Protein AF-0000000082405242 (afdb_homodimer)

Nearest PDB structures (foldseek):
  3mnl-assembly1_A  TM=6.055E-01  e=1.118E-03  Mycobacterium tuberculosis H37Rv
  3iuv-assembly1_A-2  TM=7.377E-01  e=4.902E-03  Streptomyces coelicolor A3(2)
  3hta-assembly2_C  TM=6.570E-01  e=5.362E-03  Streptomyces lividans
  3hta-assembly1_B  TM=6.204E-01  e=1.098E-02  Streptomyces lividans
  3htj-assembly1_B  TM=5.086E-01  e=2.813E-02  Streptomyces lividans

Secondary structure (DSSP, 8-state):
-HHHHHHHHHHHHHHHHHHHHHIIIIITTT--HHHHHHHHTS-HHHHHHHHSSHHHHHHHHHHHHHHTSS----GGGSHHHHHHHH-SSHHHHHHHHHHHHHHHHHHHHHHHHHHHHHHTT-HHHHHHHHHHHHHHHHHHHHHHHHHHHH-TTS-HHHHHHHHHHHTSHHHHIIIIIIT---HHHHHHHHHHHHHHHHT--S------/-HHHHHHHHHHHHHHHHHHHHHIIIIITTT--HHHHHHHHTS-HHHHHHHHSSHHHHHHHHHHHHHHTSS----GGGSHHHHHHHH-SSHHHHHHHHHHHHHHHHHHHHHHHHHHHHHHTT-HHHHHHHHHHHHHHHHHHHHHHHHHHHH-TTS-HHHHHHHHHHHTSHHHHIIIIIIS---HHHHHHHHHHHHHHHHT--TT-----

Solvent-accessible surface area (backbone atoms only — not comparable to full-atom values): 22062 Å² total; per-residue (Å²): 108,67,63,57,51,52,46,47,52,46,50,50,50,33,40,38,61,22,37,56,50,37,32,45,59,88,13,45,73,80,45,46,65,63,57,32,14,60,64,35,71,50,50,54,65,53,51,39,70,74,45,61,44,72,66,48,44,52,50,52,36,48,52,33,32,57,59,73,40,89,64,89,64,52,73,83,73,33,69,64,48,54,51,21,65,63,36,92,41,52,63,55,19,45,50,44,51,44,52,52,49,50,55,25,38,75,57,32,24,66,55,51,53,26,36,51,34,27,26,75,82,30,71,66,36,33,51,50,44,51,50,49,53,51,49,52,46,52,52,40,44,56,54,37,52,45,37,30,72,71,37,72,85,37,54,59,68,60,51,31,52,53,49,53,51,63,69,25,48,65,44,45,40,50,43,34,68,68,64,63,39,50,72,64,59,50,41,52,49,49,46,52,46,50,31,60,76,52,68,49,70,79,77,66,63,76,80,129,109,67,64,57,49,53,48,44,52,46,48,52,50,31,40,37,60,23,38,59,50,36,31,45,58,88,13,46,72,78,46,47,63,63,57,33,15,61,64,35,71,50,50,53,65,53,50,40,70,74,46,61,44,72,66,49,44,52,52,50,36,48,51,31,31,57,59,73,41,88,63,90,64,53,72,83,74,34,69,65,47,54,52,21,66,63,38,92,41,52,63,54,17,44,51,46,52,44,51,53,51,50,54,26,38,74,56,32,24,64,54,51,52,26,35,49,32,26,26,75,82,29,70,66,36,33,50,51,45,51,51,51,53,51,50,54,47,53,51,40,44,57,53,38,52,48,39,30,73,70,37,72,87,36,56,59,68,60,51,30,52,51,49,51,52,62,68,25,46,67,46,45,40,50,43,34,69,67,64,63,40,49,72,64,58,50,41,52,49,50,46,50,45,50,30,60,76,53,69,50,70,80,76,67,64,76,81,128

Sequence (416 aa):
MTEVLREDTSARRKIIEAAREVFVDPGYAAATIKQLAAAAGVSVQSVYFVFGNKPSVLSALLDVAVAGDEEKTATLDRPWVAAALGAPHPLGQLRIQVHHGRLILERTADILLALRAAASADEDAARLWQINRTQRRTVQEHLMVGIVEKAPTVDLETAVNVALTLLSPETYTDLVVGAGWTGQKYEEWVVNTLAATLGLDRTVKSRKMTEVLREDTSARRKIIEAAREVFVDPGYAAATIKQLAAAAGVSVQSVYFVFGNKPSVLSALLDVAVAGDEEKTATLDRPWVAAALGAPHPLGQLRIQVHHGRLILERTADILLALRAAASADEDAARLWQINRTQRRTVQEHLMVGIVEKAPTVDLETAVNVALTLLSPETYTDLVVGAGWTGQKYEEWVVNTLAATLGLDRTVKSRK

Radius of gyration: 24.04 Å; Cα contacts (8 Å, |Δi|>4): 509; chains: 2; bounding box: 59×74×50 Å

Organism: Rhodococcus erythropolis (NCBI:txid1833)

Foldseek 3Di:
DVVVVVVLVLLLVLLLVLCVVQCLVVHVQPGDLCSSCVSSVHDSVSSCVNQVDSLSSLLQNLCCLQVVHNDPDQPCRDVLVVVLLPQLALLSSLLSVLLSLLSSLVRPLSSLVRLVVCLVPDVSSVVVNVVVLVSLLVSLLVSLVSSCVNPVQFDSVQLSVLLCVLSHSVNCCCVCVVVVDDSVVSSVVSSVVSCVSRVNDPPPPRDD/DVVVVVVLVLLLVLLLVLCVVQCLVVHVQPGDLCSSCVSSVHDSVSSCVNQVDSLSSLVQNLQCLQVVHNDPDQPCRDPLVVVLLPQLFLLSSLLSVLLSLLSSLVRCLSSLVRLVVCLVPDVSSVVVNVVVLVSLLVSQLVSLVSSCVNPVQFDSVQLSVLLCVLSHSVNCCCVCVVVVDDSVVSSVVSSVVSCVSRVNDPPPPRDD

Structure (mmCIF, N/CA/C/O backbone):
data_AF-0000000082405242-model_v1
#
loop_
_entity.id
_entity.type
_entity.pdbx_description
1 polymer 'TetR family transcriptional regulator'
#
loop_
_atom_site.group_PDB
_atom_site.id
_atom_site.type_symbol
_atom_site.label_atom_id
_atom_site.label_alt_id
_atom_site.label_comp_id
_atom_site.label_asym_id
_atom_site.label_entity_id
_atom_site.label_seq_id
_atom_site.pdbx_PDB_ins_code
_atom_site.Cartn_x
_atom_site.Cartn_y
_atom_site.Cartn_z
_atom_site.occupancy
_atom_site.B_iso_or_equiv
_atom_site.auth_seq_id
_atom_site.auth_comp_id
_atom_site.auth_asym_id
_atom_site.auth_atom_id
_atom_site.pdbx_PDB_model_num
ATOM 1 N N . MET A 1 1 ? -18.359 -35.531 -31.016 1 45.78 1 MET A N 1
ATOM 2 C CA . MET A 1 1 ? -18.047 -35.281 -29.625 1 45.78 1 MET A CA 1
ATOM 3 C C . MET A 1 1 ? -16.75 -34.531 -29.484 1 45.78 1 MET A C 1
ATOM 5 O O . MET A 1 1 ? -16.656 -33.594 -28.672 1 45.78 1 MET A O 1
ATOM 9 N N . THR A 1 2 ? -15.883 -34.969 -30.312 1 47.19 2 THR A N 1
ATOM 10 C CA . THR A 1 2 ? -14.555 -34.344 -30.312 1 47.19 2 THR A CA 1
ATOM 11 C C . THR A 1 2 ? -14.617 -32.938 -30.859 1 47.19 2 THR A C 1
ATOM 13 O O . THR A 1 2 ? -13.906 -32.031 -30.375 1 47.19 2 THR A O 1
ATOM 16 N N . GLU A 1 3 ? -15.453 -32.781 -31.891 1 45.88 3 GLU A N 1
ATOM 17 C CA . GLU A 1 3 ? -15.617 -31.453 -32.531 1 45.88 3 GLU A CA 1
ATOM 18 C C . GLU A 1 3 ? -16.25 -30.453 -31.562 1 45.88 3 GLU A C 1
ATOM 20 O O . GLU A 1 3 ? -15.883 -29.281 -31.547 1 45.88 3 GLU A O 1
ATOM 25 N N . VAL A 1 4 ? -17.25 -31.016 -30.812 1 45.25 4 VAL A N 1
ATOM 26 C CA . VAL A 1 4 ? -17.969 -30.188 -29.844 1 45.25 4 VAL A CA 1
ATOM 27 C C . VAL A 1 4 ? -17 -29.734 -28.75 1 45.25 4 VAL A C 1
ATOM 29 O O . VAL A 1 4 ? -17.047 -28.578 -28.312 1 45.25 4 VAL A O 1
ATOM 32 N N . LEU A 1 5 ? -16.25 -30.672 -28.375 1 45.69 5 LEU A N 1
ATOM 33 C CA . LEU A 1 5 ? -15.273 -30.359 -27.344 1 45.69 5 LEU A CA 1
ATOM 34 C C . LEU A 1 5 ? -14.258 -29.328 -27.844 1 45.69 5 LEU A C 1
ATOM 36 O O . LEU A 1 5 ? -13.805 -28.484 -27.078 1 45.69 5 LEU A O 1
ATOM 40 N N . ARG A 1 6 ? -13.75 -29.609 -29.094 1 50.47 6 ARG A N 1
ATOM 41 C CA . ARG A 1 6 ? -12.789 -28.688 -29.703 1 50.47 6 ARG A CA 1
ATOM 42 C C . ARG A 1 6 ? -13.391 -27.297 -29.844 1 50.47 6 ARG A C 1
ATOM 44 O O . ARG A 1 6 ? -12.688 -26.297 -29.688 1 50.47 6 ARG A O 1
ATOM 51 N N . GLU A 1 7 ? -14.695 -27.25 -30.25 1 49.56 7 GLU A N 1
ATOM 52 C CA . GLU A 1 7 ? -15.43 -26 -30.422 1 49.56 7 GLU A CA 1
ATOM 53 C C . GLU A 1 7 ? -15.594 -25.266 -29.094 1 49.56 7 GLU A C 1
ATOM 55 O O . GLU A 1 7 ? -15.547 -24.031 -29.047 1 49.56 7 GLU A O 1
ATOM 60 N N . ASP A 1 8 ? -15.875 -26.156 -28.109 1 53.84 8 ASP A N 1
ATOM 61 C CA . ASP A 1 8 ? -16.047 -25.609 -26.766 1 53.84 8 ASP A CA 1
ATOM 62 C C . ASP A 1 8 ? -14.742 -24.969 -26.266 1 53.84 8 ASP A C 1
ATOM 64 O O . ASP A 1 8 ? -14.773 -23.906 -25.641 1 53.84 8 ASP A O 1
ATOM 68 N N . THR A 1 9 ? -13.703 -25.719 -26.688 1 64.62 9 THR A N 1
ATOM 69 C CA . THR A 1 9 ? -12.398 -25.203 -26.281 1 64.62 9 THR A CA 1
ATOM 70 C C . THR A 1 9 ? -12.086 -23.906 -27.016 1 64.62 9 THR A C 1
ATOM 72 O O . THR A 1 9 ? -11.555 -22.969 -26.406 1 64.62 9 THR A O 1
ATOM 75 N N . SER A 1 10 ? -12.75 -23.797 -28.234 1 85.19 10 SER A N 1
ATOM 76 C CA . SER A 1 10 ? -12.508 -22.594 -29.031 1 85.19 10 SER A CA 1
ATOM 77 C C . SER A 1 10 ? -13.32 -21.422 -28.516 1 85.19 10 SER A C 1
ATOM 79 O O . SER A 1 10 ? -12.789 -20.312 -28.359 1 85.19 10 SER A O 1
ATOM 81 N N . ALA A 1 11 ? -14.68 -21.781 -28.203 1 90.94 11 ALA A N 1
ATOM 82 C CA . ALA A 1 11 ? -15.539 -20.703 -27.703 1 90.94 11 ALA A CA 1
ATOM 83 C C . ALA A 1 11 ? -15.047 -20.188 -26.359 1 90.94 11 ALA A C 1
ATOM 85 O O . ALA A 1 11 ? -15.039 -18.984 -26.109 1 90.94 11 ALA A O 1
ATOM 86 N N . ARG A 1 12 ? -14.688 -21.172 -25.609 1 93.69 12 ARG A N 1
ATOM 87 C CA . ARG A 1 12 ? -14.18 -20.812 -24.281 1 93.69 12 ARG A CA 1
ATOM 88 C C . ARG A 1 12 ? -12.984 -19.875 -24.391 1 93.69 12 ARG A C 1
ATOM 90 O O . ARG A 1 12 ? -12.93 -18.844 -23.719 1 93.69 12 ARG A O 1
ATOM 97 N N . ARG A 1 13 ? -12.055 -20.234 -25.203 1 94 13 ARG A N 1
ATOM 98 C CA . ARG A 1 13 ? -10.852 -19.438 -25.406 1 94 13 ARG A CA 1
ATOM 99 C C . ARG A 1 13 ? -11.195 -18.062 -25.984 1 94 13 ARG A C 1
ATOM 101 O O . ARG A 1 13 ? -10.648 -17.047 -25.547 1 94 13 ARG A O 1
ATOM 108 N N . LYS A 1 14 ? -12.102 -17.984 -26.938 1 95.38 14 LYS A N 1
ATOM 109 C CA . LYS A 1 14 ? -12.523 -16.734 -27.547 1 95.38 14 LYS A CA 1
ATOM 110 C C . LYS A 1 14 ? -13.172 -15.797 -26.531 1 95.38 14 LYS A C 1
ATOM 112 O O . LYS A 1 14 ? -12.906 -14.594 -26.516 1 95.38 14 LYS A O 1
ATOM 117 N N . ILE A 1 15 ? -13.945 -16.391 -25.688 1 96.25 15 ILE A N 1
ATOM 118 C CA . ILE A 1 15 ? -14.664 -15.602 -24.688 1 96.25 15 ILE A CA 1
ATOM 119 C C . ILE A 1 15 ? -13.672 -15.047 -23.672 1 96.25 15 ILE A C 1
ATOM 121 O O . ILE A 1 15 ? -13.758 -13.875 -23.281 1 96.25 15 ILE A O 1
ATOM 125 N N . ILE A 1 16 ? -12.781 -15.922 -23.281 1 95.56 16 ILE A N 1
ATOM 126 C CA . ILE A 1 16 ? -11.789 -15.484 -22.297 1 95.56 16 ILE A CA 1
ATOM 127 C C . ILE A 1 16 ? -10.93 -14.375 -22.891 1 95.56 16 ILE A C 1
ATOM 129 O O . ILE A 1 16 ? -10.648 -13.375 -22.219 1 95.56 16 ILE A O 1
ATOM 133 N N . GLU A 1 17 ? -10.484 -14.461 -24.141 1 94.81 17 GLU A N 1
ATOM 134 C CA . GLU A 1 17 ? -9.688 -13.445 -24.812 1 94.81 17 GLU A CA 1
ATOM 135 C C . GLU A 1 17 ? -10.453 -12.133 -24.938 1 94.81 17 GLU A C 1
ATOM 137 O O . GLU A 1 17 ? -9.898 -11.055 -24.688 1 94.81 17 GLU A O 1
ATOM 142 N N . ALA A 1 18 ? -11.773 -12.211 -25.281 1 96.19 18 ALA A N 1
ATOM 143 C CA . ALA A 1 18 ? -12.633 -11.031 -25.375 1 96.19 18 ALA A CA 1
ATOM 144 C C . ALA A 1 18 ? -12.844 -10.391 -24.016 1 96.19 18 ALA A C 1
ATOM 146 O O . ALA A 1 18 ? -12.953 -9.164 -23.906 1 96.19 18 ALA A O 1
ATOM 147 N N . ALA A 1 19 ? -12.914 -11.25 -23.016 1 96.75 19 ALA A N 1
ATOM 148 C CA . ALA A 1 19 ? -13.188 -10.789 -21.656 1 96.75 19 ALA A CA 1
ATOM 149 C C . ALA A 1 19 ? -12.094 -9.836 -21.188 1 96.75 19 ALA A C 1
ATOM 151 O O . ALA A 1 19 ? -12.375 -8.875 -20.469 1 96.75 19 ALA A O 1
ATOM 152 N N . ARG A 1 20 ? -10.891 -10.109 -21.531 1 94.38 20 ARG A N 1
ATOM 153 C CA . ARG A 1 20 ? -9.789 -9.234 -21.125 1 94.38 20 ARG A CA 1
ATOM 154 C C . ARG A 1 20 ? -10.023 -7.805 -21.578 1 94.38 20 ARG A C 1
ATOM 156 O O . ARG A 1 20 ? -9.828 -6.859 -20.812 1 94.38 20 ARG A O 1
ATOM 163 N N . GLU A 1 21 ? -10.453 -7.66 -22.781 1 94 21 GLU A N 1
ATOM 164 C CA . GLU A 1 21 ? -10.688 -6.336 -23.344 1 94 21 GLU A CA 1
ATOM 165 C C . GLU A 1 21 ? -11.93 -5.691 -22.734 1 94 21 GLU A C 1
ATOM 167 O O . GLU A 1 21 ? -11.883 -4.535 -22.297 1 94 21 GLU A O 1
ATOM 172 N N . VAL A 1 22 ? -12.969 -6.453 -22.625 1 95.38 22 VAL A N 1
ATOM 173 C CA . VAL A 1 22 ? -14.273 -5.922 -22.25 1 95.38 22 VAL A CA 1
ATOM 174 C C . VAL A 1 22 ? -14.289 -5.609 -20.75 1 95.38 22 VAL A C 1
ATOM 176 O O . VAL A 1 22 ? -14.914 -4.633 -20.328 1 95.38 22 VAL A O 1
ATOM 179 N N . PHE A 1 23 ? -13.586 -6.434 -19.938 1 94.88 23 PHE A N 1
ATOM 180 C CA . PHE A 1 23 ? -13.656 -6.281 -18.5 1 94.88 23 PHE A CA 1
ATOM 181 C C . PHE A 1 23 ? -12.664 -5.227 -18.016 1 94.88 23 PHE A C 1
ATOM 183 O O . PHE A 1 23 ? -12.734 -4.77 -16.875 1 94.88 23 PHE A O 1
ATOM 190 N N . VAL A 1 24 ? -11.688 -4.812 -18.844 1 92.44 24 VAL A N 1
ATOM 191 C CA . VAL A 1 24 ? -10.711 -3.799 -18.453 1 92.44 24 VAL A CA 1
ATOM 192 C C . VAL A 1 24 ? -11.164 -2.43 -18.969 1 92.44 24 VAL A C 1
ATOM 194 O O . VAL A 1 24 ? -11.164 -1.451 -18.219 1 92.44 24 VAL A O 1
ATOM 197 N N . ASP A 1 25 ? -11.57 -2.33 -20.125 1 86.5 25 ASP A N 1
ATOM 198 C CA . ASP A 1 25 ? -12.148 -1.148 -20.75 1 86.5 25 ASP A CA 1
ATOM 199 C C . ASP A 1 25 ? -13.375 -1.515 -21.594 1 86.5 25 ASP A C 1
ATOM 201 O O . ASP A 1 25 ? -13.258 -2.176 -22.625 1 86.5 25 ASP A O 1
ATOM 205 N N . PRO A 1 26 ? -14.43 -1.115 -21.031 1 82.94 26 PRO A N 1
ATOM 206 C CA . PRO A 1 26 ? -14.758 0.028 -20.188 1 82.94 26 PRO A CA 1
ATOM 207 C C . PRO A 1 26 ? -14.695 -0.307 -18.688 1 82.94 26 PRO A C 1
ATOM 209 O O . PRO A 1 26 ? -14.75 0.592 -17.844 1 82.94 26 PRO A O 1
ATOM 212 N N . GLY A 1 27 ? -14.641 -1.665 -18.391 1 87.94 27 GLY A N 1
ATOM 213 C CA . GLY A 1 27 ? -14.594 -2.084 -17 1 87.94 27 GLY A CA 1
ATOM 214 C C . GLY A 1 27 ? -15.602 -3.172 -16.672 1 87.94 27 GLY A C 1
ATOM 215 O O . GLY A 1 27 ? -16.594 -3.344 -17.375 1 87.94 27 GLY A O 1
ATOM 216 N N . TYR A 1 28 ? -15.398 -3.791 -15.625 1 90.81 28 TYR A N 1
ATOM 217 C CA . TYR A 1 28 ? -16.203 -4.957 -15.273 1 90.81 28 TYR A CA 1
ATOM 218 C C . TYR A 1 28 ? -17.641 -4.559 -14.945 1 90.81 28 TYR A C 1
ATOM 220 O O . TYR A 1 28 ? -18.578 -5.223 -15.375 1 90.81 28 TYR A O 1
ATOM 228 N N . ALA A 1 29 ? -17.734 -3.506 -14.203 1 85.75 29 ALA A N 1
ATOM 229 C CA . ALA A 1 29 ? -19.078 -3.092 -13.781 1 85.75 29 ALA A CA 1
ATOM 230 C C . ALA A 1 29 ? -19.938 -2.732 -14.984 1 85.75 29 ALA A C 1
ATOM 232 O O . ALA A 1 29 ? -21.109 -3.133 -15.062 1 85.75 29 ALA A O 1
ATOM 233 N N . ALA A 1 30 ? -19.406 -2.09 -15.977 1 87.88 30 ALA A N 1
ATOM 234 C CA . ALA A 1 30 ? -20.141 -1.581 -17.141 1 87.88 30 ALA A CA 1
ATOM 235 C C . ALA A 1 30 ? -20.281 -2.656 -18.203 1 87.88 30 ALA A C 1
ATOM 237 O O . ALA A 1 30 ? -21.156 -2.566 -19.078 1 87.88 30 ALA A O 1
ATOM 238 N N . ALA A 1 31 ? -19.453 -3.674 -18.125 1 93.56 31 ALA A N 1
ATOM 239 C CA . ALA A 1 31 ? -19.422 -4.711 -19.156 1 93.56 31 ALA A CA 1
ATOM 240 C C . ALA A 1 31 ? -20.656 -5.598 -19.094 1 93.56 31 ALA A C 1
ATOM 242 O O . ALA A 1 31 ? -21.156 -5.902 -18 1 93.56 31 ALA A O 1
ATOM 243 N N . THR A 1 32 ? -21.094 -6.035 -20.297 1 93.81 32 THR A N 1
ATOM 244 C CA . THR A 1 32 ? -22.25 -6.922 -20.375 1 93.81 32 THR A CA 1
ATOM 245 C C . THR A 1 32 ? -21.906 -8.211 -21.109 1 93.81 32 THR A C 1
ATOM 247 O O . THR A 1 32 ? -20.922 -8.258 -21.859 1 93.81 32 THR A O 1
ATOM 250 N N . ILE A 1 33 ? -22.719 -9.117 -20.875 1 95.44 33 ILE A N 1
ATOM 251 C CA . ILE A 1 33 ? -22.562 -10.383 -21.578 1 95.44 33 ILE A CA 1
ATOM 252 C C . ILE A 1 33 ? -22.75 -10.156 -23.078 1 95.44 33 ILE A C 1
ATOM 254 O O . ILE A 1 33 ? -22.078 -10.789 -23.906 1 95.44 33 ILE A O 1
ATOM 258 N N . LYS A 1 34 ? -23.656 -9.227 -23.422 1 96.5 34 LYS A N 1
ATOM 259 C CA . LYS A 1 34 ? -23.891 -8.898 -24.828 1 96.5 34 LYS A CA 1
ATOM 260 C C . LYS A 1 34 ? -22.625 -8.344 -25.469 1 96.5 34 LYS A C 1
ATOM 262 O O . LYS A 1 34 ? -22.25 -8.758 -26.562 1 96.5 34 LYS A O 1
ATOM 267 N N . GLN A 1 35 ? -22 -7.477 -24.797 1 96.44 35 GLN A N 1
ATOM 268 C CA . GLN A 1 35 ? -20.75 -6.914 -25.281 1 96.44 35 GLN A CA 1
ATOM 269 C C . GLN A 1 35 ? -19.672 -7.988 -25.391 1 96.44 35 GLN A C 1
ATOM 271 O O . GLN A 1 35 ? -18.906 -8.008 -26.359 1 96.44 35 GLN A O 1
ATOM 276 N N . LEU A 1 36 ? -19.609 -8.836 -24.406 1 96.5 36 LEU A N 1
ATOM 277 C CA . LEU A 1 36 ? -18.641 -9.93 -24.391 1 96.5 36 LEU A CA 1
ATOM 278 C C . LEU A 1 36 ? -18.859 -10.867 -25.562 1 96.5 36 LEU A C 1
ATOM 280 O O . LEU A 1 36 ? -17.891 -11.242 -26.25 1 96.5 36 LEU A O 1
ATOM 284 N N . ALA A 1 37 ? -20.109 -11.234 -25.766 1 96.75 37 ALA A N 1
ATOM 285 C CA . ALA A 1 37 ? -20.469 -12.117 -26.859 1 96.75 37 ALA A CA 1
ATOM 286 C C . ALA A 1 37 ? -20.078 -11.508 -28.203 1 96.75 37 ALA A C 1
ATOM 288 O O . ALA A 1 37 ? -19.453 -12.18 -29.031 1 96.75 37 ALA A O 1
ATOM 289 N N . ALA A 1 38 ? -20.328 -10.25 -28.391 1 97.44 38 ALA A N 1
ATOM 290 C CA . ALA A 1 38 ? -20 -9.539 -29.625 1 97.44 38 ALA A CA 1
ATOM 291 C C . ALA A 1 38 ? -18.484 -9.5 -29.844 1 97.44 38 ALA A C 1
ATOM 293 O O . ALA A 1 38 ? -18.016 -9.789 -30.953 1 97.44 38 ALA A O 1
ATOM 294 N N . ALA A 1 39 ? -17.797 -9.234 -28.812 1 96.44 39 ALA A N 1
ATOM 295 C CA . ALA A 1 39 ? -16.344 -9.141 -28.906 1 96.44 39 ALA A CA 1
ATOM 296 C C . ALA A 1 39 ? -15.727 -10.5 -29.203 1 96.44 39 ALA A C 1
ATOM 298 O O . ALA A 1 39 ? -14.711 -10.586 -29.906 1 96.44 39 ALA A O 1
ATOM 299 N N . ALA A 1 40 ? -16.297 -11.516 -28.734 1 96.69 40 ALA A N 1
ATOM 300 C CA . ALA A 1 40 ? -15.781 -12.875 -28.875 1 96.69 40 ALA A CA 1
ATOM 301 C C . ALA A 1 40 ? -16.234 -13.492 -30.188 1 96.69 40 ALA A C 1
ATOM 303 O O . ALA A 1 40 ? -15.727 -14.539 -30.609 1 96.69 40 ALA A O 1
ATOM 304 N N . GLY A 1 41 ? -17.266 -12.852 -30.812 1 96.88 41 GLY A N 1
ATOM 305 C CA . GLY A 1 41 ? -17.812 -13.398 -32.031 1 96.88 41 GLY A CA 1
ATOM 306 C C . GLY A 1 41 ? -18.656 -14.641 -31.812 1 96.88 41 GLY A C 1
ATOM 307 O O . GLY A 1 41 ? -18.594 -15.594 -32.594 1 96.88 41 GLY A O 1
ATOM 308 N N . VAL A 1 42 ? -19.312 -14.695 -30.734 1 96.75 42 VAL A N 1
ATOM 309 C CA . VAL A 1 42 ? -20.219 -15.797 -30.406 1 96.75 42 VAL A CA 1
ATOM 310 C C . VAL A 1 42 ? -21.578 -15.25 -30 1 96.75 42 VAL A C 1
ATOM 312 O O . VAL A 1 42 ? -21.766 -14.039 -29.906 1 96.75 42 VAL A O 1
ATOM 315 N N . SER A 1 43 ? -22.531 -16.156 -29.812 1 96 43 SER A N 1
ATOM 316 C CA . SER A 1 43 ? -23.844 -15.734 -29.359 1 96 43 SER A CA 1
ATOM 317 C C . SER A 1 43 ? -23.875 -15.523 -27.844 1 96 43 SER A C 1
ATOM 319 O O . SER A 1 43 ? -23.047 -16.094 -27.125 1 96 43 SER A O 1
ATOM 321 N N . VAL A 1 44 ? -24.781 -14.758 -27.406 1 95.88 44 VAL A N 1
ATOM 322 C CA . VAL A 1 44 ? -25.016 -14.562 -25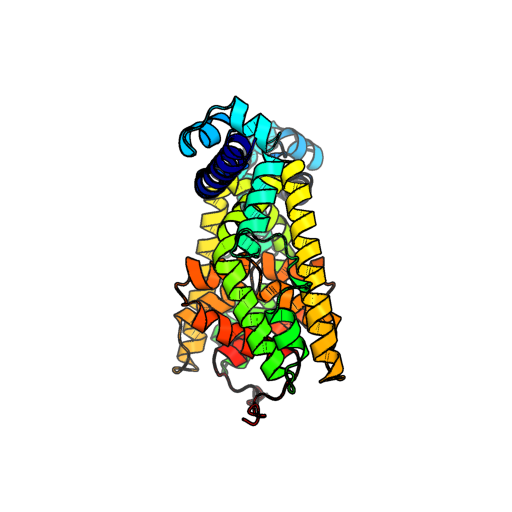.984 1 95.88 44 VAL A CA 1
ATOM 323 C C . VAL A 1 44 ? -25.281 -15.906 -25.312 1 95.88 44 VAL A C 1
ATOM 325 O O . VAL A 1 44 ? -24.75 -16.188 -24.234 1 95.88 44 VAL A O 1
ATOM 328 N N . GLN A 1 45 ? -26 -16.703 -25.969 1 95.69 45 GLN A N 1
ATOM 329 C CA . GLN A 1 45 ? -26.328 -18.031 -25.453 1 95.69 45 GLN A CA 1
ATOM 330 C C . GLN A 1 45 ? -25.062 -18.875 -25.266 1 95.69 45 GLN A C 1
ATOM 332 O O . GLN A 1 45 ? -24.969 -19.656 -24.312 1 95.69 45 GLN A O 1
ATOM 337 N N . SER A 1 46 ? -24.188 -18.734 -26.125 1 95.31 46 SER A N 1
ATOM 338 C CA . SER A 1 46 ? -22.938 -19.484 -26.047 1 95.31 46 SER A CA 1
ATOM 339 C C . SER A 1 46 ? -22.141 -19.094 -24.812 1 95.31 46 SER A C 1
ATOM 341 O O . SER A 1 46 ? -21.547 -19.953 -24.156 1 95.31 46 SER A O 1
ATOM 343 N N . VAL A 1 47 ? -22.156 -17.781 -24.438 1 96 47 VAL A N 1
ATOM 344 C CA . VAL A 1 47 ? -21.438 -17.328 -23.25 1 96 47 VAL A CA 1
ATOM 345 C C . VAL A 1 47 ? -22.062 -17.953 -22 1 96 47 VAL A C 1
ATOM 347 O O . VAL A 1 47 ? -21.344 -18.469 -21.141 1 96 47 VAL A O 1
ATOM 350 N N . TYR A 1 48 ? -23.344 -18.016 -22.016 1 95.25 48 TYR A N 1
ATOM 351 C CA . TYR A 1 48 ? -24.047 -18.578 -20.875 1 95.25 48 TYR A CA 1
ATOM 352 C C . TYR A 1 48 ? -23.828 -20.078 -20.797 1 95.25 48 TYR A C 1
ATOM 354 O O . TYR A 1 48 ? -23.719 -20.641 -19.703 1 95.25 48 TYR A O 1
ATOM 362 N N . PHE A 1 49 ? -23.844 -20.672 -21.906 1 95.06 49 PHE A N 1
ATOM 363 C CA . PHE A 1 49 ? -23.641 -22.109 -21.938 1 95.06 49 PHE A CA 1
ATOM 364 C C . PHE A 1 49 ? -22.25 -22.469 -21.422 1 95.06 49 PHE A C 1
ATOM 366 O O . PHE A 1 49 ? -22.109 -23.406 -20.625 1 95.06 49 PHE A O 1
ATOM 373 N N . VAL A 1 50 ? -21.266 -21.734 -21.797 1 95.06 50 VAL A N 1
ATOM 374 C CA . VAL A 1 50 ? -19.875 -22.047 -21.469 1 95.06 50 VAL A CA 1
ATOM 375 C C . VAL A 1 50 ? -19.578 -21.656 -20.016 1 95.06 50 VAL A C 1
ATOM 377 O O . VAL A 1 50 ? -18.938 -22.406 -19.281 1 95.06 50 VAL A O 1
ATOM 380 N N . PHE A 1 51 ? -20.078 -20.406 -19.484 1 96 51 PHE A N 1
ATOM 381 C CA . PHE A 1 51 ? -19.625 -19.891 -18.203 1 96 51 PHE A CA 1
ATOM 382 C C . PHE A 1 51 ? -20.797 -19.672 -17.266 1 96 51 PHE A C 1
ATOM 384 O O . PHE A 1 51 ? -20.609 -19.562 -16.047 1 96 51 PHE A O 1
ATOM 391 N N . GLY A 1 52 ? -21.906 -19.578 -17.766 1 93.12 52 GLY A N 1
ATOM 392 C CA . GLY A 1 52 ? -23.078 -19.406 -16.938 1 93.12 52 GLY A CA 1
ATOM 393 C C . GLY A 1 52 ? -23.344 -17.953 -16.578 1 93.12 52 GLY A C 1
ATOM 394 O O . GLY A 1 52 ? -24.484 -17.484 -16.688 1 93.12 52 GLY A O 1
ATOM 395 N N . ASN A 1 53 ? -22.344 -17.234 -16.125 1 93.62 53 ASN A N 1
ATOM 396 C CA . ASN A 1 53 ? -22.516 -15.852 -15.688 1 93.62 53 ASN A CA 1
ATOM 397 C C . ASN A 1 53 ? -21.219 -15.055 -15.805 1 93.62 53 ASN A C 1
ATOM 399 O O . ASN A 1 53 ? -20.156 -15.617 -16.062 1 93.62 53 ASN A O 1
ATOM 403 N N . LYS A 1 54 ? -21.438 -13.781 -15.656 1 94.44 54 LYS A N 1
ATOM 404 C CA . LYS A 1 54 ? -20.328 -12.836 -15.852 1 94.44 54 LYS A CA 1
ATOM 405 C C . LYS A 1 54 ? -19.203 -13.102 -14.852 1 94.44 54 LYS A C 1
ATOM 407 O O . LYS A 1 54 ? -18.031 -13.164 -15.227 1 94.44 54 LYS A O 1
ATOM 412 N N . PRO A 1 55 ? -19.453 -13.414 -13.539 1 94.56 55 PRO A N 1
ATOM 413 C CA . PRO A 1 55 ? -18.391 -13.703 -12.562 1 94.56 55 PRO A CA 1
ATOM 414 C C . PRO A 1 55 ? -17.578 -14.938 -12.93 1 94.56 55 PRO A C 1
ATOM 416 O O . PRO A 1 55 ? -16.359 -14.953 -12.734 1 94.56 55 PRO A O 1
ATOM 419 N N . SER A 1 56 ? -18.219 -15.859 -13.445 1 95.75 56 SER A N 1
ATOM 420 C CA . SER A 1 56 ? -17.531 -17.078 -13.836 1 95.75 56 SER A CA 1
ATOM 421 C C . SER A 1 56 ? -16.547 -16.812 -14.977 1 95.75 56 SER A C 1
ATOM 423 O O . SER A 1 56 ? -15.484 -17.438 -15.047 1 95.75 56 SER A O 1
ATOM 425 N N . VAL A 1 57 ? -16.922 -15.922 -15.93 1 96.31 57 VAL A N 1
ATOM 426 C CA . VAL A 1 57 ? -16.031 -15.539 -17.016 1 96.31 57 VAL A CA 1
ATOM 427 C C . VAL A 1 57 ? -14.797 -14.844 -16.453 1 96.31 57 VAL A C 1
ATOM 429 O O . VAL A 1 57 ? -13.672 -15.156 -16.844 1 96.31 57 VAL A O 1
ATOM 432 N N . LEU A 1 58 ? -15.023 -13.961 -15.523 1 95.75 58 LEU A N 1
ATOM 433 C CA . LEU A 1 58 ? -13.914 -13.234 -14.922 1 95.75 58 LEU A CA 1
ATOM 434 C C . LEU A 1 58 ? -12.984 -14.18 -14.164 1 95.75 58 LEU A C 1
ATOM 436 O O . LEU A 1 58 ? -11.758 -14.047 -14.25 1 95.75 58 LEU A O 1
ATOM 440 N N . SER A 1 59 ? -13.586 -15.078 -13.438 1 94.88 59 SER A N 1
ATOM 441 C CA . SER A 1 59 ? -12.789 -16.062 -12.711 1 94.88 59 SER A CA 1
ATOM 442 C C . SER A 1 59 ? -11.914 -16.875 -13.664 1 94.88 59 SER A C 1
ATOM 444 O O . SER A 1 59 ? -10.727 -17.062 -13.398 1 94.88 59 SER A O 1
ATOM 446 N N . ALA A 1 60 ? -12.484 -17.281 -14.719 1 94.88 60 ALA A N 1
ATOM 447 C CA . ALA A 1 60 ? -11.742 -18.062 -15.711 1 94.88 60 ALA A CA 1
ATOM 448 C C . ALA A 1 60 ? -10.641 -17.219 -16.344 1 94.88 60 ALA A C 1
ATOM 450 O O . ALA A 1 60 ? -9.531 -17.703 -16.562 1 94.88 60 ALA A O 1
ATOM 451 N N . LEU A 1 61 ? -10.953 -15.984 -16.703 1 96.31 61 LEU A N 1
ATOM 452 C CA . LEU A 1 61 ? -9.969 -15.055 -17.234 1 96.31 61 LEU A CA 1
ATOM 453 C C . LEU A 1 61 ? -8.781 -14.906 -16.281 1 96.31 61 LEU A C 1
ATOM 455 O O . LEU A 1 61 ? -7.629 -15 -16.703 1 96.31 61 LEU A O 1
ATOM 459 N N . LEU A 1 62 ? -9.055 -14.734 -15.016 1 95.88 62 LEU A N 1
ATOM 460 C CA . LEU A 1 62 ? -8.008 -14.562 -14.016 1 95.88 62 LEU A CA 1
ATOM 461 C C . LEU A 1 62 ? -7.16 -15.82 -13.883 1 95.88 62 LEU A C 1
ATOM 463 O O . LEU A 1 62 ? -5.934 -15.75 -13.789 1 95.88 62 LEU A O 1
ATOM 467 N N . ASP A 1 63 ? -7.852 -16.938 -13.875 1 94.62 63 ASP A N 1
ATOM 468 C CA . ASP A 1 63 ? -7.133 -18.203 -13.773 1 94.62 63 ASP A CA 1
ATOM 469 C C . ASP A 1 63 ? -6.129 -18.359 -14.914 1 94.62 63 ASP A C 1
ATOM 471 O O . ASP A 1 63 ? -4.969 -18.703 -14.68 1 94.62 63 ASP A O 1
ATOM 475 N N . VAL A 1 64 ? -6.559 -18.062 -16.109 1 95.12 64 VAL A N 1
ATOM 476 C CA . VAL A 1 64 ? -5.711 -18.188 -17.281 1 95.12 64 VAL A CA 1
ATOM 477 C C . VAL A 1 64 ? -4.594 -17.156 -17.234 1 95.12 64 VAL A C 1
ATOM 479 O O . VAL A 1 64 ? -3.436 -17.469 -17.531 1 95.12 64 VAL A O 1
ATOM 482 N N . ALA A 1 65 ? -4.926 -15.953 -16.859 1 96.19 65 ALA A N 1
ATOM 483 C CA . ALA A 1 65 ? -3.947 -14.875 -16.797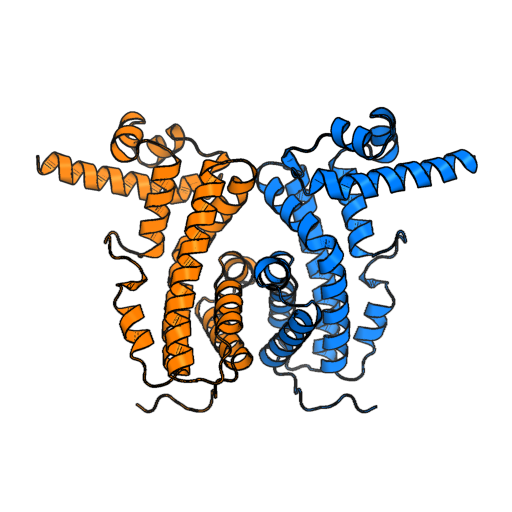 1 96.19 65 ALA A CA 1
ATOM 484 C C . ALA A 1 65 ? -2.881 -15.148 -15.742 1 96.19 65 ALA A C 1
ATOM 486 O O . ALA A 1 65 ? -1.694 -14.906 -15.969 1 96.19 65 ALA A O 1
ATOM 487 N N . VAL A 1 66 ? -3.25 -15.672 -14.586 1 96.19 66 VAL A N 1
ATOM 488 C CA . VAL A 1 66 ? -2.309 -16.016 -13.523 1 96.19 66 VAL A CA 1
ATOM 489 C C . VAL A 1 66 ? -1.378 -17.125 -13.984 1 96.19 66 VAL A C 1
ATOM 491 O O . VAL A 1 66 ? -0.161 -17.047 -13.797 1 96.19 66 VAL A O 1
ATOM 494 N N . ALA A 1 67 ? -1.968 -18.141 -14.594 1 93.88 67 ALA A N 1
ATOM 495 C CA . ALA A 1 67 ? -1.205 -19.312 -15.031 1 93.88 67 ALA A CA 1
ATOM 496 C C . ALA A 1 67 ? -0.293 -18.969 -16.203 1 93.88 67 ALA A C 1
ATOM 498 O O . ALA A 1 67 ? 0.806 -19.516 -16.328 1 93.88 67 ALA A O 1
ATOM 499 N N . GLY A 1 68 ? -0.733 -18.031 -17.094 1 93.38 68 GLY A N 1
ATOM 500 C CA . GLY A 1 68 ? -0.032 -17.719 -18.328 1 93.38 68 GLY A CA 1
ATOM 501 C C . GLY A 1 68 ? -0.24 -18.766 -19.422 1 93.38 68 GLY A C 1
ATOM 502 O O . GLY A 1 68 ? 0.431 -18.734 -20.453 1 93.38 68 GLY A O 1
ATOM 503 N N . ASP A 1 69 ? -1.071 -19.719 -19.062 1 90.31 69 ASP A N 1
ATOM 504 C CA . ASP A 1 69 ? -1.443 -20.781 -19.984 1 90.31 69 ASP A CA 1
ATOM 505 C C . ASP A 1 69 ? -2.824 -21.344 -19.641 1 90.31 69 ASP A C 1
ATOM 507 O O . ASP A 1 69 ? -3.498 -20.844 -18.734 1 90.31 69 ASP A O 1
ATOM 511 N N . GLU A 1 70 ? -3.24 -22.266 -20.359 1 85.5 70 GLU A N 1
ATOM 512 C CA . GLU A 1 70 ? -4.582 -22.812 -20.188 1 85.5 70 GLU A CA 1
ATOM 513 C C . GLU A 1 70 ? -4.562 -24.062 -19.297 1 85.5 70 GLU A C 1
ATOM 515 O O . GLU A 1 70 ? -5.582 -24.734 -19.141 1 85.5 70 GLU A O 1
ATOM 520 N N . GLU A 1 71 ? -3.449 -24.297 -18.719 1 84.38 71 GLU A N 1
ATOM 521 C CA . GLU A 1 71 ? -3.342 -25.484 -17.891 1 84.38 71 GLU A CA 1
ATOM 522 C C . GLU A 1 71 ? -4.004 -25.281 -16.531 1 84.38 71 GLU A C 1
ATOM 524 O O . GLU A 1 71 ? -3.936 -24.172 -15.969 1 84.38 71 GLU A O 1
ATOM 529 N N . LYS A 1 72 ? -4.59 -26.219 -15.977 1 84.44 72 LYS A N 1
ATOM 530 C CA . LYS A 1 72 ? -5.309 -26.141 -14.703 1 84.44 72 LYS A CA 1
ATOM 531 C C . LYS A 1 72 ? -4.391 -26.484 -13.531 1 84.44 72 LYS A C 1
ATOM 533 O O . LYS A 1 72 ? -4.832 -27.062 -12.539 1 84.44 72 LYS A O 1
ATOM 538 N N . THR A 1 73 ? -3.217 -26.156 -13.672 1 89.44 73 THR A N 1
ATOM 539 C CA . THR A 1 73 ? -2.275 -26.375 -12.586 1 89.44 73 THR A CA 1
ATOM 540 C C . THR A 1 73 ? -2.266 -25.188 -11.625 1 89.44 73 THR A C 1
ATOM 542 O O . THR A 1 73 ? -2.064 -24.047 -12.047 1 89.44 73 THR A O 1
ATOM 545 N N . ALA A 1 74 ? -2.523 -25.547 -10.391 1 92.5 74 ALA A N 1
ATOM 546 C CA . ALA A 1 74 ? -2.502 -24.5 -9.367 1 92.5 74 ALA A CA 1
ATOM 547 C C . ALA A 1 74 ? -1.12 -23.875 -9.258 1 92.5 74 ALA A C 1
ATOM 549 O O . ALA A 1 74 ? -0.106 -24.531 -9.508 1 92.5 74 ALA A O 1
ATOM 550 N N . THR A 1 75 ? -1.09 -22.578 -8.906 1 94.62 75 THR A N 1
ATOM 551 C CA . THR A 1 75 ? 0.16 -21.828 -8.812 1 94.62 75 THR A CA 1
ATOM 552 C C . THR A 1 75 ? 1.174 -22.578 -7.949 1 94.62 75 THR A C 1
ATOM 554 O O . THR A 1 75 ? 2.328 -22.75 -8.352 1 94.62 75 THR A O 1
ATOM 557 N N . LEU A 1 76 ? 0.805 -23.094 -6.801 1 96.31 76 LEU A N 1
ATOM 558 C CA . LEU A 1 76 ? 1.706 -23.719 -5.836 1 96.31 76 LEU A CA 1
ATOM 559 C C . LEU A 1 76 ? 2.279 -25.016 -6.387 1 96.31 76 LEU A C 1
ATOM 561 O O . LEU A 1 76 ? 3.281 -25.531 -5.875 1 96.31 76 LEU A O 1
ATOM 565 N N . ASP A 1 77 ? 1.616 -25.531 -7.449 1 95.94 77 ASP A N 1
ATOM 566 C CA . ASP A 1 77 ? 2.051 -26.797 -8.031 1 95.94 77 ASP A CA 1
ATOM 567 C C . ASP A 1 77 ? 2.898 -26.562 -9.281 1 95.94 77 ASP A C 1
ATOM 569 O O . ASP A 1 77 ? 3.311 -27.516 -9.945 1 95.94 77 ASP A O 1
ATOM 573 N N . ARG A 1 78 ? 3.119 -25.344 -9.594 1 96.19 78 ARG A N 1
ATOM 574 C CA . ARG A 1 78 ? 3.891 -25.031 -10.789 1 96.19 78 ARG A CA 1
ATOM 575 C C . ARG A 1 78 ? 5.387 -25.203 -10.547 1 96.19 78 ARG A C 1
ATOM 577 O O . ARG A 1 78 ? 5.867 -24.969 -9.43 1 96.19 78 ARG A O 1
ATOM 584 N N . PRO A 1 79 ? 6.16 -25.484 -11.586 1 96.31 79 PRO A N 1
ATOM 585 C CA . PRO A 1 79 ? 7.578 -25.828 -11.445 1 96.31 79 PRO A CA 1
ATOM 586 C C . PRO A 1 79 ? 8.398 -24.688 -10.836 1 96.31 79 PRO A C 1
ATOM 588 O O . PRO A 1 79 ? 9.359 -24.953 -10.094 1 96.31 79 PRO A O 1
ATOM 591 N N . TRP A 1 80 ? 8.055 -23.469 -11.133 1 97.31 80 TRP A N 1
ATOM 592 C CA . TRP A 1 80 ? 8.859 -22.359 -10.641 1 97.31 80 TRP A CA 1
ATOM 593 C C . TRP A 1 80 ? 8.781 -22.266 -9.125 1 97.31 80 TRP A C 1
ATOM 595 O O . TRP A 1 80 ? 9.719 -21.781 -8.477 1 97.31 80 TRP A O 1
ATOM 605 N N . VAL A 1 81 ? 7.668 -22.688 -8.492 1 98.38 81 VAL A N 1
ATOM 606 C CA . VAL A 1 81 ? 7.543 -22.672 -7.039 1 98.38 81 VAL A CA 1
ATOM 607 C C . VAL A 1 81 ? 8.516 -23.688 -6.43 1 98.38 81 VAL A C 1
ATOM 609 O O . VAL A 1 81 ? 9.211 -23.375 -5.461 1 98.38 81 VAL A O 1
ATOM 612 N N . ALA A 1 82 ? 8.523 -24.906 -7.02 1 98.12 82 ALA A N 1
ATOM 613 C CA . ALA A 1 82 ? 9.492 -25.906 -6.566 1 98.12 82 ALA A CA 1
ATOM 614 C C . ALA A 1 82 ? 10.922 -25.406 -6.73 1 98.12 82 ALA A C 1
ATOM 616 O O . ALA A 1 82 ? 11.766 -25.641 -5.867 1 98.12 82 ALA A O 1
ATOM 617 N N . ALA A 1 83 ? 11.203 -24.75 -7.875 1 98.44 83 ALA A N 1
ATOM 618 C CA . ALA A 1 83 ? 12.523 -24.188 -8.125 1 98.44 83 ALA A CA 1
ATOM 619 C C . ALA A 1 83 ? 12.891 -23.156 -7.074 1 98.44 83 ALA A C 1
ATOM 621 O O . ALA A 1 83 ? 14.023 -23.109 -6.594 1 98.44 83 ALA A O 1
ATOM 622 N N . ALA A 1 84 ? 11.961 -22.297 -6.738 1 98.5 84 ALA A N 1
ATOM 623 C CA . ALA A 1 84 ? 12.188 -21.281 -5.703 1 98.5 84 ALA A CA 1
ATOM 624 C C . ALA A 1 84 ? 12.5 -21.938 -4.359 1 98.5 84 ALA A C 1
ATOM 626 O O . ALA A 1 84 ? 13.516 -21.625 -3.73 1 98.5 84 ALA A O 1
ATOM 627 N N . LEU A 1 85 ? 11.656 -22.875 -3.934 1 98.25 85 LEU A N 1
ATOM 628 C CA . LEU A 1 85 ? 11.812 -23.531 -2.639 1 98.25 85 LEU A CA 1
ATOM 629 C C . LEU A 1 85 ? 13.086 -24.359 -2.604 1 98.25 85 LEU A C 1
ATOM 631 O O . LEU A 1 85 ? 13.68 -24.547 -1.538 1 98.25 85 LEU A O 1
ATOM 635 N N . GLY A 1 86 ? 13.516 -24.797 -3.77 1 97.94 86 GLY A N 1
ATOM 636 C CA . GLY A 1 86 ? 14.703 -25.625 -3.859 1 97.94 86 GLY A CA 1
ATOM 637 C C . GLY A 1 86 ? 15.992 -24.828 -3.945 1 97.94 86 GLY A C 1
ATOM 638 O O . GLY A 1 86 ? 17.078 -25.406 -3.873 1 97.94 86 GLY A O 1
ATOM 639 N N . ALA A 1 87 ? 15.93 -23.516 -4.164 1 97.25 87 ALA A N 1
ATOM 640 C CA . ALA A 1 87 ? 17.125 -22.688 -4.211 1 97.25 87 ALA A CA 1
ATOM 641 C C . ALA A 1 87 ? 17.906 -22.766 -2.898 1 97.25 87 ALA A C 1
ATOM 643 O O . ALA A 1 87 ? 17.312 -22.719 -1.818 1 97.25 87 ALA A O 1
ATOM 644 N N . PRO A 1 88 ? 19.203 -22.844 -2.973 1 94.31 88 PRO A N 1
ATOM 645 C CA . PRO A 1 88 ? 19.984 -23.078 -1.764 1 94.31 88 PRO A CA 1
ATOM 646 C C . PRO A 1 88 ? 20.062 -21.844 -0.862 1 94.31 88 PRO A C 1
ATOM 648 O O . PRO A 1 88 ? 20.234 -21.969 0.353 1 94.31 88 PRO A O 1
ATOM 651 N N . HIS A 1 89 ? 19.984 -20.672 -1.386 1 95.25 89 HIS A N 1
ATOM 652 C CA . HIS A 1 89 ? 20.094 -19.438 -0.613 1 95.25 89 HIS A CA 1
ATOM 653 C C . HIS A 1 89 ? 18.797 -18.641 -0.669 1 95.25 89 HIS A C 1
ATOM 655 O O . HIS A 1 89 ? 18.109 -18.609 -1.699 1 95.25 89 HIS A O 1
ATOM 661 N N . PRO A 1 90 ? 18.5 -18.016 0.441 1 96.81 90 PRO A N 1
ATOM 662 C CA . PRO A 1 90 ? 17.25 -17.25 0.49 1 96.81 90 PRO A CA 1
ATOM 663 C C . PRO A 1 90 ? 17.156 -16.172 -0.586 1 96.81 90 PRO A C 1
ATOM 665 O O . PRO A 1 90 ? 16.078 -15.922 -1.131 1 96.81 90 PRO A O 1
ATOM 668 N N . LEU A 1 91 ? 18.25 -15.609 -0.913 1 96.56 91 LEU A N 1
ATOM 669 C CA . LEU A 1 91 ? 18.219 -14.578 -1.944 1 96.56 91 LEU A CA 1
ATOM 670 C C . LEU A 1 91 ? 17.922 -15.18 -3.311 1 96.56 91 LEU A C 1
ATOM 672 O O . LEU A 1 91 ? 17.25 -14.562 -4.133 1 96.56 91 LEU A O 1
ATOM 676 N N . GLY A 1 92 ? 18.531 -16.312 -3.58 1 96.81 92 GLY A N 1
ATOM 677 C CA . GLY A 1 92 ? 18.188 -17.016 -4.809 1 96.81 92 GLY A CA 1
ATOM 678 C C . GLY A 1 92 ? 16.703 -17.344 -4.918 1 96.81 92 GLY A C 1
ATOM 679 O O . GLY A 1 92 ? 16.094 -17.141 -5.977 1 96.81 92 GLY A O 1
ATOM 680 N N . GLN A 1 93 ? 16.109 -17.859 -3.824 1 98.38 93 GLN A N 1
ATOM 681 C CA . GLN A 1 93 ? 14.664 -18.109 -3.799 1 98.38 93 GLN A CA 1
ATOM 682 C C . GLN A 1 93 ? 13.883 -16.812 -4.059 1 98.38 93 GLN A C 1
ATOM 684 O O . GLN A 1 93 ? 12.945 -16.812 -4.855 1 98.38 93 GLN A O 1
ATOM 689 N N . LEU A 1 94 ? 14.328 -15.789 -3.369 1 98.31 94 LEU A N 1
ATOM 690 C CA . LEU A 1 94 ? 13.648 -14.5 -3.482 1 98.31 94 LEU A CA 1
ATOM 691 C C . LEU A 1 94 ? 13.633 -14.016 -4.93 1 98.31 94 LEU A C 1
ATOM 693 O O . LEU A 1 94 ? 12.617 -13.523 -5.418 1 98.31 94 LEU A O 1
ATOM 697 N N . ARG A 1 95 ? 14.711 -14.156 -5.664 1 98.19 95 ARG A N 1
ATOM 698 C CA . ARG A 1 95 ? 14.812 -13.727 -7.055 1 98.19 95 ARG A CA 1
ATOM 699 C C . ARG A 1 95 ? 13.859 -14.508 -7.949 1 98.19 95 ARG A C 1
ATOM 701 O O . ARG A 1 95 ? 13.195 -13.93 -8.812 1 98.19 95 ARG A O 1
ATOM 708 N N . ILE A 1 96 ? 13.719 -15.805 -7.668 1 98.69 96 ILE A N 1
ATOM 709 C CA . ILE A 1 96 ? 12.828 -16.641 -8.469 1 98.69 96 ILE A CA 1
ATOM 710 C C . ILE A 1 96 ? 11.375 -16.234 -8.203 1 98.69 96 ILE A C 1
ATOM 712 O O . ILE A 1 96 ? 10.609 -16 -9.141 1 98.69 96 ILE A O 1
ATOM 716 N N . GLN A 1 97 ? 10.992 -16.125 -6.934 1 98.75 97 GLN A N 1
ATOM 717 C CA . GLN A 1 97 ? 9.586 -15.883 -6.625 1 98.75 97 GLN A CA 1
ATOM 718 C C . GLN A 1 97 ? 9.172 -14.469 -7.047 1 98.75 97 GLN A C 1
ATOM 720 O O . GLN A 1 97 ? 8.047 -14.258 -7.496 1 98.75 97 GLN A O 1
ATOM 725 N N . VAL A 1 98 ? 10.047 -13.461 -6.945 1 98.88 98 VAL A N 1
ATOM 726 C CA . VAL A 1 98 ? 9.719 -12.102 -7.371 1 98.88 98 VAL A CA 1
ATOM 727 C C . VAL A 1 98 ? 9.609 -12.055 -8.891 1 98.88 98 VAL A C 1
ATOM 729 O O . VAL A 1 98 ? 8.727 -11.383 -9.438 1 98.88 98 VAL A O 1
ATOM 732 N N . HIS A 1 99 ? 10.539 -12.727 -9.648 1 98.88 99 HIS A N 1
ATOM 733 C CA . HIS A 1 99 ? 10.484 -12.805 -11.102 1 98.88 99 HIS A CA 1
ATOM 734 C C . HIS A 1 99 ? 9.125 -13.32 -11.57 1 98.88 99 HIS A C 1
ATOM 736 O O . HIS A 1 99 ? 8.492 -12.711 -12.43 1 98.88 99 HIS A O 1
ATOM 742 N N . HIS A 1 100 ? 8.641 -14.352 -10.969 1 98.69 100 HIS A N 1
ATOM 743 C CA . HIS A 1 100 ? 7.387 -14.953 -11.406 1 98.69 100 HIS A CA 1
ATOM 744 C C . HIS A 1 100 ? 6.188 -14.141 -10.922 1 98.69 100 HIS A C 1
ATOM 746 O O . HIS A 1 100 ? 5.168 -14.055 -11.609 1 98.69 100 HIS A O 1
ATOM 752 N N . GLY A 1 101 ? 6.301 -13.516 -9.703 1 98.69 101 GLY A N 1
ATOM 753 C CA . GLY A 1 101 ? 5.285 -12.555 -9.297 1 98.69 101 GLY A CA 1
ATOM 754 C C . GLY A 1 101 ? 5.102 -11.422 -10.289 1 98.69 101 GLY A C 1
ATOM 755 O O . GLY A 1 101 ? 3.973 -11.07 -10.633 1 98.69 101 GLY A O 1
ATOM 756 N N . ARG A 1 102 ? 6.238 -10.906 -10.758 1 98.75 102 ARG A N 1
ATOM 757 C CA . ARG A 1 102 ? 6.199 -9.836 -11.75 1 98.75 102 ARG A CA 1
ATOM 758 C C . ARG A 1 102 ? 5.555 -10.32 -13.047 1 98.75 102 ARG A C 1
ATOM 760 O O . ARG A 1 102 ? 4.758 -9.594 -13.656 1 98.75 102 ARG A O 1
ATOM 767 N N . LEU A 1 103 ? 5.879 -11.508 -13.516 1 98.5 103 LEU A N 1
ATOM 768 C CA . LEU A 1 103 ? 5.293 -12.055 -14.734 1 98.5 103 LEU A CA 1
ATOM 769 C C . LEU A 1 103 ? 3.783 -12.203 -14.594 1 98.5 103 LEU A C 1
ATOM 771 O O . LEU A 1 103 ? 3.039 -11.906 -15.531 1 98.5 103 LEU A O 1
ATOM 775 N N . ILE A 1 104 ? 3.354 -12.648 -13.453 1 98.5 104 ILE A N 1
ATOM 776 C CA . ILE A 1 104 ? 1.925 -12.797 -13.195 1 98.5 104 ILE A CA 1
ATOM 777 C C . ILE A 1 104 ? 1.252 -11.43 -13.211 1 98.5 104 ILE A C 1
ATOM 779 O O . ILE A 1 104 ? 0.203 -11.25 -13.836 1 98.5 104 ILE A O 1
ATOM 783 N N . LEU A 1 105 ? 1.817 -10.477 -12.531 1 98.75 105 LEU A N 1
ATOM 784 C CA . LEU A 1 105 ? 1.256 -9.133 -12.477 1 98.75 105 LEU A CA 1
ATOM 785 C C . LEU A 1 105 ? 1.189 -8.516 -13.867 1 98.75 105 LEU A C 1
ATOM 787 O O . LEU A 1 105 ? 0.241 -7.793 -14.188 1 98.75 105 LEU A O 1
ATOM 791 N N . GLU A 1 106 ? 2.189 -8.734 -14.688 1 98.19 106 GLU A N 1
ATOM 792 C CA . GLU A 1 106 ? 2.201 -8.234 -16.062 1 98.19 106 GLU A CA 1
ATOM 793 C C . GLU A 1 106 ? 0.948 -8.672 -16.812 1 98.19 106 GLU A C 1
ATOM 795 O O . GLU A 1 106 ? 0.424 -7.922 -17.641 1 98.19 106 GLU A O 1
ATOM 800 N N . ARG A 1 107 ? 0.445 -9.828 -16.422 1 97.31 107 ARG A N 1
ATOM 801 C CA . ARG A 1 107 ? -0.698 -10.398 -17.125 1 97.31 107 ARG A CA 1
ATOM 802 C C . ARG A 1 107 ? -2.006 -10.047 -16.422 1 97.31 107 ARG A C 1
ATOM 804 O O . ARG A 1 107 ? -3.082 -10.156 -17.016 1 97.31 107 ARG A O 1
ATOM 811 N N . THR A 1 108 ? -1.92 -9.633 -15.133 1 98.12 108 THR A N 1
ATOM 812 C CA . THR A 1 108 ? -3.168 -9.664 -14.375 1 98.12 108 THR A CA 1
ATOM 813 C C . THR A 1 108 ? -3.469 -8.289 -13.781 1 98.12 108 THR A C 1
ATOM 815 O O . THR A 1 108 ? -4.598 -8.023 -13.367 1 98.12 108 THR A O 1
ATOM 818 N N . ALA A 1 109 ? -2.479 -7.402 -13.688 1 98.06 109 ALA A N 1
ATOM 819 C CA . ALA A 1 109 ? -2.631 -6.203 -12.859 1 98.06 109 ALA A CA 1
ATOM 820 C C . ALA A 1 109 ? -3.838 -5.383 -13.305 1 98.06 109 ALA A C 1
ATOM 822 O O . ALA A 1 109 ? -4.625 -4.926 -12.477 1 98.06 109 ALA A O 1
ATOM 823 N N . ASP A 1 110 ? -3.988 -5.184 -14.625 1 96.25 110 ASP A N 1
ATOM 824 C CA . ASP A 1 110 ? -5.082 -4.371 -15.141 1 96.25 110 ASP A CA 1
ATOM 825 C C . ASP A 1 110 ? -6.434 -5.027 -14.867 1 96.25 110 ASP A C 1
ATOM 827 O O . ASP A 1 110 ? -7.398 -4.348 -14.508 1 96.25 110 ASP A O 1
ATOM 831 N N . ILE A 1 111 ? -6.566 -6.359 -14.945 1 96.44 111 ILE A N 1
ATOM 832 C CA . ILE A 1 111 ? -7.781 -7.113 -14.664 1 96.44 111 ILE A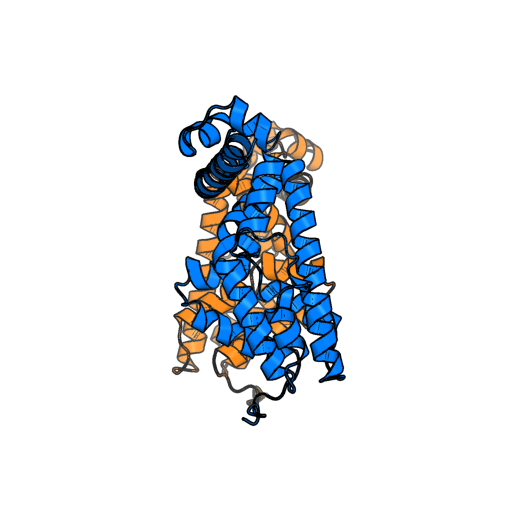 CA 1
ATOM 833 C C . ILE A 1 111 ? -8.125 -6.996 -13.18 1 96.44 111 ILE A C 1
ATOM 835 O O . ILE A 1 111 ? -9.273 -6.738 -12.82 1 96.44 111 ILE A O 1
ATOM 839 N N . LEU A 1 112 ? -7.109 -7.113 -12.336 1 97.25 112 LEU A N 1
ATOM 840 C CA . LEU A 1 112 ? -7.312 -7.098 -10.891 1 97.25 112 LEU A CA 1
ATOM 841 C C . LEU A 1 112 ? -7.75 -5.715 -10.414 1 97.25 112 LEU A C 1
ATOM 843 O O . LEU A 1 112 ? -8.609 -5.598 -9.539 1 97.25 112 LEU A O 1
ATOM 847 N N . LEU A 1 113 ? -7.195 -4.691 -11 1 95.06 113 LEU A N 1
ATOM 848 C CA . LEU A 1 113 ? -7.59 -3.346 -10.602 1 95.06 113 LEU A CA 1
ATOM 849 C C . LEU A 1 113 ? -9.008 -3.033 -11.062 1 95.06 113 LEU A C 1
ATOM 851 O O . LEU A 1 113 ? -9.75 -2.324 -10.375 1 95.06 113 LEU A O 1
ATOM 855 N N . ALA A 1 114 ? -9.422 -3.52 -12.25 1 93.25 114 ALA A N 1
ATOM 856 C CA . ALA A 1 114 ? -10.805 -3.391 -12.703 1 93.25 114 ALA A CA 1
ATOM 857 C C . ALA A 1 114 ? -11.75 -4.141 -11.773 1 93.25 114 ALA A C 1
ATOM 859 O O . ALA A 1 114 ? -12.836 -3.645 -11.453 1 93.25 114 ALA A O 1
ATOM 860 N N . LEU A 1 115 ? -11.328 -5.336 -11.375 1 94.44 115 LEU A N 1
ATOM 861 C CA . LEU A 1 115 ? -12.109 -6.133 -10.438 1 94.44 115 LEU A CA 1
ATOM 862 C C . LEU A 1 115 ? -12.25 -5.418 -9.094 1 94.44 115 LEU A C 1
ATOM 864 O O . LEU A 1 115 ? -13.352 -5.34 -8.547 1 94.44 115 LEU A O 1
ATOM 868 N N . ARG A 1 116 ? -11.172 -4.84 -8.594 1 94.25 116 ARG A N 1
ATOM 869 C CA . ARG A 1 116 ? -11.18 -4.109 -7.328 1 94.25 116 ARG A CA 1
ATOM 870 C C . ARG A 1 116 ? -12.133 -2.922 -7.387 1 94.25 116 ARG A C 1
ATOM 872 O O . ARG A 1 116 ? -12.883 -2.676 -6.441 1 94.25 116 ARG A O 1
ATOM 879 N N . ALA A 1 117 ? -12.047 -2.238 -8.477 1 90.88 117 ALA A N 1
ATOM 880 C CA . ALA A 1 117 ? -12.922 -1.081 -8.664 1 90.88 117 ALA A CA 1
ATOM 881 C C . ALA A 1 117 ? -14.391 -1.49 -8.617 1 90.88 117 ALA A C 1
ATOM 883 O O . ALA A 1 117 ? -15.219 -0.796 -8.023 1 90.88 117 ALA A O 1
ATOM 884 N N . ALA A 1 118 ? -14.703 -2.588 -9.148 1 90.19 118 ALA A N 1
ATOM 885 C CA . ALA A 1 118 ? -16.078 -3.053 -9.234 1 90.19 118 ALA A CA 1
ATOM 886 C C . ALA A 1 118 ? -16.562 -3.609 -7.898 1 90.19 118 ALA A C 1
ATOM 888 O O . ALA A 1 118 ? -17.766 -3.697 -7.645 1 90.19 118 ALA A O 1
ATOM 889 N N . ALA A 1 119 ? -15.633 -4.012 -7.07 1 91.75 119 ALA A N 1
ATOM 890 C CA . ALA A 1 119 ? -15.938 -4.715 -5.824 1 91.75 119 ALA A CA 1
ATOM 891 C C . ALA A 1 119 ? -16.719 -3.826 -4.867 1 91.75 119 ALA A C 1
ATOM 893 O O . ALA A 1 119 ? -17.453 -4.324 -4.008 1 91.75 119 ALA A O 1
ATOM 894 N N . SER A 1 120 ? -16.641 -2.521 -5.004 1 85 120 SER A N 1
ATOM 895 C CA . SER A 1 120 ? -17.312 -1.604 -4.094 1 85 120 SER A CA 1
ATOM 896 C C . SER A 1 120 ? -18.812 -1.564 -4.371 1 85 120 SER A C 1
ATOM 898 O O . SER A 1 120 ? -19.609 -1.212 -3.492 1 85 120 SER A O 1
ATOM 900 N N . ALA A 1 121 ? -19.234 -2.023 -5.543 1 84.69 121 ALA A N 1
ATOM 901 C CA . ALA A 1 121 ? -20.625 -1.848 -5.926 1 84.69 121 ALA A CA 1
ATOM 902 C C . ALA A 1 121 ? -21.234 -3.166 -6.391 1 84.69 121 ALA A C 1
ATOM 904 O O . ALA A 1 121 ? -22.438 -3.234 -6.68 1 84.69 121 ALA A O 1
ATOM 905 N N . ASP A 1 122 ? -20.391 -4.199 -6.523 1 89.38 122 ASP A N 1
ATOM 906 C CA . ASP A 1 122 ? -20.828 -5.496 -7.039 1 89.38 122 ASP A CA 1
ATOM 907 C C . ASP A 1 122 ? -20.406 -6.629 -6.105 1 89.38 122 ASP A C 1
ATOM 909 O O . ASP A 1 122 ? -19.203 -6.898 -5.953 1 89.38 122 ASP A O 1
ATOM 913 N N . GLU A 1 123 ? -21.406 -7.316 -5.547 1 92.19 123 GLU A N 1
ATOM 914 C CA . GLU A 1 123 ? -21.156 -8.336 -4.539 1 92.19 123 GLU A CA 1
ATOM 915 C C . GLU A 1 123 ? -20.328 -9.484 -5.121 1 92.19 123 GLU A C 1
ATOM 917 O O . GLU A 1 123 ? -19.484 -10.062 -4.434 1 92.19 123 GLU A O 1
ATOM 922 N N . ASP A 1 124 ? -20.609 -9.852 -6.371 1 93.31 124 ASP A N 1
ATOM 923 C CA . ASP A 1 124 ? -19.844 -10.922 -6.996 1 93.31 124 ASP A CA 1
ATOM 924 C C . ASP A 1 124 ? -18.391 -10.516 -7.207 1 93.31 124 ASP A C 1
ATOM 926 O O . ASP A 1 124 ? -17.484 -11.305 -6.965 1 93.31 124 ASP A O 1
ATOM 930 N N . ALA A 1 125 ? -18.219 -9.25 -7.621 1 93.5 125 ALA A N 1
ATOM 931 C CA . ALA A 1 125 ? -16.875 -8.727 -7.781 1 93.5 125 ALA A CA 1
ATOM 932 C C . ALA A 1 125 ? -16.141 -8.695 -6.441 1 93.5 125 ALA A C 1
ATOM 934 O O . ALA A 1 125 ? -14.953 -9.047 -6.367 1 93.5 125 ALA A O 1
ATOM 935 N N . ALA A 1 126 ? -16.875 -8.336 -5.43 1 94.31 126 ALA A N 1
ATOM 936 C CA . ALA A 1 126 ? -16.297 -8.281 -4.09 1 94.31 126 ALA A CA 1
ATOM 937 C C . ALA A 1 126 ? -15.836 -9.664 -3.633 1 94.31 126 ALA A C 1
ATOM 939 O O . ALA A 1 126 ? -14.742 -9.812 -3.08 1 94.31 126 ALA A O 1
ATOM 940 N N . ARG A 1 127 ? -16.656 -10.633 -3.869 1 96.12 127 ARG A N 1
ATOM 941 C CA . ARG A 1 127 ? -16.328 -12.008 -3.496 1 96.12 127 ARG A CA 1
ATOM 942 C C . ARG A 1 127 ? -15.102 -12.508 -4.254 1 96.12 127 ARG A C 1
ATOM 944 O O . ARG A 1 127 ? -14.203 -13.109 -3.664 1 96.12 127 ARG A O 1
ATOM 951 N N . LEU A 1 128 ? -15.062 -12.242 -5.555 1 96.06 128 LEU A N 1
ATOM 952 C CA . LEU A 1 128 ? -13.945 -12.688 -6.383 1 96.06 128 LEU A CA 1
ATOM 953 C C . LEU A 1 128 ? -12.656 -11.984 -5.98 1 96.06 128 LEU A C 1
ATOM 955 O O . LEU A 1 128 ? -11.586 -12.594 -5.969 1 96.06 128 LEU A O 1
ATOM 959 N N . TRP A 1 129 ? -12.758 -10.727 -5.652 1 96.38 129 TRP A N 1
ATOM 960 C CA . TRP A 1 129 ? -11.594 -9.969 -5.188 1 96.38 129 TRP A CA 1
ATOM 961 C C . TRP A 1 129 ? -11.039 -10.57 -3.898 1 96.38 129 TRP A C 1
ATOM 963 O O . TRP A 1 129 ? -9.828 -10.781 -3.779 1 96.38 129 TRP A O 1
ATOM 973 N N . GLN A 1 130 ? -11.93 -10.922 -3.01 1 96.94 130 GLN A N 1
ATOM 974 C CA . GLN A 1 130 ? -11.508 -11.508 -1.743 1 96.94 130 GLN A CA 1
ATOM 975 C C . GLN A 1 130 ? -10.875 -12.883 -1.958 1 96.94 130 GLN A C 1
ATOM 977 O O . GLN A 1 130 ? -9.891 -13.227 -1.305 1 96.94 130 GLN A O 1
ATOM 982 N N . ILE A 1 131 ? -11.453 -13.609 -2.816 1 96.69 131 ILE A N 1
ATOM 983 C CA . ILE A 1 131 ? -10.898 -14.922 -3.137 1 96.69 131 ILE A CA 1
ATOM 984 C C . ILE A 1 131 ? -9.484 -14.766 -3.682 1 96.69 131 ILE A C 1
ATOM 986 O O . ILE A 1 131 ? -8.562 -15.461 -3.246 1 96.69 131 ILE A O 1
ATOM 990 N N . ASN A 1 132 ? -9.32 -13.836 -4.637 1 97.31 132 ASN A N 1
ATOM 991 C CA . ASN A 1 132 ? -8.008 -13.609 -5.227 1 97.31 132 ASN A CA 1
ATOM 992 C C . ASN A 1 132 ? -6.996 -13.148 -4.18 1 97.31 132 ASN A C 1
ATOM 994 O O . ASN A 1 132 ? -5.852 -13.594 -4.176 1 97.31 132 ASN A O 1
ATOM 998 N N . ARG A 1 133 ? -7.367 -12.242 -3.299 1 97.44 133 ARG A N 1
ATOM 999 C CA . ARG A 1 133 ? -6.496 -11.766 -2.232 1 97.44 133 ARG A CA 1
ATOM 1000 C C . ARG A 1 133 ? -6.043 -12.914 -1.335 1 97.44 133 ARG A C 1
ATOM 1002 O O . ARG A 1 133 ? -4.871 -12.992 -0.967 1 97.44 133 ARG A O 1
ATOM 1009 N N . THR A 1 134 ? -7 -13.797 -0.983 1 97.75 134 THR A N 1
ATOM 1010 C CA . THR A 1 134 ? -6.703 -14.938 -0.134 1 97.75 134 THR A CA 1
ATOM 1011 C C . THR A 1 134 ? -5.738 -15.898 -0.833 1 97.75 134 THR A C 1
ATOM 1013 O O . THR A 1 134 ? -4.832 -16.438 -0.204 1 97.75 134 THR A O 1
ATOM 1016 N N . GLN A 1 135 ? -5.977 -16.094 -2.098 1 97.31 135 GLN A N 1
ATOM 1017 C CA . GLN A 1 135 ? -5.105 -16.969 -2.875 1 97.31 135 GLN A CA 1
ATOM 1018 C C . GLN A 1 135 ? -3.688 -16.406 -2.949 1 97.31 135 GLN A C 1
ATOM 1020 O O . GLN A 1 135 ? -2.713 -17.141 -2.785 1 97.31 135 GLN A O 1
ATOM 1025 N N . ARG A 1 136 ? -3.525 -15.117 -3.195 1 98.19 136 ARG A N 1
ATOM 1026 C CA . ARG A 1 136 ? -2.209 -14.492 -3.225 1 98.19 136 ARG A CA 1
ATOM 1027 C C . ARG A 1 136 ? -1.509 -14.625 -1.877 1 98.19 136 ARG A C 1
ATOM 1029 O O . ARG A 1 136 ? -0.308 -14.891 -1.818 1 98.19 136 ARG A O 1
ATOM 1036 N N . ARG A 1 137 ? -2.25 -14.469 -0.859 1 98.56 137 ARG A N 1
ATOM 1037 C CA . ARG A 1 137 ? -1.669 -14.609 0.472 1 98.56 137 ARG A CA 1
ATOM 1038 C C . ARG A 1 137 ? -1.195 -16.047 0.713 1 98.56 137 ARG A C 1
ATOM 1040 O O . ARG A 1 137 ? -0.108 -16.266 1.252 1 98.56 137 ARG A O 1
ATOM 1047 N N . THR A 1 138 ? -2.031 -16.984 0.347 1 98.56 138 THR A N 1
ATOM 1048 C CA . THR A 1 138 ? -1.671 -18.391 0.521 1 98.56 138 THR A CA 1
ATOM 1049 C C . THR A 1 138 ? -0.358 -18.703 -0.192 1 98.56 138 THR A C 1
ATOM 1051 O O . THR A 1 138 ? 0.517 -19.359 0.37 1 98.56 138 THR A O 1
ATOM 1054 N N . VAL A 1 139 ? -0.189 -18.188 -1.401 1 98.56 139 VAL A N 1
ATOM 1055 C CA . VAL A 1 139 ? 1.021 -18.438 -2.18 1 98.56 139 VAL A CA 1
ATOM 1056 C C . VAL A 1 139 ? 2.219 -17.781 -1.488 1 98.56 139 VAL A C 1
ATOM 1058 O O . VAL A 1 139 ? 3.262 -18.422 -1.318 1 98.56 139 VAL A O 1
ATOM 1061 N N . GLN A 1 140 ? 2.1 -16.516 -1.085 1 98.69 140 GLN A N 1
ATOM 1062 C CA . GLN A 1 140 ? 3.209 -15.82 -0.442 1 98.69 140 GLN A CA 1
ATOM 1063 C C . GLN A 1 140 ? 3.58 -16.484 0.882 1 98.69 140 GLN A C 1
ATOM 1065 O O . GLN A 1 140 ? 4.762 -16.594 1.214 1 98.69 140 GLN A O 1
ATOM 1070 N N . GLU A 1 141 ? 2.557 -16.922 1.637 1 98.75 141 GLU A N 1
ATOM 1071 C CA . GLU A 1 141 ? 2.824 -17.594 2.896 1 98.75 141 GLU A CA 1
ATOM 1072 C C . GLU A 1 141 ? 3.639 -18.875 2.672 1 98.75 141 GLU A C 1
ATOM 1074 O O . GLU A 1 141 ? 4.617 -19.125 3.379 1 98.75 141 GLU A O 1
ATOM 1079 N N . HIS A 1 142 ? 3.223 -19.641 1.688 1 98.81 142 HIS A N 1
ATOM 1080 C CA . HIS A 1 142 ? 3.939 -20.859 1.368 1 98.81 142 HIS A CA 1
ATOM 1081 C C . HIS A 1 142 ? 5.391 -20.578 1.001 1 98.81 142 HIS A C 1
ATOM 1083 O O . HIS A 1 142 ? 6.305 -21.234 1.513 1 98.81 142 HIS A O 1
ATOM 1089 N N . LEU A 1 143 ? 5.625 -19.625 0.163 1 98.88 143 LEU A N 1
ATOM 1090 C CA . LEU A 1 143 ? 6.961 -19.266 -0.299 1 98.88 143 LEU A CA 1
ATOM 1091 C C . LEU A 1 143 ? 7.797 -18.703 0.841 1 98.88 143 LEU A C 1
ATOM 1093 O O . LEU A 1 143 ? 8.969 -19.047 0.998 1 98.88 143 LEU A O 1
ATOM 1097 N N . MET A 1 144 ? 7.203 -17.875 1.694 1 98.81 144 MET A N 1
ATOM 1098 C CA . MET A 1 144 ? 7.969 -17.188 2.732 1 98.81 144 MET A CA 1
ATOM 1099 C C . MET A 1 144 ? 8.312 -18.141 3.869 1 98.81 144 MET A C 1
ATOM 1101 O O . MET A 1 144 ? 9.328 -17.984 4.543 1 98.81 144 MET A O 1
ATOM 1105 N N . VAL A 1 145 ? 7.48 -19.156 4.078 1 98.75 145 VAL A N 1
ATOM 1106 C CA . VAL A 1 145 ? 7.875 -20.219 4.996 1 98.75 145 VAL A CA 1
ATOM 1107 C C . VAL A 1 145 ? 9.195 -20.828 4.539 1 98.75 145 VAL A C 1
ATOM 1109 O O . VAL A 1 145 ? 10.078 -21.094 5.359 1 98.75 145 VAL A O 1
ATOM 1112 N N . GLY A 1 146 ? 9.344 -21.031 3.203 1 98.56 146 GLY A N 1
ATOM 1113 C CA . GLY A 1 146 ? 10.602 -21.516 2.66 1 98.56 146 GLY A CA 1
ATOM 1114 C C . GLY A 1 146 ? 11.766 -20.578 2.934 1 98.56 146 GLY A C 1
ATOM 1115 O O . GLY A 1 146 ? 12.875 -21.031 3.223 1 98.56 146 GLY A O 1
ATOM 1116 N N . ILE A 1 147 ? 11.594 -19.328 2.832 1 98.5 147 ILE A N 1
ATOM 1117 C CA . ILE A 1 147 ? 12.633 -18.344 3.141 1 98.5 147 ILE A CA 1
ATOM 1118 C C . ILE A 1 147 ? 13.031 -18.453 4.609 1 98.5 147 ILE A C 1
ATOM 1120 O O . ILE A 1 147 ? 14.219 -18.469 4.941 1 98.5 147 ILE A O 1
ATOM 1124 N N . VAL A 1 148 ? 12.023 -18.531 5.539 1 98.06 148 VAL A N 1
ATOM 1125 C CA . VAL A 1 148 ? 12.266 -18.594 6.977 1 98.06 148 VAL A CA 1
ATOM 1126 C C . VAL A 1 148 ? 13.062 -19.859 7.309 1 98.06 148 VAL A C 1
ATOM 1128 O O . VAL A 1 148 ? 13.914 -19.844 8.195 1 98.06 148 VAL A O 1
ATOM 1131 N N . GLU A 1 149 ? 12.758 -21 6.551 1 97.69 149 GLU A N 1
ATOM 1132 C CA . GLU A 1 149 ? 13.508 -22.234 6.75 1 97.69 149 GLU A CA 1
ATOM 1133 C C . GLU A 1 149 ? 14.992 -22.031 6.457 1 97.69 149 GLU A C 1
ATOM 1135 O O . GLU A 1 149 ? 15.844 -22.641 7.113 1 97.69 149 GLU A O 1
ATOM 1140 N N . LYS A 1 150 ? 15.344 -21.203 5.559 1 96.62 150 LYS A N 1
ATOM 1141 C CA . LYS A 1 150 ? 16.719 -20.953 5.152 1 96.62 150 LYS A CA 1
ATOM 1142 C C . LYS A 1 150 ? 17.344 -19.812 5.965 1 96.62 150 LYS A C 1
ATOM 1144 O O . LYS A 1 150 ? 18.562 -19.719 6.082 1 96.62 150 LYS A O 1
ATOM 1149 N N . ALA A 1 151 ? 16.484 -18.922 6.469 1 97.06 151 ALA A N 1
ATOM 1150 C CA . ALA A 1 151 ? 16.875 -17.781 7.285 1 97.06 151 ALA A CA 1
ATOM 1151 C C . ALA A 1 151 ? 15.945 -17.609 8.484 1 97.06 151 ALA A C 1
ATOM 1153 O O . ALA A 1 151 ? 15.055 -16.766 8.477 1 97.06 151 ALA A O 1
ATOM 1154 N N . PRO A 1 152 ? 16.25 -18.203 9.562 1 95.62 152 PRO A N 1
ATOM 1155 C CA . PRO A 1 152 ? 15.32 -18.297 10.688 1 95.62 152 PRO A CA 1
ATOM 1156 C C . PRO A 1 152 ? 15.133 -16.953 11.414 1 95.62 152 PRO A C 1
ATOM 1158 O O . PRO A 1 152 ? 14.211 -16.812 12.219 1 95.62 152 PRO A O 1
ATOM 1161 N N . THR A 1 153 ? 15.898 -16.016 11.148 1 96 153 THR A N 1
ATOM 1162 C CA . THR A 1 153 ? 15.781 -14.727 11.812 1 96 153 THR A CA 1
ATOM 1163 C C . THR A 1 153 ? 14.688 -13.883 11.164 1 96 153 THR A C 1
ATOM 1165 O O . THR A 1 153 ? 14.266 -12.867 11.719 1 96 153 THR A O 1
ATOM 1168 N N . VAL A 1 154 ? 14.242 -14.312 10.062 1 97.56 154 VAL A N 1
ATOM 1169 C CA . VAL A 1 154 ? 13.211 -13.586 9.32 1 97.56 154 VAL A CA 1
ATOM 1170 C C . VAL A 1 154 ? 11.867 -13.727 10.039 1 97.56 154 VAL A C 1
ATOM 1172 O O . VAL A 1 154 ? 11.477 -14.828 10.422 1 97.56 154 VAL A O 1
ATOM 1175 N N . ASP A 1 155 ? 11.188 -12.625 10.258 1 98.06 155 ASP A N 1
ATOM 1176 C CA . ASP A 1 155 ? 9.82 -12.641 10.758 1 98.06 155 ASP A CA 1
ATOM 1177 C C . ASP A 1 155 ? 8.828 -12.984 9.641 1 98.06 155 ASP A C 1
ATOM 1179 O O . ASP A 1 155 ? 8.68 -12.219 8.688 1 98.06 155 ASP A O 1
ATOM 1183 N N . LEU A 1 156 ? 8.141 -14.078 9.742 1 98.56 156 LEU A N 1
ATOM 1184 C CA . LEU A 1 156 ? 7.293 -14.617 8.688 1 98.56 156 LEU A CA 1
ATOM 1185 C C . LEU A 1 156 ? 6.164 -13.648 8.352 1 98.56 156 LEU A C 1
ATOM 1187 O O . LEU A 1 156 ? 5.875 -13.414 7.18 1 98.56 156 LEU A O 1
ATOM 1191 N N . GLU A 1 157 ? 5.531 -13.07 9.352 1 98.38 157 GLU A N 1
ATOM 1192 C CA . GLU A 1 157 ? 4.402 -12.18 9.117 1 98.38 157 GLU A CA 1
ATOM 1193 C C . GLU A 1 157 ? 4.836 -10.938 8.336 1 98.38 157 GLU A C 1
ATOM 1195 O O . GLU A 1 157 ? 4.164 -10.523 7.387 1 98.38 157 GLU A O 1
ATOM 1200 N N . THR A 1 158 ? 5.996 -10.375 8.742 1 98.5 158 THR A N 1
ATOM 1201 C CA . THR A 1 158 ? 6.539 -9.234 8.016 1 98.5 158 THR A CA 1
ATOM 1202 C C . THR A 1 158 ? 6.879 -9.617 6.578 1 98.5 158 THR A C 1
ATOM 1204 O O . THR A 1 158 ? 6.551 -8.883 5.641 1 98.5 158 THR A O 1
ATOM 1207 N N . ALA A 1 159 ? 7.488 -10.766 6.41 1 98.81 159 ALA A N 1
ATOM 1208 C CA . ALA A 1 159 ? 7.887 -11.234 5.086 1 98.81 159 ALA A CA 1
ATOM 1209 C C . ALA A 1 159 ? 6.676 -11.359 4.164 1 98.81 159 ALA A C 1
ATOM 1211 O O . ALA A 1 159 ? 6.688 -10.844 3.041 1 98.81 159 ALA A O 1
ATOM 1212 N N . VAL A 1 160 ? 5.613 -11.953 4.688 1 98.88 160 VAL A N 1
ATOM 1213 C CA . VAL A 1 160 ? 4.414 -12.203 3.896 1 98.88 160 VAL A CA 1
ATOM 1214 C C . VAL A 1 160 ? 3.74 -10.875 3.555 1 98.88 160 VAL A C 1
ATOM 1216 O O . VAL A 1 160 ? 3.426 -10.609 2.391 1 98.88 160 VAL A O 1
ATOM 1219 N N . ASN A 1 161 ? 3.541 -10.016 4.535 1 98.81 161 ASN A N 1
ATOM 1220 C CA . ASN A 1 161 ? 2.793 -8.773 4.344 1 98.81 161 ASN A CA 1
ATOM 1221 C C . ASN A 1 161 ? 3.535 -7.812 3.42 1 98.81 161 ASN A C 1
ATOM 1223 O O . ASN A 1 161 ? 2.922 -7.168 2.564 1 98.81 161 ASN A O 1
ATOM 1227 N N . VAL A 1 162 ? 4.887 -7.703 3.543 1 98.88 162 VAL A N 1
ATOM 1228 C CA . VAL A 1 162 ? 5.672 -6.812 2.697 1 98.88 162 VAL A CA 1
ATOM 1229 C C . VAL A 1 162 ? 5.727 -7.363 1.273 1 98.88 162 VAL A C 1
ATOM 1231 O O . VAL A 1 162 ? 5.613 -6.609 0.304 1 98.88 162 VAL A O 1
ATOM 1234 N N . ALA A 1 163 ? 5.828 -8.68 1.118 1 98.94 163 ALA A N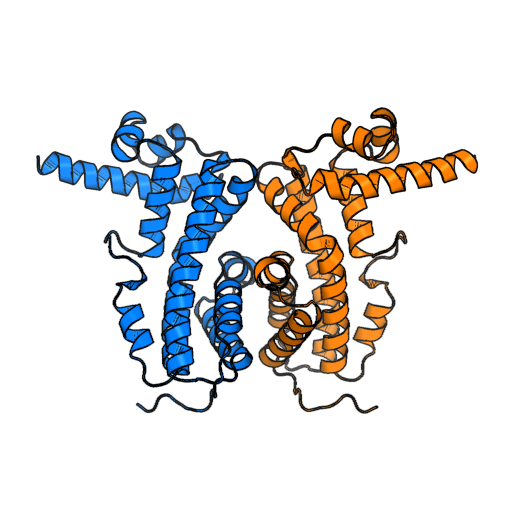 1
ATOM 1235 C CA . ALA A 1 163 ? 5.812 -9.289 -0.212 1 98.94 163 ALA A CA 1
ATOM 1236 C C . ALA A 1 163 ? 4.484 -9.023 -0.915 1 98.94 163 ALA A C 1
ATOM 1238 O O . ALA A 1 163 ? 4.457 -8.641 -2.086 1 98.94 163 ALA A O 1
ATOM 1239 N N . LEU A 1 164 ? 3.383 -9.227 -0.154 1 98.88 164 LEU A N 1
ATOM 1240 C CA . LEU A 1 164 ? 2.055 -8.977 -0.705 1 98.88 164 LEU A CA 1
ATOM 1241 C C . LEU A 1 164 ? 1.909 -7.523 -1.142 1 98.88 164 LEU A C 1
ATOM 1243 O O . LEU A 1 164 ? 1.351 -7.242 -2.205 1 98.88 164 LEU A O 1
ATOM 1247 N N . THR A 1 165 ? 2.414 -6.605 -0.385 1 98.81 165 THR A N 1
ATOM 1248 C CA . THR A 1 165 ? 2.299 -5.176 -0.659 1 98.81 165 THR A CA 1
ATOM 1249 C C . THR A 1 165 ? 3.131 -4.789 -1.878 1 98.81 165 THR A C 1
ATOM 1251 O O . THR A 1 165 ? 2.646 -4.086 -2.768 1 98.81 165 THR A O 1
ATOM 1254 N N . LEU A 1 166 ? 4.391 -5.281 -2 1 98.88 166 LEU A N 1
ATOM 1255 C CA . LEU A 1 166 ? 5.309 -4.902 -3.068 1 98.88 166 LEU A CA 1
ATOM 1256 C C . LEU A 1 166 ? 4.934 -5.586 -4.379 1 98.88 166 LEU A C 1
ATOM 1258 O O . LEU A 1 166 ? 5.176 -5.047 -5.461 1 98.88 166 LEU A O 1
ATOM 1262 N N . LEU A 1 167 ? 4.297 -6.754 -4.25 1 98.88 167 LEU A N 1
ATOM 1263 C CA . LEU A 1 167 ? 3.891 -7.508 -5.43 1 98.88 167 LEU A CA 1
ATOM 1264 C C . LEU A 1 167 ? 2.385 -7.398 -5.652 1 98.88 167 LEU A C 1
ATOM 1266 O O . LEU A 1 167 ? 1.744 -8.359 -6.078 1 98.88 167 LEU A O 1
ATOM 1270 N N . SER A 1 168 ? 1.823 -6.316 -5.297 1 98.62 168 SER A N 1
ATOM 1271 C CA . SER A 1 168 ? 0.405 -6.051 -5.516 1 98.62 168 SER A CA 1
ATOM 1272 C C . SER A 1 168 ? 0.164 -5.434 -6.887 1 98.62 168 SER A C 1
ATOM 1274 O O . SER A 1 168 ? 1.06 -4.805 -7.457 1 98.62 168 SER A O 1
ATOM 1276 N N . PRO A 1 169 ? -1.068 -5.605 -7.441 1 98.44 169 PRO A N 1
ATOM 1277 C CA . PRO A 1 169 ? -1.396 -4.918 -8.695 1 98.44 169 PRO A CA 1
ATOM 1278 C C . PRO A 1 169 ? -1.263 -3.402 -8.586 1 98.44 169 PRO A C 1
ATOM 1280 O O . PRO A 1 169 ? -0.918 -2.738 -9.57 1 98.44 169 PRO A O 1
ATOM 1283 N N . GLU A 1 170 ? -1.512 -2.822 -7.402 1 97.94 170 GLU A N 1
ATOM 1284 C CA . GLU A 1 170 ? -1.408 -1.382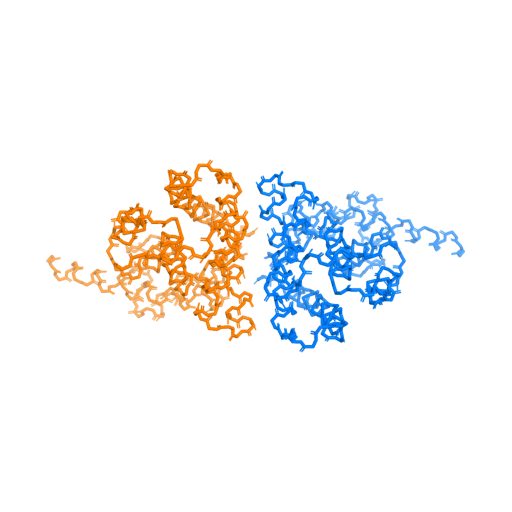 -7.188 1 97.94 170 GLU A CA 1
ATOM 1285 C C . GLU A 1 170 ? 0.037 -0.908 -7.309 1 97.94 170 GLU A C 1
ATOM 1287 O O . GLU A 1 170 ? 0.328 0.027 -8.055 1 97.94 170 GLU A O 1
ATOM 1292 N N . THR A 1 171 ? 0.938 -1.615 -6.59 1 98.81 171 THR A N 1
ATOM 1293 C CA . THR A 1 171 ? 2.344 -1.23 -6.617 1 98.81 171 THR A CA 1
ATOM 1294 C C . THR A 1 171 ? 2.926 -1.408 -8.016 1 98.81 171 THR A C 1
ATOM 1296 O O . THR A 1 171 ? 3.621 -0.526 -8.523 1 98.81 171 THR A O 1
ATOM 1299 N N . TYR A 1 172 ? 2.652 -2.557 -8.672 1 98.88 172 TYR A N 1
ATOM 1300 C CA . TYR A 1 172 ? 3.102 -2.82 -10.031 1 98.88 172 TYR A CA 1
ATOM 1301 C C . TYR A 1 172 ? 2.615 -1.736 -10.984 1 98.88 172 TYR A C 1
ATOM 1303 O O . TYR A 1 172 ? 3.395 -1.211 -11.789 1 98.88 172 TYR A O 1
ATOM 1311 N N . THR A 1 173 ? 1.33 -1.351 -10.938 1 98.38 173 THR A N 1
ATOM 1312 C CA . THR A 1 173 ? 0.742 -0.365 -11.836 1 98.38 173 THR A CA 1
ATOM 1313 C C . THR A 1 173 ? 1.338 1.018 -11.594 1 98.38 173 THR A C 1
ATOM 1315 O O . THR A 1 173 ? 1.615 1.76 -12.531 1 98.38 173 THR A O 1
ATOM 1318 N N . ASP A 1 174 ? 1.541 1.367 -10.297 1 98.06 174 ASP A N 1
ATOM 1319 C CA . ASP A 1 174 ? 2.131 2.662 -9.969 1 98.06 174 ASP A CA 1
ATOM 1320 C C . ASP A 1 174 ? 3.525 2.799 -10.578 1 98.06 174 ASP A C 1
ATOM 1322 O O . ASP A 1 174 ? 3.846 3.822 -11.188 1 98.06 174 ASP A O 1
ATOM 1326 N N . LEU A 1 175 ? 4.324 1.734 -10.516 1 98.75 175 LEU A N 1
ATOM 1327 C CA . LEU A 1 175 ? 5.734 1.884 -10.859 1 98.75 175 LEU A CA 1
ATOM 1328 C C . LEU A 1 175 ? 5.992 1.491 -12.305 1 98.75 175 LEU A C 1
ATOM 1330 O O . LEU A 1 175 ? 6.805 2.119 -12.992 1 98.75 175 LEU A O 1
ATOM 1334 N N . VAL A 1 176 ? 5.34 0.512 -12.852 1 98.75 176 VAL A N 1
ATOM 1335 C CA . VAL A 1 176 ? 5.605 0.027 -14.203 1 98.75 176 VAL A CA 1
ATOM 1336 C C . VAL A 1 176 ? 4.707 0.758 -15.203 1 98.75 176 VAL A C 1
ATOM 1338 O O . VAL A 1 176 ? 5.195 1.344 -16.172 1 98.75 176 VAL A O 1
ATOM 1341 N N . VAL A 1 177 ? 3.43 0.823 -14.977 1 97.19 177 VAL A N 1
ATOM 1342 C CA . VAL A 1 177 ? 2.492 1.452 -15.898 1 97.19 177 VAL A CA 1
ATOM 1343 C C . VAL A 1 177 ? 2.518 2.967 -15.711 1 97.19 177 VAL A C 1
ATOM 1345 O O . VAL A 1 177 ? 2.676 3.717 -16.672 1 97.19 177 VAL A O 1
ATOM 1348 N N . GLY A 1 178 ? 2.445 3.42 -14.469 1 96.81 178 GLY A N 1
ATOM 1349 C CA . GLY A 1 178 ? 2.363 4.84 -14.164 1 96.81 178 GLY A CA 1
ATOM 1350 C C . GLY A 1 178 ? 3.691 5.559 -14.32 1 96.81 178 GLY A C 1
ATOM 1351 O O . GLY A 1 178 ? 3.768 6.602 -14.969 1 96.81 178 GLY A O 1
ATOM 1352 N N . ALA A 1 179 ? 4.742 4.98 -13.797 1 97.81 179 ALA A N 1
ATOM 1353 C CA . ALA A 1 179 ? 6.035 5.656 -13.766 1 97.81 179 ALA A CA 1
ATOM 1354 C C . ALA A 1 179 ? 6.902 5.242 -14.953 1 97.81 179 ALA A C 1
ATOM 1356 O O . ALA A 1 179 ? 7.984 5.801 -15.164 1 97.81 179 ALA A O 1
ATOM 1357 N N . GLY A 1 180 ? 6.496 4.227 -15.711 1 98.12 180 GLY A N 1
ATOM 1358 C CA . GLY A 1 180 ? 7.207 3.844 -16.922 1 98.12 180 GLY A CA 1
ATOM 1359 C C . GLY A 1 180 ? 8.406 2.951 -16.656 1 98.12 180 GLY A C 1
ATOM 1360 O O . GLY A 1 180 ? 9.289 2.82 -17.5 1 98.12 180 GLY A O 1
ATOM 1361 N N . TRP A 1 181 ? 8.508 2.314 -15.43 1 98.62 181 TRP A N 1
ATOM 1362 C CA . TRP A 1 181 ? 9.578 1.361 -15.156 1 98.62 181 TRP A CA 1
ATOM 1363 C C . TRP A 1 181 ? 9.453 0.132 -16.047 1 98.62 181 TRP A C 1
ATOM 1365 O O . TRP A 1 181 ? 8.344 -0.298 -16.375 1 98.62 181 TRP A O 1
ATOM 1375 N N . THR A 1 182 ? 10.602 -0.421 -16.406 1 98.62 182 THR A N 1
ATOM 1376 C CA . THR A 1 182 ? 10.586 -1.753 -17 1 98.62 182 THR A CA 1
ATOM 1377 C C . THR A 1 182 ? 10.258 -2.811 -15.945 1 98.62 182 THR A C 1
ATOM 1379 O O . THR A 1 182 ? 10.422 -2.576 -14.75 1 98.62 182 THR A O 1
ATOM 1382 N N . GLY A 1 183 ? 9.719 -3.924 -16.391 1 98.44 183 GLY A N 1
ATOM 1383 C CA . GLY A 1 183 ? 9.523 -5.047 -15.492 1 98.44 183 GLY A CA 1
ATOM 1384 C C . GLY A 1 183 ? 10.773 -5.422 -14.727 1 98.44 183 GLY A C 1
ATOM 1385 O O . GLY A 1 183 ? 10.703 -5.762 -13.539 1 98.44 183 GLY A O 1
ATOM 1386 N N . GLN A 1 184 ? 11.875 -5.367 -15.359 1 98.38 184 GLN A N 1
ATOM 1387 C CA . GLN A 1 184 ? 13.156 -5.727 -14.75 1 98.38 184 GLN A CA 1
ATOM 1388 C C . GLN A 1 184 ? 13.523 -4.746 -13.641 1 98.38 184 GLN A C 1
ATOM 1390 O O . GLN A 1 184 ? 13.992 -5.156 -12.578 1 98.38 184 GLN A O 1
ATOM 1395 N N . LYS A 1 185 ? 13.414 -3.428 -13.891 1 98.5 185 LYS A N 1
ATOM 1396 C CA . LYS A 1 185 ? 13.688 -2.432 -12.859 1 98.5 185 LYS A CA 1
ATOM 1397 C C . LYS A 1 185 ? 12.797 -2.648 -11.641 1 98.5 185 LYS A C 1
ATOM 1399 O O . LYS A 1 185 ? 13.266 -2.557 -10.5 1 98.5 185 LYS A O 1
ATOM 1404 N N . TYR A 1 186 ? 11.562 -2.949 -11.844 1 98.88 186 TYR A N 1
ATOM 1405 C CA . TYR A 1 186 ? 10.609 -3.244 -10.781 1 98.88 186 TYR A CA 1
ATOM 1406 C C . TYR A 1 186 ? 11.039 -4.465 -9.984 1 98.88 186 TYR A C 1
ATOM 1408 O O . TYR A 1 186 ? 11.078 -4.422 -8.75 1 98.88 186 TYR A O 1
ATOM 1416 N N . GLU A 1 187 ? 11.406 -5.504 -10.688 1 98.38 187 GLU A N 1
ATOM 1417 C CA . GLU A 1 187 ? 11.852 -6.742 -10.055 1 98.38 187 GLU A CA 1
ATOM 1418 C C . GLU A 1 187 ? 13.055 -6.496 -9.148 1 98.38 187 GLU A C 1
ATOM 1420 O O . GLU A 1 187 ? 13.07 -6.941 -7.996 1 98.38 187 GLU A O 1
ATOM 1425 N N . GLU A 1 188 ? 14.008 -5.867 -9.664 1 98.19 188 GLU A N 1
ATOM 1426 C CA . GLU A 1 188 ? 15.219 -5.602 -8.906 1 98.19 188 GLU A CA 1
ATOM 1427 C C . GLU A 1 188 ? 14.922 -4.785 -7.648 1 98.19 188 GLU A C 1
ATOM 1429 O O . GLU A 1 188 ? 15.461 -5.066 -6.578 1 98.19 188 GLU A O 1
ATOM 1434 N N . TRP A 1 189 ? 14.055 -3.82 -7.801 1 98.69 189 TRP A N 1
ATOM 1435 C CA . TRP A 1 189 ? 13.688 -3 -6.652 1 98.69 189 TRP A CA 1
ATOM 1436 C C . TRP A 1 189 ? 12.969 -3.83 -5.598 1 98.69 189 TRP A C 1
ATOM 1438 O O . TRP A 1 189 ? 13.242 -3.707 -4.402 1 98.69 189 TRP A O 1
ATOM 1448 N N . VAL A 1 190 ? 12.055 -4.645 -5.988 1 98.88 190 VAL A N 1
ATOM 1449 C CA . VAL A 1 190 ? 11.297 -5.473 -5.055 1 98.88 190 VAL A CA 1
ATOM 1450 C C . VAL A 1 190 ? 12.242 -6.426 -4.328 1 98.88 190 VAL A C 1
ATOM 1452 O O . VAL A 1 190 ? 12.172 -6.57 -3.105 1 98.88 190 VAL A O 1
ATOM 1455 N N . VAL A 1 191 ? 13.156 -7.109 -5.121 1 98.56 191 VAL A N 1
ATOM 1456 C CA . VAL A 1 191 ? 14.102 -8.031 -4.508 1 98.56 191 VAL A CA 1
ATOM 1457 C C . VAL A 1 191 ? 14.953 -7.289 -3.479 1 98.56 191 VAL A C 1
ATOM 1459 O O . VAL A 1 191 ? 15.094 -7.738 -2.34 1 98.56 191 VAL A O 1
ATOM 1462 N N . ASN A 1 192 ? 15.477 -6.098 -3.844 1 97.62 192 ASN A N 1
ATOM 1463 C CA . ASN A 1 192 ? 16.328 -5.332 -2.947 1 97.62 192 ASN A CA 1
ATOM 1464 C C . ASN A 1 192 ? 15.578 -4.867 -1.706 1 97.62 192 ASN A C 1
ATOM 1466 O O . ASN A 1 192 ? 16.109 -4.914 -0.595 1 97.62 192 ASN A O 1
ATOM 1470 N N . THR A 1 193 ? 14.359 -4.438 -1.903 1 98.31 193 THR A N 1
ATOM 1471 C CA . THR A 1 193 ? 13.539 -3.949 -0.797 1 98.31 193 THR A CA 1
ATOM 1472 C C . THR A 1 193 ? 13.188 -5.086 0.159 1 98.31 193 THR A C 1
ATOM 1474 O O . THR A 1 193 ? 13.328 -4.945 1.376 1 98.31 193 THR A O 1
ATOM 1477 N N . LEU A 1 194 ? 12.766 -6.23 -0.357 1 98.5 194 LEU A N 1
ATOM 1478 C CA . LEU A 1 194 ? 12.445 -7.379 0.482 1 98.5 194 LEU A CA 1
ATOM 1479 C C . LEU A 1 194 ? 13.688 -7.879 1.214 1 98.5 194 LEU A C 1
ATOM 1481 O O . LEU A 1 194 ? 13.625 -8.172 2.41 1 98.5 194 LEU A O 1
ATOM 1485 N N . ALA A 1 195 ? 14.82 -8.016 0.444 1 97.75 195 ALA A N 1
ATOM 1486 C CA . ALA A 1 195 ? 16.062 -8.484 1.07 1 97.75 195 ALA A CA 1
ATOM 1487 C C . ALA A 1 195 ? 16.469 -7.574 2.227 1 97.75 195 ALA A C 1
ATOM 1489 O O . ALA A 1 195 ? 16.828 -8.055 3.305 1 97.75 195 ALA A O 1
ATOM 1490 N N . ALA A 1 196 ? 16.406 -6.277 2.023 1 96.38 196 ALA A N 1
ATOM 1491 C CA . ALA A 1 196 ? 16.75 -5.32 3.07 1 96.38 196 ALA A CA 1
ATOM 1492 C C . ALA A 1 196 ? 15.781 -5.414 4.242 1 96.38 196 ALA A C 1
ATOM 1494 O O . ALA A 1 196 ? 16.203 -5.414 5.402 1 96.38 196 ALA A O 1
ATOM 1495 N N . THR A 1 197 ? 14.461 -5.477 3.967 1 97.44 197 THR A N 1
ATOM 1496 C CA . THR A 1 197 ? 13.43 -5.551 4.996 1 97.44 197 THR A CA 1
ATOM 1497 C C . THR A 1 197 ? 13.625 -6.789 5.867 1 97.44 197 THR A C 1
ATOM 1499 O O . THR A 1 197 ? 13.414 -6.742 7.082 1 97.44 197 THR A O 1
ATOM 1502 N N . LEU A 1 198 ? 14.086 -7.934 5.172 1 97.12 198 LEU A N 1
ATOM 1503 C CA . LEU A 1 198 ? 14.141 -9.227 5.852 1 97.12 198 LEU A CA 1
ATOM 1504 C C . LEU A 1 198 ? 15.531 -9.492 6.41 1 97.12 198 LEU A C 1
ATOM 1506 O O . LEU A 1 198 ? 15.766 -10.516 7.055 1 97.12 198 LEU A O 1
ATOM 1510 N N . GLY A 1 199 ? 16.453 -8.539 6.18 1 94.44 199 GLY A N 1
ATOM 1511 C CA . GLY A 1 199 ? 17.812 -8.68 6.676 1 94.44 199 GLY A CA 1
ATOM 1512 C C . GLY A 1 199 ? 18.594 -9.781 5.977 1 94.44 199 GLY A C 1
ATOM 1513 O O . GLY A 1 199 ? 19.391 -10.484 6.605 1 94.44 199 GLY A O 1
ATOM 1514 N N . LEU A 1 200 ? 18.266 -9.992 4.723 1 94.19 200 LEU A N 1
ATOM 1515 C CA . LEU A 1 200 ? 18.969 -11.016 3.961 1 94.19 200 LEU A CA 1
ATOM 1516 C C . LEU A 1 200 ? 20.266 -10.461 3.383 1 94.19 200 LEU A C 1
ATOM 1518 O O . LEU A 1 200 ? 20.297 -9.32 2.914 1 94.19 200 LEU A O 1
ATOM 1522 N N . ASP A 1 201 ? 21.312 -11.086 3.555 1 76.44 201 ASP A N 1
ATOM 1523 C CA . ASP A 1 201 ? 22.625 -10.703 3.053 1 76.44 201 ASP A CA 1
ATOM 1524 C C . ASP A 1 201 ? 22.672 -10.734 1.527 1 76.44 201 ASP A C 1
ATOM 1526 O O . ASP A 1 201 ? 22.453 -11.789 0.917 1 76.44 201 ASP A O 1
ATOM 1530 N N . ARG A 1 202 ? 22.859 -9.641 0.973 1 70.69 202 ARG A N 1
ATOM 1531 C CA . ARG A 1 202 ? 22.875 -9.555 -0.484 1 70.69 202 ARG A CA 1
ATOM 1532 C C . ARG A 1 202 ? 24.25 -9.828 -1.048 1 70.69 202 ARG A C 1
ATOM 1534 O O . ARG A 1 202 ? 24.422 -9.938 -2.264 1 70.69 202 ARG A O 1
ATOM 1541 N N . THR A 1 203 ? 25.109 -9.883 -0.233 1 59.78 203 THR A N 1
ATOM 1542 C CA . THR A 1 203 ? 26.469 -10.141 -0.649 1 59.78 203 THR A CA 1
ATOM 1543 C C . THR A 1 203 ? 26.688 -11.617 -0.955 1 59.78 203 THR A C 1
ATOM 1545 O O . THR A 1 203 ? 27.688 -12 -1.56 1 59.78 203 THR A O 1
ATOM 1548 N N . VAL A 1 204 ? 25.859 -12.406 -0.433 1 50.09 204 VAL A N 1
ATOM 1549 C CA . VAL A 1 204 ? 26.172 -13.82 -0.636 1 50.09 204 VAL A CA 1
ATOM 1550 C C . VAL A 1 204 ? 25.781 -14.242 -2.051 1 50.09 204 VAL A C 1
ATOM 1552 O O . VAL A 1 204 ? 24.594 -14.219 -2.406 1 50.09 204 VAL A O 1
ATOM 1555 N N . LYS A 1 205 ? 26.484 -13.906 -2.959 1 48.88 205 LYS A N 1
ATOM 1556 C CA . LYS A 1 205 ? 26.438 -14.344 -4.352 1 48.88 205 LYS A CA 1
ATOM 1557 C C . LYS A 1 205 ? 26.172 -15.844 -4.445 1 48.88 205 LYS A C 1
ATOM 1559 O O . LYS A 1 205 ? 26.688 -16.625 -3.643 1 48.88 205 LYS A O 1
ATOM 1564 N N . SER A 1 206 ? 24.891 -16.219 -4.906 1 41.16 206 SER A N 1
ATOM 1565 C CA . SER A 1 206 ? 24.578 -17.625 -5.195 1 41.16 206 SER A CA 1
ATOM 1566 C C . SER A 1 206 ? 25.797 -18.359 -5.723 1 41.16 206 SER A C 1
ATOM 1568 O O . SER A 1 206 ? 26.469 -17.891 -6.633 1 41.16 206 SER A O 1
ATOM 1570 N N . ARG A 1 207 ? 26.578 -18.922 -4.973 1 34.38 207 ARG A N 1
ATOM 1571 C CA . ARG A 1 207 ? 27.609 -19.781 -5.531 1 34.38 207 ARG A CA 1
ATOM 1572 C C . ARG A 1 207 ? 27.047 -20.609 -6.691 1 34.38 207 ARG A C 1
ATOM 1574 O O . ARG A 1 207 ? 26 -21.234 -6.566 1 34.38 207 ARG A O 1
ATOM 1581 N N . LYS A 1 208 ? 27.516 -20.281 -7.984 1 34.25 208 LYS A N 1
ATOM 1582 C CA . LYS A 1 208 ? 27.469 -21.125 -9.164 1 34.25 208 LYS A CA 1
ATOM 1583 C C . LYS A 1 208 ? 27.953 -22.547 -8.852 1 34.25 208 LYS A C 1
ATOM 1585 O O . LYS A 1 208 ? 28.969 -22.719 -8.164 1 34.25 208 LYS A O 1
ATOM 1590 N N . MET B 1 1 ? -24.984 38.656 12.438 1 43.91 1 MET B N 1
ATOM 1591 C CA . MET B 1 1 ? -24.078 38.281 11.352 1 43.91 1 MET B CA 1
ATOM 1592 C C . MET B 1 1 ? -23 37.312 11.844 1 43.91 1 MET B C 1
ATOM 1594 O O . MET B 1 1 ? -22.672 36.344 11.172 1 43.91 1 MET B O 1
ATOM 1598 N N . THR B 1 2 ? -22.578 37.688 12.992 1 46.44 2 THR B N 1
ATOM 1599 C CA . THR B 1 2 ? -21.547 36.875 13.648 1 46.44 2 THR B CA 1
ATOM 1600 C C . THR B 1 2 ? -22.078 35.5 14.039 1 46.44 2 THR B C 1
ATOM 1602 O O . THR B 1 2 ? -21.375 34.5 13.961 1 46.44 2 THR B O 1
ATOM 1605 N N . GLU B 1 3 ? -23.344 35.562 14.531 1 44.31 3 GLU B N 1
ATOM 1606 C CA . GLU B 1 3 ? -23.984 34.312 14.961 1 44.31 3 GLU B CA 1
ATOM 1607 C C . GLU B 1 3 ? -24.172 33.344 13.797 1 44.31 3 GLU B C 1
ATOM 1609 O O . GLU B 1 3 ? -24 32.125 13.945 1 44.31 3 GLU B O 1
ATOM 1614 N N . VAL B 1 4 ? -24.516 33.969 12.625 1 45.09 4 VAL B N 1
ATOM 1615 C CA . VAL B 1 4 ? -24.75 33.219 11.406 1 45.09 4 VAL B CA 1
ATOM 1616 C C . VAL B 1 4 ? -23.453 32.562 10.953 1 45.09 4 VAL B C 1
ATOM 1618 O O . VAL B 1 4 ? -23.438 31.391 10.523 1 45.09 4 VAL B O 1
ATOM 1621 N N . LEU B 1 5 ? -22.484 33.344 11.086 1 45.41 5 LEU B N 1
ATOM 1622 C CA . LEU B 1 5 ? -21.172 32.844 10.695 1 45.41 5 LEU B CA 1
ATOM 1623 C C . LEU B 1 5 ? -20.719 31.734 11.625 1 45.41 5 LEU B C 1
ATOM 1625 O O . LEU B 1 5 ? -20.094 30.766 11.18 1 45.41 5 LEU B O 1
ATOM 1629 N N . ARG B 1 6 ? -20.891 32 12.961 1 49.81 6 ARG B N 1
ATOM 1630 C CA . ARG B 1 6 ? -20.531 31 13.945 1 49.81 6 ARG B CA 1
ATOM 1631 C C . ARG B 1 6 ? -21.312 29.703 13.719 1 49.81 6 ARG B C 1
ATOM 1633 O O . ARG B 1 6 ? -20.766 28.609 13.906 1 49.81 6 ARG B O 1
ATOM 1640 N N . GLU B 1 7 ? -22.625 29.891 13.383 1 48.62 7 GLU B N 1
ATOM 1641 C CA . GLU B 1 7 ? -23.516 28.75 13.109 1 48.62 7 GLU B CA 1
ATOM 1642 C C . GLU B 1 7 ? -23.062 27.984 11.867 1 48.62 7 GLU B C 1
ATOM 1644 O O . GLU B 1 7 ? -23.172 26.766 11.82 1 48.62 7 GLU B O 1
ATOM 1649 N N . ASP B 1 8 ? -22.594 28.875 10.914 1 54.19 8 ASP B N 1
ATOM 1650 C CA . ASP B 1 8 ? -22.109 28.297 9.664 1 54.19 8 ASP B CA 1
ATOM 1651 C C . ASP B 1 8 ? -20.859 27.453 9.898 1 54.19 8 ASP B C 1
ATOM 1653 O O . ASP B 1 8 ? -20.703 26.375 9.328 1 54.19 8 ASP B O 1
ATOM 1657 N N . THR B 1 9 ? -20.109 28.078 10.82 1 64.06 9 THR B N 1
ATOM 1658 C CA . THR B 1 9 ? -18.875 27.375 11.141 1 64.06 9 THR B CA 1
ATOM 1659 C C . THR B 1 9 ? -19.172 26.062 11.867 1 64.06 9 THR B C 1
ATOM 1661 O O . THR B 1 9 ? -18.547 25.031 11.602 1 64.06 9 THR B O 1
ATOM 1664 N N . SER B 1 10 ? -20.375 26.109 12.531 1 85.19 10 SER B N 1
ATOM 1665 C CA . SER B 1 10 ? -20.75 24.922 13.297 1 85.19 10 SER B CA 1
ATOM 1666 C C . SER B 1 10 ? -21.344 23.859 12.383 1 85.19 10 SER B C 1
ATOM 1668 O O . SER B 1 10 ? -20.969 22.672 12.484 1 85.19 10 SER B O 1
ATOM 1670 N N . ALA B 1 11 ? -22.219 24.422 11.406 1 90.94 11 ALA B N 1
ATOM 1671 C CA . ALA B 1 11 ? -22.828 23.469 10.492 1 90.94 11 ALA B CA 1
ATOM 1672 C C . ALA B 1 11 ? -21.781 22.828 9.578 1 90.94 11 ALA B C 1
ATOM 1674 O O . ALA B 1 11 ? -21.828 21.625 9.32 1 90.94 11 ALA B O 1
ATOM 1675 N N . ARG B 1 12 ? -21 23.672 9.156 1 93.69 12 ARG B N 1
ATOM 1676 C CA . ARG B 1 12 ? -19.938 23.203 8.281 1 93.69 12 ARG B CA 1
ATOM 1677 C C . ARG B 1 12 ? -19.125 22.109 8.953 1 93.69 12 ARG B C 1
ATOM 1679 O O . ARG B 1 12 ? -18.859 21.047 8.359 1 93.69 12 ARG B O 1
ATOM 1686 N N . ARG B 1 13 ? -18.703 22.375 10.141 1 94 13 ARG B N 1
ATOM 1687 C CA . ARG B 1 13 ? -17.906 21.422 10.906 1 94 13 ARG B CA 1
ATOM 1688 C C . ARG B 1 13 ? -18.688 20.141 11.156 1 94 13 ARG B C 1
ATOM 1690 O O . ARG B 1 13 ? -18.141 19.031 11.047 1 94 13 ARG B O 1
ATOM 1697 N N . LYS B 1 14 ? -19.953 20.219 11.484 1 95.56 14 LYS B N 1
ATOM 1698 C CA . LYS B 1 14 ? -20.797 19.062 11.742 1 95.56 14 LYS B CA 1
ATOM 1699 C C . LYS B 1 14 ? -20.953 18.203 10.492 1 95.56 14 LYS B C 1
ATOM 1701 O O . LYS B 1 14 ? -20.906 16.969 10.57 1 95.56 14 LYS B O 1
ATOM 1706 N N . ILE B 1 15 ? -21.078 18.875 9.391 1 96.19 15 ILE B N 1
ATOM 1707 C CA . ILE B 1 15 ? -21.266 18.172 8.125 1 96.19 15 ILE B CA 1
ATOM 1708 C C . ILE B 1 15 ? -19.984 17.438 7.746 1 96.19 15 ILE B C 1
ATOM 1710 O O . ILE B 1 15 ? -20.031 16.281 7.324 1 96.19 15 ILE B O 1
ATOM 1714 N N . ILE B 1 16 ? -18.938 18.109 7.934 1 95.56 16 ILE B N 1
ATOM 1715 C CA . ILE B 1 16 ? -17.656 17.5 7.594 1 95.56 16 ILE B CA 1
ATOM 1716 C C . ILE B 1 16 ? -17.406 16.297 8.5 1 95.56 16 ILE B C 1
ATOM 1718 O O . ILE B 1 16 ? -16.969 15.234 8.031 1 95.56 16 ILE B O 1
ATOM 1722 N N . GLU B 1 17 ? -17.656 16.406 9.789 1 94.88 17 GLU B N 1
ATOM 1723 C CA . GLU B 1 17 ? -17.484 15.312 10.734 1 94.88 17 GLU B CA 1
ATOM 1724 C C . GLU B 1 17 ? -18.375 14.133 10.383 1 94.88 17 GLU B C 1
ATOM 1726 O O . GLU B 1 17 ? -17.938 12.977 10.414 1 94.88 17 GLU B O 1
ATOM 1731 N N . ALA B 1 18 ? -19.641 14.391 9.992 1 96.19 18 ALA B N 1
ATOM 1732 C CA . ALA B 1 18 ? -20.578 13.359 9.578 1 96.19 18 ALA B CA 1
ATOM 1733 C C . ALA B 1 18 ? -20.141 12.695 8.281 1 96.19 18 ALA B C 1
ATOM 1735 O O . ALA B 1 18 ? -20.359 11.5 8.078 1 96.19 18 ALA B O 1
ATOM 1736 N N . ALA B 1 19 ? -19.578 13.539 7.422 1 96.81 19 ALA B N 1
ATOM 1737 C CA . ALA B 1 19 ? -19.156 13.062 6.102 1 96.81 19 ALA B CA 1
ATOM 1738 C C . ALA B 1 19 ? -18.125 11.945 6.223 1 96.81 19 ALA B C 1
ATOM 1740 O O . ALA B 1 19 ? -18.125 11.008 5.418 1 96.81 19 ALA B O 1
ATOM 1741 N N . ARG B 1 20 ? -17.266 12.016 7.18 1 94.38 20 ARG B N 1
ATOM 1742 C CA . ARG B 1 20 ? -16.25 10.984 7.367 1 94.38 20 ARG B CA 1
ATOM 1743 C C . ARG B 1 20 ? -16.906 9.617 7.582 1 94.38 20 ARG B C 1
ATOM 1745 O O . ARG B 1 20 ? -16.469 8.625 6.992 1 94.38 20 ARG B O 1
ATOM 1752 N N . GLU B 1 21 ? -17.891 9.609 8.336 1 94.06 21 GLU B N 1
ATOM 1753 C CA . GLU B 1 21 ? -18.578 8.359 8.641 1 94.06 21 GLU B CA 1
ATOM 1754 C C . GLU B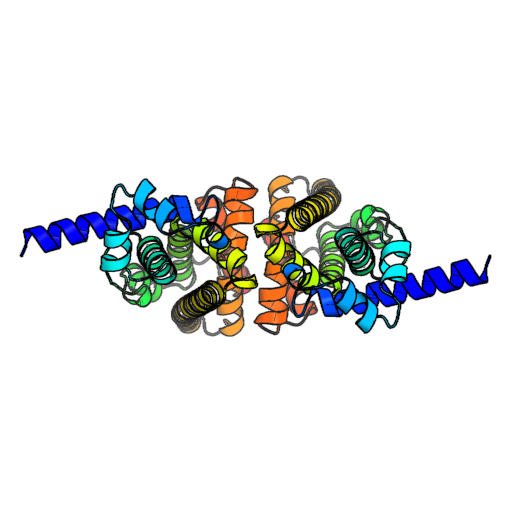 1 21 ? -19.406 7.875 7.445 1 94.06 21 GLU B C 1
ATOM 1756 O O . GLU B 1 21 ? -19.312 6.707 7.059 1 94.06 21 GLU B O 1
ATOM 1761 N N . VAL B 1 22 ? -20.109 8.781 6.855 1 95.5 22 VAL B N 1
ATOM 1762 C CA . VAL B 1 22 ? -21.078 8.438 5.832 1 95.5 22 VAL B CA 1
ATOM 1763 C C . VAL B 1 22 ? -20.375 8.062 4.535 1 95.5 22 VAL B C 1
ATOM 1765 O O . VAL B 1 22 ? -20.828 7.18 3.801 1 95.5 22 VAL B O 1
ATOM 1768 N N . PHE B 1 23 ? -19.234 8.742 4.238 1 95.06 23 PHE B N 1
ATOM 1769 C CA . PHE B 1 23 ? -18.562 8.539 2.963 1 95.06 23 PHE B CA 1
ATOM 1770 C C . PHE B 1 23 ? -17.641 7.328 3.029 1 95.06 23 PHE B C 1
ATOM 1772 O O . PHE B 1 23 ? -17.172 6.84 1.998 1 95.06 23 PHE B O 1
ATOM 1779 N N . VAL B 1 24 ? -17.312 6.801 4.246 1 92.5 24 VAL B N 1
ATOM 1780 C CA . VAL B 1 24 ? -16.438 5.637 4.391 1 92.5 24 VAL B CA 1
ATOM 1781 C C . VAL B 1 24 ? -17.281 4.375 4.527 1 92.5 24 VAL B C 1
ATOM 1783 O O . VAL B 1 24 ? -17.031 3.375 3.848 1 92.5 24 VAL B O 1
ATOM 1786 N N . ASP B 1 25 ? -18.25 4.375 5.246 1 86.19 25 ASP B N 1
ATOM 1787 C CA . ASP B 1 25 ? -19.234 3.324 5.441 1 86.19 25 ASP B CA 1
ATOM 1788 C C . ASP B 1 25 ? -20.641 3.908 5.539 1 86.19 25 ASP B C 1
ATOM 1790 O O . ASP B 1 25 ? -20.984 4.578 6.516 1 86.19 25 ASP B O 1
ATOM 1794 N N . PRO B 1 26 ? -21.281 3.682 4.5 1 83.5 26 PRO B N 1
ATOM 1795 C CA . PRO B 1 26 ? -21.297 2.566 3.551 1 83.5 26 PRO B CA 1
ATOM 1796 C C . PRO B 1 26 ? -20.422 2.822 2.326 1 83.5 26 PRO B C 1
ATOM 1798 O O . PRO B 1 26 ? -20.172 1.906 1.537 1 83.5 26 PRO B O 1
ATOM 1801 N N . GLY B 1 27 ? -20 4.09 2.174 1 87.88 27 GLY B N 1
ATOM 1802 C CA . GLY B 1 27 ? -19.188 4.438 1.024 1 87.88 27 GLY B CA 1
ATOM 1803 C C . GLY B 1 27 ? -19.703 5.648 0.268 1 87.88 27 GLY B C 1
ATOM 1804 O O . GLY B 1 27 ? -20.875 6.008 0.384 1 87.88 27 GLY B O 1
ATOM 1805 N N . TYR B 1 28 ? -18.891 6.223 -0.518 1 90.81 28 TYR B N 1
ATOM 1806 C CA . TYR B 1 28 ? -19.203 7.48 -1.186 1 90.81 28 TYR B CA 1
ATOM 1807 C C . TYR B 1 28 ? -20.312 7.285 -2.227 1 90.81 28 TYR B C 1
ATOM 1809 O O . TYR B 1 28 ? -21.219 8.109 -2.336 1 90.81 28 TYR B O 1
ATOM 1817 N N . ALA B 1 29 ? -20.188 6.191 -2.91 1 85.94 29 ALA B N 1
ATOM 1818 C CA . ALA B 1 29 ? -21.156 5.965 -3.982 1 85.94 29 ALA B CA 1
ATOM 1819 C C . ALA B 1 29 ? -22.562 5.789 -3.424 1 85.94 29 ALA B C 1
ATOM 1821 O O . ALA B 1 29 ? -23.531 6.34 -3.961 1 85.94 29 ALA B O 1
ATOM 1822 N N . ALA B 1 30 ? -22.719 5.176 -2.387 1 88.44 30 ALA B N 1
ATOM 1823 C CA . ALA B 1 30 ? -24.016 4.828 -1.797 1 88.44 30 ALA B CA 1
ATOM 1824 C C . ALA B 1 30 ? -24.531 5.957 -0.907 1 88.44 30 ALA B C 1
ATOM 1826 O O . ALA B 1 30 ? -25.719 6.043 -0.636 1 88.44 30 ALA B O 1
ATOM 1827 N N . ALA B 1 31 ? -23.656 6.789 -0.449 1 93.75 31 ALA B N 1
ATOM 1828 C CA . ALA B 1 31 ? -24 7.855 0.489 1 93.75 31 ALA B CA 1
ATOM 1829 C C . ALA B 1 31 ? -24.891 8.906 -0.178 1 93.75 31 ALA B C 1
ATOM 1831 O O . ALA B 1 31 ? -24.688 9.234 -1.351 1 93.75 31 ALA B O 1
ATOM 1832 N N . THR B 1 32 ? -25.812 9.492 0.619 1 94.31 32 THR B N 1
ATOM 1833 C CA . THR B 1 32 ? -26.688 10.539 0.116 1 94.31 32 THR B CA 1
ATOM 1834 C C . THR B 1 32 ? -26.594 11.789 0.984 1 94.31 32 THR B C 1
ATOM 1836 O O . THR B 1 32 ? -26.125 11.727 2.125 1 94.31 32 THR B O 1
ATOM 1839 N N . ILE B 1 33 ? -27.031 12.789 0.431 1 95.62 33 ILE B N 1
ATOM 1840 C CA . ILE B 1 33 ? -27.078 14.047 1.172 1 95.62 33 ILE B CA 1
ATOM 1841 C C . ILE B 1 33 ? -28.062 13.906 2.342 1 95.62 33 ILE B C 1
ATOM 1843 O O . ILE B 1 33 ? -27.828 14.477 3.414 1 95.62 33 ILE B O 1
ATOM 1847 N N . LYS B 1 34 ? -29.125 13.133 2.104 1 96.62 34 LYS B N 1
ATOM 1848 C CA . LYS B 1 34 ? -30.094 12.898 3.17 1 96.62 34 LYS B CA 1
ATOM 1849 C C . LYS B 1 34 ? -29.438 12.188 4.355 1 96.62 34 LYS B C 1
ATOM 1851 O O . LYS B 1 34 ? -29.656 12.578 5.508 1 96.62 34 LYS B O 1
ATOM 1856 N N . GLN B 1 35 ? -28.703 11.211 4.066 1 96.75 35 GLN B N 1
ATOM 1857 C CA . GLN B 1 35 ? -27.969 10.5 5.105 1 96.75 35 GLN B CA 1
ATOM 1858 C C . GLN B 1 35 ? -26.969 11.414 5.805 1 96.75 35 GLN B C 1
ATOM 1860 O O . GLN B 1 35 ? -26.812 11.352 7.027 1 96.75 35 GLN B O 1
ATOM 1865 N N . LEU B 1 36 ? -26.297 12.188 5.035 1 96.62 36 LEU B N 1
ATOM 1866 C CA . LEU B 1 36 ? -25.312 13.117 5.562 1 96.62 36 LEU B CA 1
ATOM 1867 C C . LEU B 1 36 ? -25.969 14.133 6.5 1 96.62 36 LEU B C 1
ATOM 1869 O O . LEU B 1 36 ? -25.469 14.398 7.586 1 96.62 36 LEU B O 1
ATOM 1873 N N . ALA B 1 37 ? -27.047 14.719 6.055 1 97.19 37 ALA B N 1
ATOM 1874 C CA . ALA B 1 37 ? -27.797 15.688 6.852 1 97.19 37 ALA B CA 1
ATOM 1875 C C . ALA B 1 37 ? -28.25 15.086 8.172 1 97.19 37 ALA B C 1
ATOM 1877 O O . ALA B 1 37 ? -28.094 15.695 9.234 1 97.19 37 ALA B O 1
ATOM 1878 N N . ALA B 1 38 ? -28.766 13.844 8.125 1 97.5 38 ALA B N 1
ATOM 1879 C CA . ALA B 1 38 ? -29.234 13.133 9.312 1 97.5 38 ALA B CA 1
ATOM 1880 C C . ALA B 1 38 ? -28.094 12.883 10.289 1 97.5 38 ALA B C 1
ATOM 1882 O O . ALA B 1 38 ? -28.219 13.133 11.484 1 97.5 38 ALA B O 1
ATOM 1883 N N . ALA B 1 39 ? -27 12.5 9.766 1 96.62 39 ALA B N 1
ATOM 1884 C CA . ALA B 1 39 ? -25.828 12.203 10.586 1 96.62 39 ALA B CA 1
ATOM 1885 C C . ALA B 1 39 ? -25.266 13.469 11.227 1 96.62 39 ALA B C 1
ATOM 1887 O O . ALA B 1 39 ? -24.766 13.438 12.352 1 96.62 39 ALA B O 1
ATOM 1888 N N . ALA B 1 40 ? -25.359 14.539 10.547 1 96.88 40 ALA B N 1
ATOM 1889 C CA . ALA B 1 40 ? -24.797 15.812 11 1 96.88 40 ALA B CA 1
ATOM 1890 C C . ALA B 1 40 ? -25.781 16.547 11.914 1 96.88 40 ALA B C 1
ATOM 1892 O O . ALA B 1 40 ? -25.406 17.516 12.578 1 96.88 40 ALA B O 1
ATOM 1893 N N . GLY B 1 41 ? -27.078 16.109 11.891 1 97 41 GLY B N 1
ATOM 1894 C CA . GLY B 1 41 ? -28.094 16.797 12.672 1 97 41 GLY B CA 1
ATOM 1895 C C . GLY B 1 41 ? -28.5 18.125 12.094 1 97 41 GLY B C 1
ATOM 1896 O O . GLY B 1 41 ? -28.719 19.094 12.828 1 97 41 GLY B O 1
ATOM 1897 N N . VAL B 1 42 ? -28.469 18.219 10.836 1 96.81 42 VAL B N 1
ATOM 1898 C CA . VAL B 1 42 ? -28.891 19.422 10.133 1 96.81 42 VAL B CA 1
ATOM 1899 C C . VAL B 1 42 ? -29.922 19.062 9.062 1 96.81 42 VAL B C 1
ATOM 1901 O O . VAL B 1 42 ? -30.219 17.891 8.852 1 96.81 42 VAL B O 1
ATOM 1904 N N . SER B 1 43 ? -30.516 20.094 8.414 1 95.94 43 SER B N 1
ATOM 1905 C CA . SER B 1 43 ? -31.453 19.859 7.316 1 95.94 43 SER B CA 1
ATOM 1906 C C . SER B 1 43 ? -30.719 19.578 6.012 1 95.94 43 SER B C 1
ATOM 1908 O O . SER B 1 43 ? -29.562 19.984 5.852 1 95.94 43 SER B O 1
ATOM 1910 N N . VAL B 1 44 ? -31.312 18.938 5.18 1 96.69 44 VAL B N 1
ATOM 1911 C CA . VAL B 1 44 ? -30.812 18.719 3.828 1 96.69 44 VAL B CA 1
ATOM 1912 C C . VAL B 1 44 ? -30.484 20.062 3.178 1 96.69 44 VAL B C 1
ATOM 1914 O O . VAL B 1 44 ? -29.453 20.219 2.525 1 96.69 44 VAL B O 1
ATOM 1917 N N . GLN B 1 45 ? -31.344 20.984 3.393 1 95.94 45 GLN B N 1
ATOM 1918 C CA . GLN B 1 45 ? -31.156 22.312 2.834 1 95.94 45 GLN B CA 1
ATOM 1919 C C . GLN B 1 45 ? -29.875 22.969 3.367 1 95.94 45 GLN B C 1
ATOM 1921 O O . GLN B 1 45 ? -29.188 23.688 2.641 1 95.94 45 GLN B O 1
ATOM 1926 N N . SER B 1 46 ? -29.578 22.75 4.512 1 95.25 46 SER B N 1
ATOM 1927 C CA . SER B 1 46 ? -28.375 23.297 5.129 1 95.25 46 SER B CA 1
ATOM 1928 C C . SER B 1 46 ? -27.125 22.734 4.469 1 95.25 46 SER B C 1
ATOM 1930 O O . SER B 1 46 ? -26.141 23.469 4.27 1 95.25 46 SER B O 1
ATOM 1932 N N . VAL B 1 47 ? -27.141 21.422 4.168 1 96.56 47 VAL B N 1
ATOM 1933 C CA . VAL B 1 47 ? -25.984 20.812 3.5 1 96.56 47 VAL B CA 1
ATOM 1934 C C . VAL B 1 47 ? -25.766 21.484 2.145 1 96.56 47 VAL B C 1
ATOM 1936 O O . VAL B 1 47 ? -24.641 21.828 1.791 1 96.56 47 VAL B O 1
ATOM 1939 N N . TYR B 1 48 ? -26.859 21.688 1.407 1 95.75 48 TYR B N 1
ATOM 1940 C CA . TYR B 1 48 ? -26.781 22.312 0.09 1 95.75 48 TYR B CA 1
ATOM 1941 C C . TYR B 1 48 ? -26.328 23.766 0.198 1 95.75 48 TYR B C 1
ATOM 1943 O O . TYR B 1 48 ? -25.594 24.266 -0.655 1 95.75 48 TYR B O 1
ATOM 1951 N N . PHE B 1 49 ? -26.797 24.438 1.247 1 95 49 PHE B N 1
ATOM 1952 C CA . PHE B 1 49 ? -26.422 25.828 1.463 1 95 49 PHE B CA 1
ATOM 1953 C C . PHE B 1 49 ? -24.922 25.953 1.744 1 95 49 PHE B C 1
ATOM 1955 O O . PHE B 1 49 ? -24.266 26.828 1.188 1 95 49 PHE B O 1
ATOM 1962 N N . VAL B 1 50 ? -24.438 25.062 2.447 1 95.06 50 VAL B N 1
ATOM 1963 C CA . VAL B 1 50 ? -23.047 25.156 2.902 1 95.06 50 VAL B CA 1
ATOM 1964 C C . VAL B 1 50 ? -22.109 24.672 1.802 1 95.06 50 VAL B C 1
ATOM 1966 O O . VAL B 1 50 ? -21.078 25.281 1.552 1 95.06 50 VAL B O 1
ATOM 1969 N N . PHE B 1 51 ? -22.453 23.5 1.127 1 96 51 PHE B N 1
ATOM 1970 C CA . PHE B 1 51 ? -21.469 22.875 0.247 1 96 51 PHE B CA 1
ATOM 1971 C C . PHE B 1 51 ? -22 22.797 -1.181 1 96 51 PHE B C 1
ATOM 1973 O O . PHE B 1 51 ? -21.234 22.609 -2.123 1 96 51 PHE B O 1
ATOM 1980 N N . GLY B 1 52 ? -23.219 22.844 -1.383 1 93 52 GLY B N 1
ATOM 1981 C CA . GLY B 1 52 ? -23.797 22.812 -2.715 1 93 52 GLY B CA 1
ATOM 1982 C C . GLY B 1 52 ? -24.047 21.406 -3.221 1 93 52 GLY B C 1
ATOM 1983 O O . GLY B 1 52 ? -25.125 21.109 -3.738 1 93 52 GLY B O 1
ATOM 1984 N N . ASN B 1 53 ? -23.047 20.562 -3.07 1 93.56 53 ASN B N 1
ATOM 1985 C CA . ASN B 1 53 ? -23.172 19.203 -3.598 1 93.56 53 ASN B CA 1
ATOM 1986 C C . ASN B 1 53 ? -22.266 18.219 -2.857 1 93.56 53 ASN B C 1
ATOM 1988 O O . ASN B 1 53 ? -21.422 18.641 -2.059 1 93.56 53 ASN B O 1
ATOM 1992 N N . LYS B 1 54 ? -22.547 16.969 -3.143 1 94.38 54 LYS B N 1
ATOM 1993 C CA . LYS B 1 54 ? -21.859 15.891 -2.451 1 94.38 54 LYS B CA 1
ATOM 1994 C C . LYS B 1 54 ? -20.344 15.945 -2.709 1 94.38 54 LYS B C 1
ATOM 1996 O O . LYS B 1 54 ? -19.547 15.836 -1.776 1 94.38 54 LYS B O 1
ATOM 2001 N N . PRO B 1 55 ? -19.828 16.25 -3.963 1 94.56 55 PRO B N 1
ATOM 2002 C CA . PRO B 1 55 ? -18.391 16.344 -4.23 1 94.56 55 PRO B CA 1
ATOM 2003 C C . PRO B 1 55 ? -17.719 17.453 -3.438 1 94.56 55 PRO B C 1
ATOM 2005 O O . PRO B 1 55 ? -16.578 17.281 -2.977 1 94.56 55 PRO B O 1
ATOM 2008 N N . SER B 1 56 ? -18.406 18.469 -3.26 1 95.94 56 SER B N 1
ATOM 2009 C CA . SER B 1 56 ? -17.828 19.594 -2.512 1 95.94 56 SER B CA 1
ATOM 2010 C C . SER B 1 56 ? -17.656 19.234 -1.041 1 95.94 56 SER B C 1
ATOM 2012 O O . SER B 1 56 ? -16.703 19.688 -0.398 1 95.94 56 SER B O 1
ATOM 2014 N N . VAL B 1 57 ? -18.594 18.438 -0.507 1 96.31 57 VAL B N 1
ATOM 2015 C CA . VAL B 1 57 ? -18.453 17.969 0.868 1 96.31 57 VAL B CA 1
ATOM 2016 C C . VAL B 1 57 ? -17.219 17.078 0.997 1 96.31 57 VAL B C 1
ATOM 2018 O O . VAL B 1 57 ? -16.438 17.234 1.938 1 96.31 57 VAL B O 1
ATOM 2021 N N . LEU B 1 58 ? -17.047 16.203 0.086 1 95.81 58 LEU B N 1
ATOM 2022 C CA . LEU B 1 58 ? -15.906 15.297 0.111 1 95.81 58 LEU B CA 1
ATOM 2023 C C . LEU B 1 58 ? -14.594 16.062 -0.005 1 95.81 58 LEU B C 1
ATOM 2025 O O . LEU B 1 58 ? -13.617 15.758 0.685 1 95.81 58 LEU B O 1
ATOM 2029 N N . SER B 1 59 ? -14.602 17 -0.93 1 94.88 59 SER B N 1
ATOM 2030 C CA . SER B 1 59 ? -13.414 17.828 -1.094 1 94.88 59 SER B CA 1
ATOM 2031 C C . SER B 1 59 ? -13.047 18.547 0.207 1 94.88 59 SER B C 1
ATOM 2033 O O . SER B 1 59 ? -11.883 18.562 0.601 1 94.88 59 SER B O 1
ATOM 2035 N N . ALA B 1 60 ? -14.008 19.078 0.846 1 94.94 60 ALA B N 1
ATOM 2036 C CA . ALA B 1 60 ? -13.781 19.781 2.109 1 94.94 60 ALA B CA 1
ATOM 2037 C C . ALA B 1 60 ? -13.312 18.812 3.193 1 94.94 60 ALA B C 1
ATOM 2039 O O . ALA B 1 60 ? -12.43 19.141 3.99 1 94.94 60 ALA B O 1
ATOM 2040 N N . LEU B 1 61 ? -13.93 17.641 3.266 1 96.31 61 LEU B N 1
ATOM 2041 C CA . LEU B 1 61 ? -13.508 16.609 4.203 1 96.31 61 LEU B CA 1
ATOM 2042 C C . LEU B 1 61 ? -12.039 16.25 3.996 1 96.31 61 LEU B C 1
ATOM 2044 O O . LEU B 1 61 ? -11.273 16.188 4.957 1 96.31 61 LEU B O 1
ATOM 2048 N N . LEU B 1 62 ? -11.648 16.062 2.752 1 95.81 62 LEU B N 1
ATOM 2049 C CA . LEU B 1 62 ? -10.273 15.695 2.439 1 95.81 62 LEU B CA 1
ATOM 2050 C C . LEU B 1 62 ? -9.305 16.812 2.82 1 95.81 62 LEU B C 1
ATOM 2052 O O . LEU B 1 62 ? -8.234 16.562 3.371 1 95.81 62 LEU B O 1
ATOM 2056 N N . ASP B 1 63 ? -9.719 18.016 2.52 1 94.56 63 ASP B N 1
ATOM 2057 C CA . ASP B 1 63 ? -8.875 19.156 2.857 1 94.56 63 ASP B CA 1
ATOM 2058 C C . ASP B 1 63 ? -8.602 19.219 4.359 1 94.56 63 ASP B C 1
ATOM 2060 O O . ASP B 1 63 ? -7.457 19.391 4.777 1 94.56 63 ASP B O 1
ATOM 2064 N N . VAL B 1 64 ? -9.633 19.031 5.125 1 95.19 64 VAL B N 1
ATOM 2065 C CA . VAL B 1 64 ? -9.516 19.078 6.578 1 95.19 64 VAL B CA 1
ATOM 2066 C C . VAL B 1 64 ? -8.695 17.891 7.07 1 95.19 64 VAL B C 1
ATOM 2068 O O . VAL B 1 64 ? -7.84 18.031 7.945 1 95.19 64 VAL B O 1
ATOM 2071 N N . ALA B 1 65 ? -8.945 16.734 6.551 1 96.19 65 ALA B N 1
ATOM 2072 C CA . ALA B 1 65 ? -8.25 15.523 6.965 1 96.19 65 ALA B CA 1
ATOM 2073 C C . ALA B 1 65 ? -6.762 15.602 6.633 1 96.19 65 ALA B C 1
ATOM 2075 O O . ALA B 1 65 ? -5.918 15.195 7.434 1 96.19 65 ALA B O 1
ATOM 2076 N N . VAL B 1 66 ? -6.398 16.141 5.438 1 96.25 66 VAL B N 1
ATOM 2077 C CA . VAL B 1 66 ? -5.004 16.281 5.035 1 96.25 66 VAL B CA 1
ATOM 2078 C C . VAL B 1 66 ? -4.301 17.266 5.965 1 96.25 66 VAL B C 1
ATOM 2080 O O . VAL B 1 66 ? -3.191 17 6.434 1 96.25 66 VAL B O 1
ATOM 2083 N N . ALA B 1 67 ? -4.973 18.375 6.242 1 93.94 67 ALA B N 1
ATOM 2084 C CA . ALA B 1 67 ? -4.391 19.422 7.062 1 93.94 67 ALA B CA 1
ATOM 2085 C C . ALA B 1 67 ? -4.281 19 8.523 1 93.94 67 ALA B C 1
ATOM 2087 O O . ALA B 1 67 ? -3.344 19.391 9.227 1 93.94 67 ALA B O 1
ATOM 2088 N N . GLY B 1 68 ? -5.258 18.203 9 1 93.5 68 GLY B N 1
ATOM 2089 C CA . GLY B 1 68 ? -5.355 17.844 10.406 1 93.5 68 GLY B CA 1
ATOM 2090 C C . GLY B 1 68 ? -5.941 18.938 11.266 1 93.5 68 GLY B C 1
ATOM 2091 O O . GLY B 1 68 ? -5.918 18.859 12.5 1 93.5 68 GLY B O 1
ATOM 2092 N N . ASP B 1 69 ? -6.336 19.969 10.594 1 90.38 69 ASP B N 1
ATOM 2093 C CA . ASP B 1 69 ? -6.969 21.125 11.234 1 90.38 69 ASP B CA 1
ATOM 2094 C C . ASP B 1 69 ? -7.879 21.859 10.25 1 90.38 69 ASP B C 1
ATOM 2096 O O . ASP B 1 69 ? -8.055 21.422 9.117 1 90.38 69 ASP B O 1
ATOM 2100 N N . GLU B 1 70 ? -8.438 22.891 10.695 1 85.44 70 GLU B N 1
ATOM 2101 C CA . GLU B 1 70 ? -9.398 23.609 9.867 1 85.44 70 GLU B CA 1
ATOM 2102 C C . GLU B 1 70 ? -8.742 24.797 9.172 1 85.44 70 GLU B C 1
ATOM 2104 O O . GLU B 1 70 ? -9.422 25.609 8.539 1 85.44 70 GLU B O 1
ATOM 2109 N N . GLU B 1 71 ? -7.473 24.859 9.242 1 84.38 71 GLU B N 1
ATOM 2110 C CA . GLU B 1 71 ? -6.773 25.984 8.633 1 84.38 71 GLU B CA 1
ATOM 2111 C C . GLU B 1 71 ? -6.652 25.812 7.125 1 84.38 71 GLU B C 1
ATOM 2113 O O . GLU B 1 71 ? -6.465 24.703 6.637 1 84.38 71 GLU B O 1
ATOM 2118 N N . LYS B 1 72 ? -6.715 26.812 6.383 1 84.44 72 LYS B N 1
ATOM 2119 C CA . LYS B 1 72 ? -6.672 26.781 4.922 1 84.44 72 LYS B CA 1
ATOM 2120 C C . LYS B 1 72 ? -5.242 26.922 4.41 1 84.44 72 LYS B C 1
ATOM 2122 O O . LYS B 1 72 ? -5.016 27.5 3.338 1 84.44 72 LYS B O 1
ATOM 2127 N N . THR B 1 73 ? -4.375 26.453 5.148 1 89.38 73 THR B N 1
ATOM 2128 C CA . THR B 1 73 ? -2.984 26.5 4.719 1 89.38 73 THR B CA 1
ATOM 2129 C C . THR B 1 73 ? -2.648 25.281 3.863 1 89.38 73 THR B C 1
ATOM 2131 O O . THR B 1 73 ? -2.867 24.141 4.285 1 89.38 73 THR B O 1
ATOM 2134 N N . ALA B 1 74 ? -2.152 25.594 2.664 1 92.5 74 ALA B N 1
ATOM 2135 C CA . ALA B 1 74 ? -1.751 24.516 1.757 1 92.5 74 ALA B CA 1
ATOM 2136 C C . ALA B 1 74 ? -0.62 23.688 2.355 1 92.5 74 ALA B C 1
ATOM 2138 O O . ALA B 1 74 ? 0.197 24.203 3.123 1 92.5 74 ALA B O 1
ATOM 2139 N N . THR B 1 75 ? -0.598 22.406 2.039 1 94.69 75 THR B N 1
ATOM 2140 C CA . THR B 1 75 ? 0.397 21.484 2.576 1 94.69 75 THR B CA 1
ATOM 2141 C C . THR B 1 75 ? 1.805 22.047 2.4 1 94.69 75 THR B C 1
ATOM 2143 O O . THR B 1 75 ? 2.594 22.078 3.348 1 94.69 75 THR B O 1
ATOM 2146 N N . LEU B 1 76 ? 2.156 22.562 1.23 1 96.38 76 LEU B N 1
ATOM 2147 C CA . LEU B 1 76 ? 3.506 23 0.899 1 96.38 76 LEU B CA 1
ATOM 2148 C C . LEU B 1 76 ? 3.891 24.234 1.724 1 96.38 76 LEU B C 1
ATOM 2150 O O . LEU B 1 76 ? 5.074 24.562 1.828 1 96.38 76 LEU B O 1
ATOM 2154 N N . ASP B 1 77 ? 2.854 24.891 2.312 1 96 77 ASP B N 1
ATOM 2155 C CA . ASP B 1 77 ? 3.096 26.109 3.088 1 96 77 ASP B CA 1
ATOM 2156 C C . ASP B 1 77 ? 3.127 25.797 4.586 1 96 77 ASP B C 1
ATOM 2158 O O . ASP B 1 77 ? 3.264 26.719 5.402 1 96 77 ASP B O 1
ATOM 2162 N N . ARG B 1 78 ? 2.996 24.562 4.941 1 96.19 78 ARG B N 1
ATOM 2163 C CA . ARG B 1 78 ? 2.979 24.188 6.352 1 96.19 78 ARG B CA 1
ATOM 2164 C C . ARG B 1 78 ? 4.391 24.125 6.922 1 96.19 78 ARG B C 1
ATOM 2166 O O . ARG B 1 78 ? 5.34 23.781 6.215 1 96.19 78 ARG B O 1
ATOM 2173 N N . PRO B 1 79 ? 4.508 24.328 8.211 1 96.38 79 PRO B N 1
ATOM 2174 C CA . PRO B 1 79 ? 5.824 24.453 8.844 1 96.38 79 PRO B CA 1
ATOM 2175 C C . PRO B 1 79 ? 6.672 23.203 8.695 1 96.38 79 PRO B C 1
ATOM 2177 O O . PRO B 1 79 ? 7.895 23.281 8.578 1 96.38 79 PRO B O 1
ATOM 2180 N N . TRP B 1 80 ? 6.066 22.047 8.734 1 97.31 80 TRP B N 1
ATOM 2181 C CA . TRP B 1 80 ? 6.844 20.812 8.68 1 97.31 80 TRP B CA 1
ATOM 2182 C C . TRP B 1 80 ? 7.555 20.672 7.34 1 97.31 80 TRP B C 1
ATOM 2184 O O . TRP B 1 80 ? 8.609 20.031 7.254 1 97.31 80 TRP B O 1
ATOM 2194 N N . VAL B 1 81 ? 6.98 21.234 6.223 1 98.38 81 VAL B N 1
ATOM 2195 C CA . VAL B 1 81 ? 7.629 21.188 4.918 1 98.38 81 VAL B CA 1
ATOM 2196 C C . VAL B 1 81 ? 8.914 22 4.949 1 98.38 81 VAL B C 1
ATOM 2198 O O . VAL B 1 81 ? 9.961 21.562 4.473 1 98.38 81 VAL B O 1
ATOM 2201 N N . ALA B 1 82 ? 8.812 23.234 5.523 1 98.12 82 ALA B N 1
ATOM 2202 C CA . ALA B 1 82 ? 10 24.062 5.68 1 98.12 82 ALA B CA 1
ATOM 2203 C C . ALA B 1 82 ? 11.047 23.375 6.547 1 98.12 82 ALA B C 1
ATOM 2205 O O . ALA B 1 82 ? 12.25 23.453 6.262 1 98.12 82 ALA B O 1
ATOM 2206 N N . ALA B 1 83 ? 10.594 22.719 7.645 1 98.44 83 ALA B N 1
ATOM 2207 C CA . ALA B 1 83 ? 11.492 21.984 8.523 1 98.44 83 ALA B CA 1
ATOM 2208 C C . ALA B 1 83 ? 12.195 20.844 7.773 1 98.44 83 ALA B C 1
ATOM 2210 O O . ALA B 1 83 ? 13.391 20.625 7.961 1 98.44 83 ALA B O 1
ATOM 2211 N N . ALA B 1 84 ? 11.461 20.125 6.957 1 98.5 84 ALA B N 1
ATOM 2212 C CA . ALA B 1 84 ? 12.047 19.062 6.148 1 98.5 84 ALA B CA 1
ATOM 2213 C C . ALA B 1 84 ? 13.102 19.609 5.191 1 98.5 84 ALA B C 1
ATOM 2215 O O . ALA B 1 84 ? 14.234 19.125 5.172 1 98.5 84 ALA B O 1
ATOM 2216 N N . LEU B 1 85 ? 12.742 20.641 4.426 1 98.31 85 LEU B N 1
ATOM 2217 C CA . LEU B 1 85 ? 13.641 21.219 3.432 1 98.31 85 LEU B CA 1
ATOM 2218 C C . LEU B 1 85 ? 14.852 21.859 4.098 1 98.31 85 LEU B C 1
ATOM 2220 O O . LEU B 1 85 ? 15.938 21.922 3.506 1 98.31 85 LEU B O 1
ATOM 2224 N N . GLY B 1 86 ? 14.695 22.25 5.352 1 97.88 86 GLY B N 1
ATOM 2225 C CA . GLY B 1 86 ? 15.766 22.922 6.082 1 97.88 86 GLY B CA 1
ATOM 2226 C C . GLY B 1 86 ? 16.688 21.953 6.793 1 97.88 86 GLY B C 1
ATOM 2227 O O . GLY B 1 86 ? 17.734 22.344 7.324 1 97.88 86 GLY B O 1
ATOM 2228 N N . ALA B 1 87 ? 16.312 20.672 6.879 1 97.38 87 ALA B N 1
ATOM 2229 C CA . ALA B 1 87 ? 17.172 19.688 7.508 1 97.38 87 ALA B CA 1
ATOM 2230 C C . ALA B 1 87 ? 18.516 19.594 6.789 1 97.38 87 ALA B C 1
ATOM 2232 O O . ALA B 1 87 ? 18.578 19.594 5.559 1 97.38 87 ALA B O 1
ATOM 2233 N N . PRO B 1 88 ? 19.594 19.484 7.559 1 94.44 88 PRO B N 1
ATOM 2234 C CA . PRO B 1 88 ? 20.938 19.547 6.949 1 94.44 88 PRO B CA 1
ATOM 2235 C C . PRO B 1 88 ? 21.281 18.281 6.168 1 94.44 88 PRO B C 1
ATOM 2237 O O . PRO B 1 88 ? 22.078 18.328 5.223 1 94.44 88 PRO B O 1
ATOM 2240 N N . HIS B 1 89 ? 20.75 17.141 6.512 1 95.19 89 HIS B N 1
ATOM 2241 C CA . HIS B 1 89 ? 21.062 15.875 5.859 1 95.19 89 HIS B CA 1
ATOM 2242 C C . HIS B 1 89 ? 19.828 15.273 5.195 1 95.19 89 HIS B C 1
ATOM 2244 O O . HIS B 1 89 ? 18.719 15.391 5.715 1 95.19 89 HIS B O 1
ATOM 2250 N N . PRO B 1 90 ? 20.078 14.656 4.066 1 96.88 90 PRO B N 1
ATOM 2251 C CA . PRO B 1 90 ? 18.938 14.094 3.338 1 96.88 90 PRO B CA 1
ATOM 2252 C C . PRO B 1 90 ? 18.156 13.078 4.164 1 96.88 90 PRO B C 1
ATOM 2254 O O . PRO B 1 90 ? 16.922 13.008 4.059 1 96.88 90 PRO B O 1
ATOM 2257 N N . LEU B 1 91 ? 18.797 12.359 4.992 1 96.62 91 LEU B N 1
ATOM 2258 C CA . LEU B 1 91 ? 18.094 11.383 5.816 1 96.62 91 LEU B CA 1
ATOM 2259 C C . LEU B 1 91 ? 17.203 12.078 6.852 1 96.62 91 LEU B C 1
ATOM 2261 O O . LEU B 1 91 ? 16.125 11.586 7.184 1 96.62 91 LEU B O 1
ATOM 2265 N N . GLY B 1 92 ? 17.75 13.164 7.434 1 96.81 92 GLY B N 1
ATOM 2266 C CA . GLY B 1 92 ? 16.922 13.953 8.328 1 96.81 92 GLY B CA 1
ATOM 2267 C C . GLY B 1 92 ? 15.664 14.484 7.668 1 96.81 92 GLY B C 1
ATOM 2268 O O . GLY B 1 92 ? 14.578 14.43 8.25 1 96.81 92 GLY B O 1
ATOM 2269 N N . GLN B 1 93 ? 15.82 15 6.453 1 98.31 93 GLN B N 1
ATOM 2270 C CA . GLN B 1 93 ? 14.664 15.445 5.691 1 98.31 93 GLN B CA 1
ATOM 2271 C C . GLN B 1 93 ? 13.688 14.297 5.453 1 98.31 93 GLN B C 1
ATOM 2273 O O . GLN B 1 93 ? 12.477 14.453 5.648 1 98.31 93 GLN B O 1
ATOM 2278 N N . LEU B 1 94 ? 14.234 13.25 5.051 1 98.38 94 LEU B N 1
ATOM 2279 C CA . LEU B 1 94 ? 13.414 12.078 4.738 1 98.38 94 LEU B CA 1
ATOM 2280 C C . LEU B 1 94 ? 12.578 11.664 5.945 1 98.38 94 LEU B C 1
ATOM 2282 O O . LEU B 1 94 ? 11.398 11.328 5.805 1 98.38 94 LEU B O 1
ATOM 2286 N N . ARG B 1 95 ? 13.141 11.633 7.129 1 98.25 95 ARG B N 1
ATOM 2287 C CA . ARG B 1 95 ? 12.445 11.25 8.352 1 98.25 95 ARG B CA 1
ATOM 2288 C C . ARG B 1 95 ? 11.281 12.195 8.641 1 98.25 95 ARG B C 1
ATOM 2290 O O . ARG B 1 95 ? 10.195 11.75 9.016 1 98.25 95 ARG B O 1
ATOM 2297 N N . ILE B 1 96 ? 11.5 13.469 8.414 1 98.69 96 ILE B N 1
ATOM 2298 C CA . ILE B 1 96 ? 10.453 14.461 8.664 1 98.69 96 ILE B CA 1
ATOM 2299 C C . ILE B 1 96 ? 9.312 14.266 7.668 1 98.69 96 ILE B C 1
ATOM 2301 O O . ILE B 1 96 ? 8.148 14.188 8.055 1 98.69 96 ILE B O 1
ATOM 2305 N N . GLN B 1 97 ? 9.625 14.188 6.363 1 98.75 97 GLN B N 1
ATOM 2306 C CA . GLN B 1 97 ? 8.57 14.133 5.359 1 98.75 97 GLN B CA 1
ATOM 2307 C C . GLN B 1 97 ? 7.801 12.812 5.445 1 98.75 97 GLN B C 1
ATOM 2309 O O . GLN B 1 97 ? 6.586 12.789 5.23 1 98.75 97 GLN B O 1
ATOM 2314 N N . VAL B 1 98 ? 8.453 11.672 5.77 1 98.88 98 VAL B N 1
ATOM 2315 C CA . VAL B 1 98 ? 7.754 10.398 5.906 1 98.88 98 VAL B CA 1
ATOM 2316 C C . VAL B 1 98 ? 6.863 10.422 7.145 1 98.88 98 VAL B C 1
ATOM 2318 O O . VAL B 1 98 ? 5.738 9.914 7.117 1 98.88 98 VAL B O 1
ATOM 2321 N N . HIS B 1 99 ? 7.34 10.992 8.289 1 98.88 99 HIS B N 1
ATOM 2322 C CA . HIS B 1 99 ? 6.543 11.148 9.5 1 98.88 99 HIS B CA 1
ATOM 2323 C C . HIS B 1 99 ? 5.234 11.867 9.211 1 98.88 99 HIS B C 1
ATOM 2325 O O . HIS B 1 99 ? 4.16 11.398 9.594 1 98.88 99 HIS B O 1
ATOM 2331 N N . HIS B 1 100 ? 5.305 12.93 8.5 1 98.69 100 HIS B N 1
ATOM 2332 C CA . HIS B 1 100 ? 4.105 13.719 8.242 1 98.69 100 HIS B CA 1
ATOM 2333 C C . HIS B 1 100 ? 3.236 13.07 7.172 1 98.69 100 HIS B C 1
ATOM 2335 O O . HIS B 1 100 ? 2.008 13.164 7.223 1 98.69 100 HIS B O 1
ATOM 2341 N N . GLY B 1 101 ? 3.854 12.383 6.156 1 98.69 101 GLY B N 1
ATOM 2342 C CA . GLY B 1 101 ? 3.072 11.562 5.242 1 98.69 101 GLY B CA 1
ATOM 2343 C C . GLY B 1 101 ? 2.234 10.508 5.953 1 98.69 101 GLY B C 1
ATOM 2344 O O . GLY B 1 101 ? 1.055 10.336 5.641 1 98.69 101 GLY B O 1
ATOM 2345 N N . ARG B 1 102 ? 2.877 9.852 6.93 1 98.75 102 ARG B N 1
ATOM 2346 C CA . ARG B 1 102 ? 2.172 8.844 7.715 1 98.75 102 ARG B CA 1
ATOM 2347 C C . ARG B 1 102 ? 1.025 9.469 8.5 1 98.75 102 ARG B C 1
ATOM 2349 O O . ARG B 1 102 ? -0.065 8.898 8.578 1 98.75 102 ARG B O 1
ATOM 2356 N N . LEU B 1 103 ? 1.238 10.617 9.109 1 98.5 103 LEU B N 1
ATOM 2357 C CA . LEU B 1 103 ? 0.193 11.297 9.867 1 98.5 103 LEU B CA 1
ATOM 2358 C C . LEU B 1 103 ? -0.987 11.648 8.969 1 98.5 103 LEU B C 1
ATOM 2360 O O . LEU B 1 103 ? -2.145 11.508 9.375 1 98.5 103 LEU B O 1
ATOM 2364 N N . ILE B 1 104 ? -0.709 12.133 7.793 1 98.5 104 ILE B N 1
ATOM 2365 C CA . ILE B 1 104 ? -1.758 12.469 6.84 1 98.5 104 ILE B CA 1
ATOM 2366 C C . ILE B 1 104 ? -2.529 11.211 6.445 1 98.5 104 ILE B C 1
ATOM 2368 O O . ILE B 1 104 ? -3.762 11.211 6.43 1 98.5 104 ILE B O 1
ATOM 2372 N N . LEU B 1 105 ? -1.833 10.141 6.133 1 98.75 105 LEU B N 1
ATOM 2373 C CA . LEU B 1 105 ? -2.477 8.891 5.734 1 98.75 105 LEU B CA 1
ATOM 2374 C C . LEU B 1 105 ? -3.344 8.344 6.863 1 98.75 105 LEU B C 1
ATOM 2376 O O . LEU B 1 105 ? -4.414 7.785 6.617 1 98.75 105 LEU B O 1
ATOM 2380 N N . GLU B 1 106 ? -2.902 8.477 8.078 1 98.25 106 GLU B N 1
ATOM 2381 C CA . GLU B 1 106 ? -3.678 8.047 9.234 1 98.25 106 GLU B CA 1
ATOM 2382 C C . GLU B 1 106 ? -5.062 8.688 9.242 1 98.25 106 GLU B C 1
ATOM 2384 O O . GLU B 1 106 ? -6.039 8.055 9.648 1 98.25 106 GLU B O 1
ATOM 2389 N N . ARG B 1 107 ? -5.09 9.875 8.711 1 97.31 107 ARG B N 1
ATOM 2390 C CA . ARG B 1 107 ? -6.34 10.633 8.742 1 97.31 107 ARG B CA 1
ATOM 2391 C C . ARG B 1 107 ? -7.121 10.438 7.445 1 97.31 107 ARG B C 1
ATOM 2393 O O . ARG B 1 107 ? -8.32 10.719 7.391 1 97.31 107 ARG B O 1
ATOM 2400 N N . THR B 1 108 ? -6.473 9.984 6.348 1 98.12 108 THR B N 1
ATOM 2401 C CA . THR B 1 108 ? -7.125 10.164 5.055 1 98.12 108 THR B CA 1
ATOM 2402 C C . THR B 1 108 ? -7.266 8.828 4.328 1 98.12 108 THR B C 1
ATOM 2404 O O . THR B 1 108 ? -8.039 8.711 3.379 1 98.12 108 THR B O 1
ATOM 2407 N N . ALA B 1 109 ? -6.492 7.77 4.754 1 98.06 109 ALA B N 1
ATOM 2408 C CA . ALA B 1 109 ? -6.359 6.574 3.924 1 98.06 109 ALA B CA 1
ATOM 2409 C C . ALA B 1 109 ? -7.723 5.949 3.639 1 98.06 109 ALA B C 1
ATOM 2411 O O . ALA B 1 109 ? -8.016 5.578 2.5 1 98.06 109 ALA B O 1
ATOM 2412 N N . ASP B 1 110 ? -8.586 5.848 4.637 1 96.25 110 ASP B N 1
ATOM 2413 C CA . ASP B 1 110 ? -9.891 5.227 4.48 1 96.25 110 ASP B CA 1
ATOM 2414 C C . ASP B 1 110 ? -10.789 6.055 3.566 1 96.25 110 ASP B C 1
ATOM 2416 O O . ASP B 1 110 ? -11.516 5.508 2.736 1 96.25 110 ASP B O 1
ATOM 2420 N N . ILE B 1 111 ? -10.742 7.398 3.635 1 96.44 111 ILE B N 1
ATOM 2421 C CA . ILE B 1 111 ? -11.5 8.312 2.791 1 96.44 111 ILE B CA 1
ATOM 2422 C C . ILE B 1 11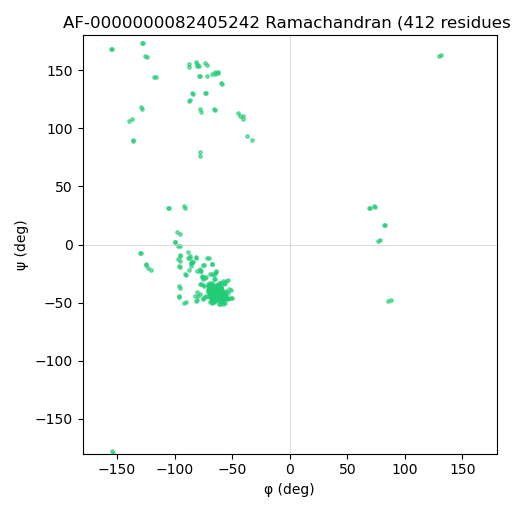1 ? -11.039 8.188 1.342 1 96.44 111 ILE B C 1
ATOM 2424 O O . ILE B 1 111 ? -11.859 8.086 0.427 1 96.44 111 ILE B O 1
ATOM 2428 N N . LEU B 1 112 ? -9.742 8.102 1.144 1 97.25 112 LEU B N 1
ATOM 2429 C CA . LEU B 1 112 ? -9.164 8.062 -0.195 1 97.25 112 LEU B CA 1
ATOM 2430 C C . LEU B 1 112 ? -9.477 6.742 -0.884 1 97.25 112 LEU B C 1
ATOM 2432 O O . LEU B 1 112 ? -9.758 6.715 -2.084 1 97.25 112 LEU B O 1
ATOM 2436 N N . LEU B 1 113 ? -9.461 5.695 -0.101 1 95.19 113 LEU B N 1
ATOM 2437 C CA . LEU B 1 113 ? -9.766 4.402 -0.703 1 95.19 113 LEU B CA 1
ATOM 2438 C C . LEU B 1 113 ? -11.242 4.309 -1.065 1 95.19 113 LEU B C 1
ATOM 2440 O O . LEU B 1 113 ? -11.609 3.686 -2.064 1 95.19 113 LEU B O 1
ATOM 2444 N N . ALA B 1 114 ? -12.148 4.902 -0.28 1 93.31 114 ALA B N 1
ATOM 2445 C CA . ALA B 1 114 ? -13.562 5 -0.621 1 93.31 114 ALA B CA 1
ATOM 2446 C C . ALA B 1 114 ? -13.766 5.836 -1.881 1 93.31 114 ALA B C 1
ATOM 2448 O O . ALA B 1 114 ? -14.586 5.492 -2.734 1 93.31 114 ALA B O 1
ATOM 2449 N N . LEU B 1 115 ? -13.047 6.914 -1.955 1 94.31 115 LEU B N 1
ATOM 2450 C CA . LEU B 1 115 ? -13.102 7.781 -3.127 1 94.31 115 LEU B CA 1
ATOM 2451 C C . LEU B 1 115 ? -12.617 7.047 -4.371 1 94.31 115 LEU B C 1
ATOM 2453 O O . LEU B 1 115 ? -13.258 7.117 -5.426 1 94.31 115 LEU B O 1
ATOM 2457 N N . ARG B 1 116 ? -11.531 6.32 -4.203 1 94.31 116 ARG B N 1
ATOM 2458 C CA . ARG B 1 116 ? -10.977 5.547 -5.309 1 94.31 116 ARG B CA 1
ATOM 2459 C C . ARG B 1 116 ? -11.977 4.508 -5.809 1 94.31 116 ARG B C 1
ATOM 2461 O O . ARG B 1 116 ? -12.148 4.328 -7.016 1 94.31 116 ARG B O 1
ATOM 2468 N N . ALA B 1 117 ? -12.57 3.857 -4.934 1 90.94 117 ALA B N 1
ATOM 2469 C CA . ALA B 1 117 ? -13.57 2.848 -5.273 1 90.94 117 ALA B CA 1
ATOM 2470 C C . ALA B 1 117 ? -14.727 3.463 -6.055 1 90.94 117 ALA B C 1
ATOM 2472 O O . ALA B 1 117 ? -15.219 2.867 -7.016 1 90.94 117 ALA B O 1
ATOM 2473 N N . ALA B 1 118 ? -15.102 4.621 -5.707 1 90.19 118 ALA B N 1
ATOM 2474 C CA . ALA B 1 118 ? -16.234 5.289 -6.336 1 90.19 118 ALA B CA 1
ATOM 2475 C C . ALA B 1 118 ? -15.867 5.848 -7.703 1 90.19 118 ALA B C 1
ATOM 2477 O O . ALA B 1 118 ? -16.734 6.098 -8.539 1 90.19 118 ALA B O 1
ATOM 2478 N N . ALA B 1 119 ? -14.609 6.07 -7.906 1 91.62 119 ALA B N 1
ATOM 2479 C CA . ALA B 1 119 ? -14.117 6.762 -9.094 1 91.62 119 ALA B CA 1
ATOM 2480 C C . ALA B 1 119 ? -14.414 5.965 -10.359 1 91.62 119 ALA B C 1
ATOM 2482 O O . ALA B 1 119 ? -14.508 6.531 -11.445 1 91.62 119 ALA B O 1
ATOM 2483 N N . SER B 1 120 ? -14.594 4.672 -10.242 1 84.94 120 SER B N 1
ATOM 2484 C CA . SER B 1 120 ? -14.828 3.836 -11.414 1 84.94 120 SER B CA 1
ATOM 2485 C C . SER B 1 120 ? -16.234 4.027 -11.961 1 84.94 120 SER B C 1
ATOM 2487 O O . SER B 1 120 ? -16.5 3.773 -13.133 1 84.94 120 SER B O 1
ATOM 2489 N N . ALA B 1 121 ? -17.125 4.586 -11.164 1 84.62 121 ALA B N 1
ATOM 2490 C CA . ALA B 1 121 ? -18.516 4.633 -11.562 1 84.62 121 ALA B CA 1
ATOM 2491 C C . ALA B 1 121 ? -19.078 6.047 -11.43 1 84.62 121 ALA B C 1
ATOM 2493 O O . ALA B 1 121 ? -20.234 6.305 -11.812 1 84.62 121 ALA B O 1
ATOM 2494 N N . ASP B 1 122 ? -18.297 6.934 -10.852 1 89.44 122 ASP B N 1
ATOM 2495 C CA . ASP B 1 122 ? -18.734 8.297 -10.578 1 89.44 122 ASP B CA 1
ATOM 2496 C C . ASP B 1 122 ? -17.734 9.32 -11.109 1 89.44 122 ASP B C 1
ATOM 2498 O O . ASP B 1 122 ? -16.609 9.406 -10.609 1 89.44 122 ASP B O 1
ATOM 2502 N N . GLU B 1 123 ? -18.203 10.141 -12.039 1 92.12 123 GLU B N 1
ATOM 2503 C CA . GLU B 1 123 ? -17.312 11.078 -12.719 1 92.12 123 GLU B CA 1
ATOM 2504 C C . GLU B 1 123 ? -16.766 12.117 -11.75 1 92.12 123 GLU B C 1
ATOM 2506 O O . GLU B 1 123 ? -15.609 12.531 -11.875 1 92.12 123 GLU B O 1
ATOM 2511 N N . ASP B 1 124 ? -17.578 12.547 -10.82 1 93.38 124 ASP B N 1
ATOM 2512 C CA . ASP B 1 124 ? -17.109 13.523 -9.844 1 93.38 124 ASP B CA 1
ATOM 2513 C C . ASP B 1 124 ? -16.047 12.914 -8.922 1 93.38 124 ASP B C 1
ATOM 2515 O O . ASP B 1 124 ? -15.047 13.555 -8.617 1 93.38 124 ASP B O 1
ATOM 2519 N N . ALA B 1 125 ? -16.297 11.672 -8.547 1 93.56 125 ALA B N 1
ATOM 2520 C CA . ALA B 1 125 ? -15.312 10.961 -7.734 1 93.56 125 ALA B CA 1
ATOM 2521 C C . ALA B 1 125 ? -14 10.773 -8.492 1 93.56 125 ALA B C 1
ATOM 2523 O O . ALA B 1 125 ? -12.914 10.945 -7.93 1 93.56 125 ALA B O 1
ATOM 2524 N N . ALA B 1 126 ? -14.164 10.461 -9.758 1 94.25 126 ALA B N 1
ATOM 2525 C CA . ALA B 1 126 ? -12.992 10.273 -10.602 1 94.25 126 ALA B CA 1
ATOM 2526 C C . ALA B 1 126 ? -12.164 11.555 -10.695 1 94.25 126 ALA B C 1
ATOM 2528 O O . ALA B 1 126 ? -10.938 11.516 -10.586 1 94.25 126 ALA B O 1
ATOM 2529 N N . ARG B 1 127 ? -12.836 12.656 -10.859 1 96.19 127 ARG B N 1
ATOM 2530 C CA . ARG B 1 127 ? -12.164 13.945 -10.953 1 96.19 127 ARG B CA 1
ATOM 2531 C C . ARG B 1 127 ? -11.461 14.297 -9.648 1 96.19 127 ARG B C 1
ATOM 2533 O O . ARG B 1 127 ? -10.312 14.742 -9.656 1 96.19 127 ARG B O 1
ATOM 2540 N N . LEU B 1 128 ? -12.125 14.078 -8.523 1 96.12 128 LEU B N 1
ATOM 2541 C CA . LEU B 1 128 ? -11.555 14.391 -7.223 1 96.12 128 LEU B CA 1
ATOM 2542 C C . LEU B 1 128 ? -10.359 13.492 -6.922 1 96.12 128 LEU B C 1
ATOM 2544 O O . LEU B 1 128 ? -9.367 13.945 -6.352 1 96.12 128 LEU B O 1
ATOM 2548 N N . TRP B 1 129 ? -10.461 12.242 -7.312 1 96.31 129 TRP B N 1
ATOM 2549 C CA . TRP B 1 129 ? -9.352 11.312 -7.145 1 96.31 129 TRP B CA 1
ATOM 2550 C C . TRP B 1 129 ? -8.125 11.773 -7.926 1 96.31 129 TRP B C 1
ATOM 2552 O O . TRP B 1 129 ? -7.012 11.797 -7.395 1 96.31 129 TRP B O 1
ATOM 2562 N N . GLN B 1 130 ? -8.359 12.203 -9.141 1 96.94 130 GLN B N 1
ATOM 2563 C CA . GLN B 1 130 ? -7.262 12.672 -9.977 1 96.94 130 GLN B CA 1
ATOM 2564 C C . GLN B 1 130 ? -6.641 13.945 -9.414 1 96.94 130 GLN B C 1
ATOM 2566 O O . GLN B 1 130 ? -5.422 14.117 -9.445 1 96.94 130 GLN B O 1
ATOM 2571 N N . ILE B 1 131 ? -7.492 14.789 -8.914 1 96.75 131 ILE B N 1
ATOM 2572 C CA . ILE B 1 131 ? -7.004 16.016 -8.305 1 96.75 131 ILE B CA 1
ATOM 2573 C C . ILE B 1 131 ? -6.113 15.688 -7.109 1 96.75 131 ILE B C 1
ATOM 2575 O O . ILE B 1 131 ? -5.012 16.219 -6.977 1 96.75 131 ILE B O 1
ATOM 2579 N N . ASN B 1 132 ? -6.582 14.766 -6.289 1 97.25 132 ASN B N 1
ATOM 2580 C CA . ASN B 1 132 ? -5.816 14.375 -5.109 1 97.25 132 ASN B CA 1
ATOM 2581 C C . ASN B 1 132 ? -4.488 13.727 -5.496 1 97.25 132 ASN B C 1
ATOM 2583 O O . ASN B 1 132 ? -3.455 14.008 -4.887 1 97.25 132 ASN B O 1
ATOM 2587 N N . ARG B 1 133 ? -4.48 12.859 -6.445 1 97.44 133 ARG B N 1
ATOM 2588 C CA . ARG B 1 133 ? -3.26 12.219 -6.922 1 97.44 133 ARG B CA 1
ATOM 2589 C C . ARG B 1 133 ? -2.248 13.25 -7.402 1 97.44 133 ARG B C 1
ATOM 2591 O O . ARG B 1 133 ? -1.057 13.148 -7.102 1 97.44 133 ARG B O 1
ATOM 2598 N N . THR B 1 134 ? -2.754 14.25 -8.188 1 97.75 134 THR B N 1
ATOM 2599 C CA . THR B 1 134 ? -1.894 15.305 -8.711 1 97.75 134 THR B CA 1
ATOM 2600 C C . THR B 1 134 ? -1.308 16.141 -7.574 1 97.75 134 THR B C 1
ATOM 2602 O O . THR B 1 134 ? -0.136 16.516 -7.617 1 97.75 134 THR B O 1
ATOM 2605 N N . GLN B 1 135 ? -2.129 16.406 -6.598 1 97.31 135 GLN B N 1
ATOM 2606 C CA . GLN B 1 135 ? -1.671 17.172 -5.445 1 97.31 135 GLN B CA 1
ATOM 2607 C C . GLN B 1 135 ? -0.599 16.422 -4.668 1 97.31 135 GLN B C 1
ATOM 2609 O O . GLN B 1 135 ? 0.416 17 -4.273 1 97.31 135 GLN B O 1
ATOM 2614 N N . ARG B 1 136 ? -0.757 15.156 -4.414 1 98.19 136 ARG B N 1
ATOM 2615 C CA . ARG B 1 136 ? 0.244 14.352 -3.73 1 98.19 136 ARG B CA 1
ATOM 2616 C C . ARG B 1 136 ? 1.554 14.32 -4.512 1 98.19 136 ARG B C 1
ATOM 2618 O O . ARG B 1 136 ? 2.635 14.414 -3.924 1 98.19 136 ARG B O 1
ATOM 2625 N N . ARG B 1 137 ? 1.415 14.203 -5.797 1 98.56 137 ARG B N 1
ATOM 2626 C CA . ARG B 1 137 ? 2.617 14.203 -6.625 1 98.56 137 ARG B CA 1
ATOM 2627 C C . ARG B 1 137 ? 3.352 15.539 -6.523 1 98.56 137 ARG B C 1
ATOM 2629 O O . ARG B 1 137 ? 4.578 15.57 -6.418 1 98.56 137 ARG B O 1
ATOM 2636 N N . THR B 1 138 ? 2.605 16.625 -6.598 1 98.56 138 THR B N 1
ATOM 2637 C CA . THR B 1 138 ? 3.203 17.953 -6.5 1 98.56 138 THR B CA 1
ATOM 2638 C C . THR B 1 138 ? 3.982 18.094 -5.195 1 98.56 138 THR B C 1
ATOM 2640 O O . THR B 1 138 ? 5.105 18.609 -5.191 1 98.56 138 THR B O 1
ATOM 2643 N N . VAL B 1 139 ? 3.422 17.609 -4.109 1 98.56 139 VAL B N 1
ATOM 2644 C CA . VAL B 1 139 ? 4.07 17.703 -2.803 1 98.56 139 VAL B CA 1
ATOM 2645 C C . VAL B 1 139 ? 5.34 16.859 -2.791 1 98.56 139 VAL B C 1
ATOM 2647 O O . VAL B 1 139 ? 6.398 17.328 -2.367 1 98.56 139 VAL B O 1
ATOM 2650 N N . GLN B 1 140 ? 5.266 15.625 -3.221 1 98.69 140 GLN B N 1
ATOM 2651 C CA . GLN B 1 140 ? 6.43 14.742 -3.221 1 98.69 140 GLN B CA 1
ATOM 2652 C C . GLN B 1 140 ? 7.531 15.297 -4.121 1 98.69 140 GLN B C 1
ATOM 2654 O O . GLN B 1 140 ? 8.711 15.219 -3.779 1 98.69 140 GLN B O 1
ATOM 2659 N N . GLU B 1 141 ? 7.125 15.82 -5.324 1 98.75 141 GLU B N 1
ATOM 2660 C CA . GLU B 1 141 ? 8.109 16.406 -6.23 1 98.75 141 GLU B CA 1
ATOM 2661 C C . GLU B 1 141 ? 8.859 17.547 -5.559 1 98.75 141 GLU B C 1
ATOM 2663 O O . GLU B 1 141 ? 10.086 17.625 -5.645 1 98.75 141 GLU B O 1
ATOM 2668 N N . HIS B 1 142 ? 8.125 18.422 -4.887 1 98.81 142 HIS B N 1
ATOM 2669 C CA . HIS B 1 142 ? 8.734 19.547 -4.191 1 98.81 142 HIS B CA 1
ATOM 2670 C C . HIS B 1 142 ? 9.727 19.062 -3.135 1 98.81 142 HIS B C 1
ATOM 2672 O O . HIS B 1 142 ? 10.852 19.562 -3.061 1 98.81 142 HIS B O 1
ATOM 2678 N N . LEU B 1 143 ? 9.344 18.109 -2.348 1 98.88 143 LEU B N 1
ATOM 2679 C CA . LEU B 1 143 ? 10.18 17.594 -1.271 1 98.88 143 LEU B CA 1
ATOM 2680 C C . LEU B 1 143 ? 11.398 16.859 -1.832 1 98.88 143 LEU B C 1
ATOM 2682 O O . LEU B 1 143 ? 12.516 17.031 -1.34 1 98.88 143 LEU B O 1
ATOM 2686 N N . MET B 1 144 ? 11.203 16.109 -2.887 1 98.81 144 MET B N 1
ATOM 2687 C CA . MET B 1 144 ? 12.289 15.281 -3.404 1 98.81 144 MET B CA 1
ATOM 2688 C C . MET B 1 144 ? 13.305 16.125 -4.152 1 98.81 144 MET B C 1
ATOM 2690 O O . MET B 1 144 ? 14.492 15.789 -4.207 1 98.81 144 MET B O 1
ATOM 2694 N N . VAL B 1 145 ? 12.883 17.234 -4.754 1 98.75 145 VAL B N 1
ATOM 2695 C CA . VAL B 1 145 ? 13.836 18.188 -5.285 1 98.75 145 VAL B CA 1
ATOM 2696 C C . VAL B 1 145 ? 14.805 18.625 -4.184 1 98.75 145 VAL B C 1
ATOM 2698 O O . VAL B 1 145 ? 16.016 18.734 -4.41 1 98.75 145 VAL B O 1
ATOM 2701 N N . GLY B 1 146 ? 14.266 18.859 -2.914 1 98.56 146 GLY B N 1
ATOM 2702 C CA . GLY B 1 146 ? 15.109 19.188 -1.775 1 98.56 146 GLY B CA 1
ATOM 2703 C C . GLY B 1 146 ? 16.109 18.078 -1.44 1 98.56 146 GLY B C 1
ATOM 2704 O O . GLY B 1 146 ? 17.25 18.359 -1.088 1 98.56 146 GLY B O 1
ATOM 2705 N N . ILE B 1 147 ? 15.719 16.844 -1.53 1 98.5 147 ILE B N 1
ATOM 2706 C CA . ILE B 1 147 ? 16.609 15.719 -1.291 1 98.5 147 ILE B CA 1
ATOM 2707 C C . ILE B 1 147 ? 17.734 15.711 -2.332 1 98.5 147 ILE B C 1
ATOM 2709 O O . ILE B 1 147 ? 18.906 15.531 -1.994 1 98.5 147 ILE B O 1
ATOM 2713 N N . VAL B 1 148 ? 17.359 15.914 -3.631 1 98.19 148 VAL B N 1
ATOM 2714 C CA . VAL B 1 148 ? 18.328 15.891 -4.727 1 98.19 148 VAL B CA 1
ATOM 2715 C C . VAL B 1 148 ? 19.344 17.016 -4.547 1 98.19 148 VAL B C 1
ATOM 2717 O O . VAL B 1 148 ? 20.531 16.844 -4.863 1 98.19 148 VAL B O 1
ATOM 2720 N N . GLU B 1 149 ? 18.875 18.172 -4.02 1 97.81 149 GLU B N 1
ATOM 2721 C CA . GLU B 1 149 ? 19.797 19.281 -3.752 1 97.81 149 GLU B CA 1
ATOM 2722 C C . GLU B 1 149 ? 20.859 18.891 -2.736 1 97.81 149 GLU B C 1
ATOM 2724 O O . GLU B 1 149 ? 22 19.344 -2.822 1 97.81 149 GLU B O 1
ATOM 2729 N N . LYS B 1 150 ? 20.562 18.062 -1.806 1 96.69 150 LYS B N 1
ATOM 2730 C CA . LYS B 1 150 ? 21.484 17.625 -0.752 1 96.69 150 LYS B CA 1
ATOM 2731 C C . LYS B 1 150 ? 22.25 16.391 -1.175 1 96.69 150 LYS B C 1
ATOM 2733 O O . LYS B 1 150 ? 23.328 16.109 -0.646 1 96.69 150 LYS B O 1
ATOM 2738 N N . ALA B 1 151 ? 21.656 15.609 -2.084 1 97.25 151 ALA B N 1
ATOM 2739 C CA . ALA B 1 151 ? 22.25 14.383 -2.621 1 97.25 151 ALA B CA 1
ATOM 2740 C C . ALA B 1 151 ? 22.062 14.305 -4.133 1 97.25 151 ALA B C 1
ATOM 2742 O O . ALA B 1 151 ? 21.188 13.586 -4.621 1 97.25 151 ALA B O 1
ATOM 2743 N N . PRO B 1 152 ? 22.953 14.836 -4.871 1 95.81 152 PRO B N 1
ATOM 2744 C CA . PRO B 1 152 ? 22.781 15.016 -6.312 1 95.81 152 PRO B CA 1
ATOM 2745 C C . PRO B 1 152 ? 22.812 13.695 -7.082 1 95.81 152 PRO B C 1
ATOM 2747 O O . PRO B 1 152 ? 22.438 13.648 -8.258 1 95.81 152 PRO B O 1
ATOM 2750 N N . THR B 1 153 ? 23.188 12.602 -6.5 1 96 153 THR B N 1
ATOM 2751 C CA . THR B 1 153 ? 23.234 11.312 -7.184 1 96 153 THR B CA 1
ATOM 2752 C C . THR B 1 153 ? 21.859 10.664 -7.23 1 96 153 THR B C 1
ATOM 2754 O O . THR B 1 153 ? 21.641 9.695 -7.965 1 96 153 THR B O 1
ATOM 2757 N N . VAL B 1 154 ? 20.984 11.234 -6.508 1 97.69 154 VAL B N 1
ATOM 2758 C CA . VAL B 1 154 ? 19.625 10.688 -6.441 1 97.69 154 VAL B CA 1
ATOM 2759 C C . VAL B 1 154 ? 18.891 10.992 -7.742 1 97.69 154 VAL B C 1
ATOM 2761 O O . VAL B 1 154 ? 18.922 12.125 -8.234 1 97.69 154 VAL B O 1
ATOM 2764 N N . ASP B 1 155 ? 18.25 9.969 -8.352 1 98.06 155 ASP B N 1
ATOM 2765 C CA . ASP B 1 155 ? 17.359 10.156 -9.492 1 98.06 155 ASP B CA 1
ATOM 2766 C C . ASP B 1 155 ? 16 10.688 -9.047 1 98.06 155 ASP B C 1
ATOM 2768 O O . ASP B 1 155 ? 15.258 9.992 -8.344 1 98.06 155 ASP B O 1
ATOM 2772 N N . LEU B 1 156 ? 15.641 11.906 -9.422 1 98.56 156 LEU B N 1
ATOM 2773 C CA . LEU B 1 156 ? 14.445 12.602 -8.945 1 98.56 156 LEU B CA 1
ATOM 2774 C C . LEU B 1 156 ? 13.188 11.82 -9.289 1 98.56 156 LEU B C 1
ATOM 2776 O O . LEU B 1 156 ? 12.289 11.672 -8.453 1 98.56 156 LEU B O 1
ATOM 2780 N N . GLU B 1 157 ? 13.094 11.273 -10.492 1 98.38 157 GLU B N 1
ATOM 2781 C CA . GLU B 1 157 ? 11.891 10.562 -10.914 1 98.38 157 GLU B CA 1
ATOM 2782 C C . GLU B 1 157 ? 11.672 9.305 -10.086 1 98.38 157 GLU B C 1
ATOM 2784 O O . GLU B 1 157 ? 10.555 9.039 -9.633 1 98.38 157 GLU B O 1
ATOM 2789 N N . THR B 1 158 ? 12.758 8.562 -9.859 1 98.56 158 THR B N 1
ATOM 2790 C CA . THR B 1 158 ? 12.664 7.387 -9 1 98.56 158 THR B CA 1
ATOM 2791 C C . THR B 1 158 ? 12.258 7.773 -7.586 1 98.56 158 THR B C 1
ATOM 2793 O O . THR B 1 158 ? 11.391 7.137 -6.988 1 98.56 158 THR B O 1
ATOM 2796 N N . ALA B 1 159 ? 12.875 8.82 -7.062 1 98.81 159 ALA B N 1
ATOM 2797 C CA . ALA B 1 159 ? 12.586 9.281 -5.707 1 98.81 159 ALA B CA 1
ATOM 2798 C C . ALA B 1 159 ? 11.102 9.609 -5.543 1 98.81 159 ALA B C 1
ATOM 2800 O O . ALA B 1 159 ? 10.453 9.148 -4.602 1 98.81 159 ALA B O 1
ATOM 2801 N N . VAL B 1 160 ? 10.547 10.367 -6.52 1 98.88 160 VAL B N 1
ATOM 2802 C CA . VAL B 1 160 ? 9.164 10.812 -6.465 1 98.88 160 VAL B CA 1
ATOM 2803 C C . VAL B 1 160 ? 8.227 9.609 -6.582 1 98.88 160 VAL B C 1
ATOM 2805 O O . VAL B 1 160 ? 7.32 9.445 -5.766 1 98.88 160 VAL B O 1
ATOM 2808 N N . ASN B 1 161 ? 8.461 8.719 -7.551 1 98.81 161 ASN B N 1
ATOM 2809 C CA . ASN B 1 161 ? 7.555 7.609 -7.824 1 98.81 161 ASN B CA 1
ATOM 2810 C C . ASN B 1 161 ? 7.562 6.59 -6.691 1 98.81 161 ASN B C 1
ATOM 2812 O O . ASN B 1 161 ? 6.508 6.082 -6.301 1 98.81 161 ASN B O 1
ATOM 2816 N N . VAL B 1 162 ? 8.711 6.293 -6.125 1 98.88 162 VAL B N 1
ATOM 2817 C CA . VAL B 1 162 ? 8.797 5.332 -5.031 1 98.88 162 VAL B CA 1
ATOM 2818 C C . VAL B 1 162 ? 8.18 5.926 -3.771 1 98.88 162 VAL B C 1
ATOM 2820 O O . VAL B 1 162 ? 7.473 5.234 -3.035 1 98.88 162 VAL B O 1
ATOM 2823 N N . ALA B 1 163 ? 8.414 7.211 -3.496 1 98.94 163 ALA B N 1
ATOM 2824 C CA . ALA B 1 163 ? 7.793 7.867 -2.35 1 98.94 163 ALA B CA 1
ATOM 2825 C C . ALA B 1 163 ? 6.273 7.832 -2.457 1 98.94 163 ALA B C 1
ATOM 2827 O O . ALA B 1 163 ? 5.582 7.504 -1.488 1 98.94 163 ALA B O 1
ATOM 2828 N N . LEU B 1 164 ? 5.754 8.172 -3.68 1 98.88 164 LEU B N 1
ATOM 2829 C CA . LEU B 1 164 ? 4.312 8.148 -3.91 1 98.88 164 LEU B CA 1
ATOM 2830 C C . LEU B 1 164 ? 3.754 6.746 -3.678 1 98.88 164 LEU B C 1
ATOM 2832 O O . LEU B 1 164 ? 2.689 6.594 -3.074 1 98.88 164 LEU B O 1
ATOM 2836 N N . THR B 1 165 ? 4.445 5.73 -4.082 1 98.81 165 THR B N 1
ATOM 2837 C CA . THR B 1 165 ? 3.998 4.344 -3.967 1 98.81 165 THR B CA 1
ATOM 2838 C C . THR B 1 165 ? 4.008 3.893 -2.51 1 98.81 165 THR B C 1
ATOM 2840 O O . THR B 1 165 ? 3.039 3.305 -2.029 1 98.81 165 THR B O 1
ATOM 2843 N N . LEU B 1 166 ? 5.07 4.199 -1.765 1 98.88 166 LEU B N 1
ATOM 2844 C CA . LEU B 1 166 ? 5.227 3.727 -0.393 1 98.88 166 LEU B CA 1
ATOM 2845 C C . LEU B 1 166 ? 4.328 4.512 0.556 1 98.88 166 LEU B C 1
ATOM 2847 O O . LEU B 1 166 ? 3.885 3.984 1.579 1 98.88 166 LEU B O 1
ATOM 2851 N N . LEU B 1 167 ? 4.016 5.77 0.213 1 98.88 167 LEU B N 1
ATOM 2852 C CA . LEU B 1 167 ? 3.166 6.625 1.034 1 98.88 167 LEU B CA 1
ATOM 2853 C C . LEU B 1 167 ? 1.771 6.75 0.431 1 98.88 167 LEU B C 1
ATOM 2855 O O . LEU B 1 167 ? 1.158 7.816 0.485 1 98.88 167 LEU B O 1
ATOM 2859 N N . SER B 1 168 ? 1.341 5.727 -0.219 1 98.62 168 SER B N 1
ATOM 2860 C CA . SER B 1 168 ? -0.002 5.676 -0.788 1 98.62 168 SER B CA 1
ATOM 2861 C C . SER B 1 168 ? -1.013 5.148 0.227 1 98.62 168 SER B C 1
ATOM 2863 O O . SER B 1 168 ? -0.65 4.422 1.154 1 98.62 168 SER B O 1
ATOM 2865 N N . PRO B 1 169 ? -2.293 5.555 0.07 1 98.44 169 PRO B N 1
ATOM 2866 C CA . PRO B 1 169 ? -3.322 4.973 0.935 1 98.44 169 PRO B CA 1
ATOM 2867 C C . PRO B 1 169 ? -3.371 3.449 0.851 1 98.44 169 PRO B C 1
ATOM 2869 O O . PRO B 1 169 ? -3.684 2.783 1.84 1 98.44 169 PRO B O 1
ATOM 2872 N N . GLU B 1 170 ? -3.088 2.836 -0.318 1 97.94 170 GLU B N 1
ATOM 2873 C CA . GLU B 1 170 ? -3.104 1.389 -0.509 1 97.94 170 GLU B CA 1
ATOM 2874 C C . GLU B 1 170 ? -2.02 0.71 0.324 1 97.94 170 GLU B C 1
ATOM 2876 O O . GLU B 1 170 ? -2.303 -0.227 1.074 1 97.94 170 GLU B O 1
ATOM 2881 N N . THR B 1 171 ? -0.761 1.266 0.222 1 98.81 171 THR B N 1
ATOM 2882 C CA . THR B 1 171 ? 0.356 0.697 0.968 1 98.81 171 THR B CA 1
ATOM 2883 C C . THR B 1 171 ? 0.142 0.857 2.471 1 98.81 171 THR B C 1
ATOM 2885 O O . THR B 1 171 ? 0.343 -0.088 3.234 1 98.81 171 THR B O 1
ATOM 2888 N N . TYR B 1 172 ? -0.264 2.016 2.91 1 98.88 172 TYR B N 1
ATOM 2889 C CA . TYR B 1 172 ? -0.547 2.264 4.32 1 98.88 172 TYR B CA 1
ATOM 2890 C C . TYR B 1 172 ? -1.607 1.302 4.84 1 98.88 172 TYR B C 1
ATOM 2892 O O . TYR B 1 172 ? -1.441 0.702 5.906 1 98.88 172 TYR B O 1
ATOM 2900 N N . THR B 1 173 ? -2.734 1.146 4.129 1 98.38 173 THR B N 1
ATOM 2901 C CA . THR B 1 173 ? -3.838 0.29 4.551 1 98.38 173 THR B CA 1
ATOM 2902 C C . THR B 1 173 ? -3.404 -1.173 4.59 1 98.38 173 THR B C 1
ATOM 2904 O O . THR B 1 173 ? -3.77 -1.91 5.508 1 98.38 173 THR B O 1
ATOM 2907 N N . ASP B 1 174 ? -2.637 -1.63 3.555 1 98.06 174 ASP B N 1
ATOM 2908 C CA . ASP B 1 174 ? -2.158 -3.008 3.539 1 98.06 174 ASP B CA 1
ATOM 2909 C C . ASP B 1 174 ? -1.323 -3.314 4.781 1 98.06 174 ASP B C 1
ATOM 2911 O O . ASP B 1 174 ? -1.519 -4.344 5.426 1 98.06 174 ASP B O 1
ATOM 2915 N N . LEU B 1 175 ? -0.43 -2.395 5.191 1 98.75 175 LEU B N 1
ATOM 2916 C CA . LEU B 1 175 ? 0.56 -2.738 6.207 1 98.75 175 LEU B CA 1
ATOM 2917 C C . LEU B 1 175 ? 0.077 -2.332 7.594 1 98.75 175 LEU B C 1
ATOM 2919 O O . LEU B 1 175 ? 0.313 -3.047 8.57 1 98.75 175 LEU B O 1
ATOM 2923 N N . VAL B 1 176 ? -0.633 -1.187 7.789 1 98.75 176 VAL B N 1
ATOM 2924 C CA . VAL B 1 176 ? -1.047 -0.695 9.094 1 98.75 176 VAL B CA 1
ATOM 2925 C C . VAL B 1 176 ? -2.424 -1.252 9.445 1 98.75 176 VAL B C 1
ATOM 2927 O O . VAL B 1 176 ? -2.602 -1.87 10.5 1 98.75 176 VAL B O 1
ATOM 2930 N N . VAL B 1 177 ? -3.389 -1.161 8.57 1 97.25 177 VAL B N 1
ATOM 2931 C CA . VAL B 1 177 ? -4.75 -1.612 8.844 1 97.25 177 VAL B CA 1
ATOM 2932 C C . VAL B 1 177 ? -4.844 -3.121 8.641 1 97.25 177 VAL B C 1
ATOM 2934 O O . VAL B 1 177 ? -5.32 -3.848 9.516 1 97.25 177 VAL B O 1
ATOM 2937 N N . GLY B 1 178 ? -4.328 -3.6 7.508 1 96.88 178 GLY B N 1
ATOM 2938 C CA . GLY B 1 178 ? -4.441 -5.008 7.152 1 96.88 178 GLY B CA 1
ATOM 2939 C C . GLY B 1 178 ? -3.508 -5.898 7.949 1 96.88 178 GLY B C 1
ATOM 2940 O O . GLY B 1 178 ? -3.936 -6.914 8.508 1 96.88 178 GLY B O 1
ATOM 2941 N N . ALA B 1 179 ? -2.264 -5.523 8.078 1 97.88 179 ALA B N 1
ATOM 2942 C CA . ALA B 1 179 ? -1.254 -6.383 8.695 1 97.88 179 ALA B CA 1
ATOM 2943 C C . ALA B 1 179 ? -1.081 -6.051 10.172 1 97.88 179 ALA B C 1
ATOM 2945 O O . ALA B 1 179 ? -0.36 -6.746 10.891 1 97.88 179 ALA B O 1
ATOM 2946 N N . GLY B 1 180 ? -1.689 -4.941 10.656 1 98.12 180 GLY B N 1
ATOM 2947 C CA . GLY B 1 180 ? -1.664 -4.613 12.07 1 98.12 180 GLY B CA 1
ATOM 2948 C C . GLY B 1 180 ? -0.388 -3.914 12.5 1 98.12 180 GLY B C 1
ATOM 2949 O O . GLY B 1 180 ? -0.062 -3.881 13.688 1 98.12 180 GLY B O 1
ATOM 2950 N N . TRP B 1 181 ? 0.428 -3.35 11.555 1 98.62 181 TRP B N 1
ATOM 2951 C CA . TRP B 1 181 ? 1.608 -2.574 11.922 1 98.62 181 TRP B CA 1
ATOM 2952 C C . TRP B 1 181 ? 1.215 -1.305 12.672 1 98.62 181 TRP B C 1
ATOM 2954 O O . TRP B 1 181 ? 0.175 -0.706 12.383 1 98.62 181 TRP B O 1
ATOM 2964 N N . THR B 1 182 ? 2.092 -0.91 13.57 1 98.56 182 THR B N 1
ATOM 2965 C CA . THR B 1 182 ? 1.957 0.433 14.117 1 98.56 182 THR B CA 1
ATOM 2966 C C . THR B 1 182 ? 2.379 1.483 13.094 1 98.56 182 THR B C 1
ATOM 2968 O O . THR B 1 182 ? 3.111 1.178 12.148 1 98.56 182 THR B O 1
ATOM 2971 N N . GLY B 1 183 ? 1.85 2.689 13.273 1 98.44 183 GLY B N 1
ATOM 2972 C CA . GLY B 1 183 ? 2.314 3.791 12.445 1 98.44 183 GLY B CA 1
ATOM 2973 C C . GLY B 1 183 ? 3.824 3.947 12.453 1 98.44 183 GLY B C 1
ATOM 2974 O O . GLY B 1 183 ? 4.43 4.246 11.422 1 98.44 183 GLY B O 1
ATOM 2975 N N . GLN B 1 184 ? 4.426 3.744 13.547 1 98.38 184 GLN B N 1
ATOM 2976 C CA . GLN B 1 184 ? 5.867 3.889 13.711 1 98.38 184 GLN B CA 1
ATOM 2977 C C . GLN B 1 184 ? 6.621 2.822 12.922 1 98.38 184 GLN B C 1
ATOM 2979 O O . GLN B 1 184 ? 7.633 3.113 12.281 1 98.38 184 GLN B O 1
ATOM 2984 N N . LYS B 1 185 ? 6.207 1.557 13.016 1 98.5 185 LYS B N 1
ATOM 2985 C CA . LYS B 1 185 ? 6.828 0.488 12.242 1 98.5 185 LYS B CA 1
ATOM 2986 C C . LYS B 1 185 ? 6.75 0.779 10.742 1 98.5 185 LYS B C 1
ATOM 2988 O O . LYS B 1 185 ? 7.723 0.566 10.016 1 98.5 185 LYS B O 1
ATOM 2993 N N . TYR B 1 186 ? 5.621 1.272 10.305 1 98.88 186 TYR B N 1
ATOM 2994 C CA . TYR B 1 186 ? 5.406 1.659 8.914 1 98.88 186 TYR B CA 1
ATOM 2995 C C . TYR B 1 186 ? 6.371 2.766 8.5 1 98.88 186 TYR B C 1
ATOM 2997 O O . TYR B 1 186 ? 7.031 2.672 7.465 1 98.88 186 TYR B O 1
ATOM 3005 N N . GLU B 1 187 ? 6.5 3.775 9.328 1 98.38 187 GLU B N 1
ATOM 3006 C CA . GLU B 1 187 ? 7.387 4.906 9.07 1 98.38 187 GLU B CA 1
ATOM 3007 C C . GLU B 1 187 ? 8.836 4.453 8.914 1 98.38 187 GLU B C 1
ATOM 3009 O O . GLU B 1 187 ? 9.516 4.84 7.965 1 98.38 187 GLU B O 1
ATOM 3014 N N . GLU B 1 188 ? 9.242 3.699 9.82 1 98.19 188 GLU B N 1
ATOM 3015 C CA . GLU B 1 188 ? 10.625 3.23 9.797 1 98.19 188 GLU B CA 1
ATOM 3016 C C . GLU B 1 188 ? 10.906 2.414 8.547 1 98.19 188 GLU B C 1
ATOM 3018 O O . GLU B 1 188 ? 11.961 2.572 7.922 1 98.19 188 GLU B O 1
ATOM 3023 N N . TRP B 1 189 ? 9.992 1.579 8.18 1 98.69 189 TRP B N 1
ATOM 3024 C CA . TRP B 1 189 ? 10.164 0.769 6.98 1 98.69 189 TRP B CA 1
ATOM 3025 C C . TRP B 1 189 ? 10.227 1.648 5.738 1 98.69 189 TRP B C 1
ATOM 3027 O O . TRP B 1 189 ? 11.062 1.432 4.859 1 98.69 189 TRP B O 1
ATOM 3037 N N . VAL B 1 190 ? 9.32 2.67 5.645 1 98.88 190 VAL B N 1
ATOM 3038 C CA . VAL B 1 190 ? 9.289 3.562 4.488 1 98.88 190 VAL B CA 1
ATOM 3039 C C . VAL B 1 190 ? 10.602 4.34 4.398 1 98.88 190 VAL B C 1
ATOM 3041 O O . VAL B 1 190 ? 11.195 4.445 3.324 1 98.88 190 VAL B O 1
ATOM 3044 N N . VAL B 1 191 ? 11.094 4.848 5.555 1 98.56 191 VAL B N 1
ATOM 3045 C CA . VAL B 1 191 ? 12.344 5.598 5.57 1 98.56 191 VAL B CA 1
ATOM 3046 C C . VAL B 1 191 ? 13.484 4.703 5.105 1 98.56 191 VAL B C 1
ATOM 3048 O O . VAL B 1 191 ? 14.266 5.086 4.227 1 98.56 191 VAL B O 1
ATOM 3051 N N . ASN B 1 192 ? 13.555 3.473 5.621 1 97.56 192 ASN B N 1
ATOM 3052 C CA . ASN B 1 192 ? 14.633 2.557 5.273 1 97.56 192 ASN B CA 1
ATOM 3053 C C . ASN B 1 192 ? 14.578 2.152 3.803 1 97.56 192 ASN B C 1
ATOM 3055 O O . ASN B 1 192 ? 15.609 2.074 3.137 1 97.56 192 ASN B O 1
ATOM 3059 N N . THR B 1 193 ? 13.375 1.937 3.344 1 98.31 193 THR B N 1
ATOM 3060 C CA . THR B 1 193 ? 13.188 1.528 1.956 1 98.31 193 THR B CA 1
ATOM 3061 C C . THR B 1 193 ? 13.547 2.664 1.004 1 98.31 193 THR B C 1
ATOM 3063 O O . THR B 1 193 ? 14.273 2.455 0.029 1 98.31 193 THR B O 1
ATOM 3066 N N . LEU B 1 194 ? 13.117 3.863 1.277 1 98.5 194 LEU B N 1
ATOM 3067 C CA . LEU B 1 194 ? 13.445 5.016 0.444 1 98.5 194 LEU B CA 1
ATOM 3068 C C . LEU B 1 194 ? 14.945 5.305 0.486 1 98.5 194 LEU B C 1
ATOM 3070 O O . LEU B 1 194 ? 15.555 5.562 -0.551 1 98.5 194 LEU B O 1
ATOM 3074 N N . ALA B 1 195 ? 15.523 5.266 1.699 1 97.75 195 ALA B N 1
ATOM 3075 C CA . ALA B 1 195 ? 16.953 5.531 1.829 1 97.75 195 ALA B CA 1
ATOM 3076 C C . ALA B 1 195 ? 17.766 4.531 1.02 1 97.75 195 ALA B C 1
ATOM 3078 O O . ALA B 1 195 ? 18.703 4.91 0.312 1 97.75 195 ALA B O 1
ATOM 3079 N N . ALA B 1 196 ? 17.422 3.289 1.124 1 96.44 196 ALA B N 1
ATOM 3080 C CA . ALA B 1 196 ? 18.109 2.246 0.373 1 96.44 196 ALA B CA 1
ATOM 3081 C C . ALA B 1 196 ? 17.922 2.432 -1.129 1 96.44 196 ALA B C 1
ATOM 3083 O O . ALA B 1 196 ? 18.875 2.322 -1.902 1 96.44 196 ALA B O 1
ATOM 3084 N N . THR B 1 197 ? 16.688 2.729 -1.557 1 97.56 197 THR B N 1
ATOM 3085 C CA . THR B 1 197 ? 16.359 2.908 -2.967 1 97.56 197 THR B CA 1
ATOM 3086 C C . THR B 1 197 ? 17.156 4.07 -3.561 1 97.56 197 THR B C 1
ATOM 3088 O O . THR B 1 197 ? 17.594 4.004 -4.707 1 97.56 197 THR B O 1
ATOM 3091 N N . LEU B 1 198 ? 17.359 5.102 -2.703 1 97.12 198 LEU B N 1
ATOM 3092 C CA . LEU B 1 198 ? 17.938 6.344 -3.199 1 97.12 198 LEU B CA 1
ATOM 3093 C C . LEU B 1 198 ? 19.438 6.383 -2.938 1 97.12 198 LEU B C 1
ATOM 3095 O O . LEU B 1 198 ? 20.125 7.34 -3.322 1 97.12 198 LEU B O 1
ATOM 3099 N N . GLY B 1 199 ? 19.984 5.355 -2.305 1 94.5 199 GLY B N 1
ATOM 3100 C CA . GLY B 1 199 ? 21.406 5.285 -2.016 1 94.5 199 GLY B CA 1
ATOM 3101 C C . GLY B 1 199 ? 21.844 6.285 -0.969 1 94.5 199 GLY B C 1
ATOM 3102 O O . GLY B 1 199 ? 22.938 6.848 -1.065 1 94.5 199 GLY B O 1
ATOM 3103 N N . LEU B 1 200 ? 20.922 6.582 -0.036 1 94.25 200 LEU B N 1
ATOM 3104 C CA . LEU B 1 200 ? 21.281 7.52 1.025 1 94.25 200 LEU B CA 1
ATOM 3105 C C . LEU B 1 200 ? 21.984 6.805 2.172 1 94.25 200 LEU B C 1
ATOM 3107 O O . LEU B 1 200 ? 21.609 5.691 2.539 1 94.25 200 LEU B O 1
ATOM 3111 N N . ASP B 1 201 ? 23.062 7.312 2.576 1 76.81 201 ASP B N 1
ATOM 3112 C CA . ASP B 1 201 ? 23.844 6.758 3.67 1 76.81 201 ASP B CA 1
ATOM 3113 C C . ASP B 1 201 ? 23.094 6.848 4.992 1 76.81 201 ASP B C 1
ATOM 3115 O O . ASP B 1 201 ? 22.75 7.941 5.445 1 76.81 201 ASP B O 1
ATOM 3119 N N . ARG B 1 202 ? 22.812 5.738 5.539 1 70.88 202 ARG B N 1
ATOM 3120 C CA . ARG B 1 202 ? 22.047 5.715 6.777 1 70.88 202 ARG B CA 1
ATOM 3121 C C . ARG B 1 202 ? 22.953 5.816 7.992 1 70.88 202 ARG B C 1
ATOM 3123 O 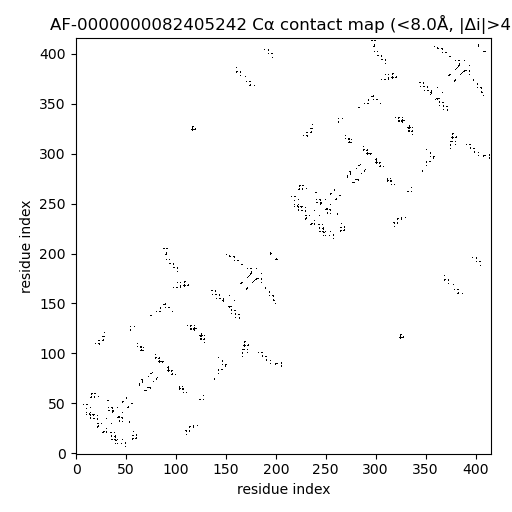O . ARG B 1 202 ? 22.484 5.953 9.125 1 70.88 202 ARG B O 1
ATOM 3130 N N . THR B 1 203 ? 24.062 5.77 7.734 1 60.56 203 THR B N 1
ATOM 3131 C CA . THR B 1 203 ? 25.047 5.84 8.82 1 60.56 203 THR B CA 1
ATOM 3132 C C . THR B 1 203 ? 25.266 7.285 9.25 1 60.56 203 THR B C 1
ATOM 3134 O O . THR B 1 203 ? 25.828 7.535 10.328 1 60.56 203 THR B O 1
ATOM 3137 N N . VAL B 1 204 ? 24.984 8.172 8.414 1 50.12 204 VAL B N 1
ATOM 3138 C CA . VAL B 1 204 ? 25.344 9.523 8.812 1 50.12 204 VAL B CA 1
ATOM 3139 C C . VAL B 1 204 ? 24.312 10.062 9.82 1 50.12 204 VAL B C 1
ATOM 3141 O O . VAL B 1 204 ? 23.141 10.219 9.492 1 50.12 204 VAL B O 1
ATOM 3144 N N . LYS B 1 205 ? 24.375 9.742 10.938 1 48.81 205 LYS B N 1
ATOM 3145 C CA . LYS B 1 205 ? 23.641 10.25 12.094 1 48.81 205 LYS B CA 1
ATOM 3146 C C . LYS B 1 205 ? 23.609 11.773 12.086 1 48.81 205 LYS B C 1
ATOM 3148 O O . LYS B 1 205 ? 24.578 12.422 11.703 1 48.81 205 LYS B O 1
ATOM 3153 N N . SER B 1 206 ? 22.359 12.352 11.891 1 41.34 206 SER B N 1
ATOM 3154 C CA . SER B 1 206 ? 22.172 13.797 12.031 1 41.34 206 SER B CA 1
ATOM 3155 C C . SER B 1 206 ? 23.031 14.352 13.172 1 41.34 206 SER B C 1
ATOM 3157 O O . SER B 1 206 ? 23.016 13.812 14.273 1 41.34 206 SER B O 1
ATOM 3159 N N . ARG B 1 207 ? 24.141 14.797 12.984 1 34.91 207 ARG B N 1
ATOM 3160 C CA . ARG B 1 207 ? 24.828 15.516 14.055 1 34.91 207 ARG B CA 1
ATOM 3161 C C . ARG B 1 207 ? 23.875 16.469 14.766 1 34.91 207 ARG B C 1
ATOM 3163 O O . ARG B 1 207 ? 23.172 17.25 14.125 1 34.91 207 ARG B O 1
ATOM 3170 N N . LYS B 1 208 ? 23.516 16.125 16.109 1 34 208 LYS B N 1
ATOM 3171 C CA . LYS B 1 208 ? 23 17.031 17.125 1 34 208 LYS B CA 1
ATOM 3172 C C . LYS B 1 208 ? 23.844 18.297 17.219 1 34 208 LYS B C 1
ATOM 3174 O O . LYS B 1 208 ? 25.078 18.219 17.234 1 34 208 LYS B O 1
#

InterPro domains:
  IPR001647 DNA-binding HTH domain, TetR-type [PF00440] (15-60)
  IPR001647 DNA-binding HTH domain, TetR-type [PR00455] (15-28)
  IPR001647 DNA-binding HTH domain, TetR-type [PR00455] (36-59)
  IPR001647 DNA-binding HTH domain, TetR-type [PS50977] (9-69)
  IPR009057 Homedomain-like superfamily [SSF46689] (6-67)
  IPR050109 HTH-type, TetR-like transcriptional regulator [PTHR30055] (6-144)

pLDDT: mean 92.27, std 13.21, range [34.0, 98.94]